Protein AF-A0A7V2M9N7-F1 (afdb_monomer_lite)

Foldseek 3Di:
DDPVVVVVVVVVVVVVVVVVVVVVVVLPLQKDKWKFKWFAFDDPCVLVVVVVVVVVVPPPPDDDDDDDDDDDDDDDPDDFAAAPVVVVVLLVLLLDLVLLVLLVVQPPDDVVLSVVLNVLSPDPNSSCVQKPFDWPDDPVNCVVVDPPDDPPDHTHGGIIMGMAIDSALVSNQSSNVSSLLSSLQRVLLVVVVVVLVVLLVVLVVLLVVLVVVLVVLVVLLVVLVVLLVVLVVVCVVCVVQQPPPPDDDDDPDPPCLVVDRSVSVNVVSVVVNVVSVVSSVVSVLSNVLSVLSNVLSVVLVCLSPPSNDGSLVSLVVSLVSLVVVCPDPVVVPPSNNVSSVVSNVSSVVSCCRSNVSRDTPGRTDRGPGRDDDDPVSVVVVVVVVVVVVVVVVVVVVVVVVVPDDPPDPDDD

pLDDT: mean 73.09, std 19.56, range [27.69, 97.25]

Structure (mmCIF, N/CA/C/O backbone):
data_AF-A0A7V2M9N7-F1
#
_entry.id   AF-A0A7V2M9N7-F1
#
loop_
_atom_site.group_PDB
_atom_site.id
_atom_site.type_symbol
_atom_site.label_atom_id
_atom_site.label_alt_id
_atom_site.label_comp_id
_atom_site.label_asym_id
_atom_site.label_entity_id
_atom_site.label_seq_id
_atom_site.pdbx_PDB_ins_code
_atom_site.Cartn_x
_atom_site.Cartn_y
_atom_site.Cartn_z
_atom_site.occupancy
_atom_site.B_iso_or_equiv
_atom_site.auth_seq_id
_atom_site.auth_comp_id
_atom_site.auth_asym_id
_atom_site.auth_atom_id
_atom_site.pdbx_PDB_model_num
ATOM 1 N N . MET A 1 1 ? 71.383 6.515 -47.454 1.00 49.34 1 MET A N 1
ATOM 2 C CA . MET A 1 1 ? 70.270 6.870 -46.543 1.00 49.34 1 MET A CA 1
ATOM 3 C C . MET A 1 1 ? 69.337 5.667 -46.455 1.00 49.34 1 MET A C 1
ATOM 5 O O . MET A 1 1 ? 68.992 5.105 -47.484 1.00 49.34 1 MET A O 1
ATOM 9 N N . ASN A 1 2 ? 69.094 5.188 -45.236 1.00 47.59 2 ASN A N 1
ATOM 10 C CA . ASN A 1 2 ? 68.958 3.766 -44.897 1.00 47.59 2 ASN A CA 1
ATOM 11 C C . ASN A 1 2 ? 67.665 3.088 -45.377 1.00 47.59 2 ASN A C 1
ATOM 13 O O . ASN A 1 2 ? 66.569 3.514 -45.016 1.00 47.59 2 ASN A O 1
ATOM 17 N N . LEU A 1 3 ? 67.812 1.952 -46.073 1.00 53.06 3 LEU A N 1
ATOM 18 C CA . LEU A 1 3 ? 66.731 1.023 -46.442 1.00 53.06 3 LEU A CA 1
ATOM 19 C C . LEU A 1 3 ? 65.868 0.628 -45.222 1.00 53.06 3 LEU A C 1
ATOM 21 O O . LEU A 1 3 ? 64.657 0.458 -45.335 1.00 53.06 3 LEU A O 1
ATOM 25 N N . GLN A 1 4 ? 66.480 0.572 -44.033 1.00 51.31 4 GLN A N 1
ATOM 26 C CA . GLN A 1 4 ? 65.802 0.301 -42.762 1.00 51.31 4 GLN A CA 1
ATOM 27 C C . GLN A 1 4 ? 64.826 1.407 -42.326 1.00 51.31 4 GLN A C 1
ATOM 29 O O . GLN A 1 4 ? 63.796 1.104 -41.732 1.00 51.31 4 GLN A O 1
ATOM 34 N N . LEU A 1 5 ? 65.087 2.677 -42.659 1.00 48.44 5 LEU A N 1
ATOM 35 C CA . LEU A 1 5 ? 64.191 3.788 -42.313 1.00 48.44 5 LEU A CA 1
ATOM 36 C C . LEU A 1 5 ? 62.934 3.787 -43.201 1.00 48.44 5 LEU A C 1
ATOM 38 O O . LEU A 1 5 ? 61.834 4.062 -42.728 1.00 48.44 5 LEU A O 1
ATOM 42 N N . ALA A 1 6 ? 63.088 3.428 -44.480 1.00 54.38 6 ALA A N 1
ATOM 43 C CA . ALA A 1 6 ? 61.971 3.267 -45.411 1.00 54.38 6 ALA A CA 1
ATOM 44 C C . ALA A 1 6 ? 61.090 2.059 -45.048 1.00 54.38 6 ALA A C 1
ATOM 46 O O . ALA A 1 6 ? 59.866 2.125 -45.171 1.00 54.38 6 ALA A O 1
ATOM 47 N N . LEU A 1 7 ? 61.703 0.977 -44.555 1.00 56.31 7 LEU A N 1
ATOM 48 C CA . LEU A 1 7 ? 60.986 -0.197 -44.064 1.00 56.31 7 LEU A CA 1
ATOM 49 C C . LEU A 1 7 ? 60.208 0.118 -42.776 1.00 56.31 7 LEU A C 1
ATOM 51 O O . LEU A 1 7 ? 59.029 -0.212 -42.688 1.00 56.31 7 LEU A O 1
ATOM 55 N N . LEU A 1 8 ? 60.821 0.833 -41.823 1.00 53.28 8 LEU A N 1
ATOM 56 C CA . LEU A 1 8 ? 60.154 1.282 -40.596 1.00 53.28 8 LEU A CA 1
ATOM 57 C C . LEU A 1 8 ? 58.985 2.228 -40.885 1.00 53.28 8 LEU A C 1
ATOM 59 O O . LEU A 1 8 ? 57.927 2.068 -40.291 1.00 53.28 8 LEU A O 1
ATOM 63 N N . LEU A 1 9 ? 59.125 3.153 -41.838 1.00 52.19 9 LEU A N 1
ATOM 64 C CA . LEU A 1 9 ? 58.022 4.023 -42.264 1.00 52.19 9 LEU A CA 1
ATOM 65 C C . LEU A 1 9 ? 56.887 3.248 -42.939 1.00 52.19 9 LEU A C 1
ATOM 67 O O . LEU A 1 9 ? 55.727 3.590 -42.736 1.00 52.19 9 LEU A O 1
ATOM 71 N N . ARG A 1 10 ? 57.188 2.193 -43.707 1.00 57.72 10 ARG A N 1
ATOM 72 C CA . ARG A 1 10 ? 56.160 1.321 -44.297 1.00 57.72 10 ARG A CA 1
ATOM 73 C C . ARG A 1 10 ? 55.441 0.476 -43.251 1.00 57.72 10 ARG A C 1
ATOM 75 O O . ARG A 1 10 ? 54.225 0.358 -43.330 1.00 57.72 10 ARG A O 1
ATOM 82 N N . ILE A 1 11 ? 56.164 -0.064 -42.271 1.00 59.47 11 ILE A N 1
ATOM 83 C CA . ILE A 1 11 ? 55.582 -0.834 -41.162 1.00 59.47 11 ILE A CA 1
ATOM 84 C C . ILE A 1 11 ? 54.731 0.080 -40.274 1.00 59.47 11 ILE A C 1
ATOM 86 O O . ILE A 1 11 ? 53.617 -0.289 -39.917 1.00 59.47 11 ILE A O 1
ATOM 90 N N . LEU A 1 12 ? 55.207 1.295 -39.986 1.00 51.44 12 LEU A N 1
ATOM 91 C CA . LEU A 1 12 ? 54.456 2.300 -39.237 1.00 51.44 12 LEU A CA 1
ATOM 92 C C . LEU A 1 12 ? 53.224 2.774 -40.018 1.00 51.44 12 LEU A C 1
ATOM 94 O O . LEU A 1 12 ? 52.166 2.935 -39.431 1.00 51.44 12 LEU A O 1
ATOM 98 N N . ALA A 1 13 ? 53.321 2.937 -41.342 1.00 55.84 13 ALA A N 1
ATOM 99 C CA . ALA A 1 13 ? 52.179 3.271 -42.193 1.00 55.84 13 ALA A CA 1
ATOM 100 C C . ALA A 1 13 ? 51.149 2.133 -42.271 1.00 55.84 13 ALA A C 1
ATOM 102 O O . ALA A 1 13 ? 49.956 2.410 -42.282 1.00 55.84 13 ALA A O 1
ATOM 103 N N . TRP A 1 14 ? 51.581 0.868 -42.286 1.00 55.59 14 TRP A N 1
ATOM 104 C CA . TRP A 1 14 ? 50.682 -0.291 -42.261 1.00 55.59 14 TRP A CA 1
ATOM 105 C C . TRP A 1 14 ? 50.033 -0.502 -40.890 1.00 55.59 14 TRP A C 1
ATOM 107 O O . TRP A 1 14 ? 48.835 -0.772 -40.829 1.00 55.59 14 TRP A O 1
ATOM 117 N N . SER A 1 15 ? 50.771 -0.325 -39.788 1.00 50.59 15 SER A N 1
ATOM 118 C CA . SER A 1 15 ? 50.184 -0.403 -38.445 1.00 50.59 15 SER A CA 1
ATOM 119 C C . SER A 1 15 ? 49.253 0.781 -38.166 1.00 50.59 15 SER A C 1
ATOM 121 O O . SER A 1 15 ? 48.187 0.582 -37.586 1.00 50.59 15 SER A O 1
ATOM 123 N N . LEU A 1 16 ? 49.574 1.986 -38.663 1.00 51.72 16 LEU A N 1
ATOM 124 C CA . LEU A 1 16 ? 48.657 3.128 -38.621 1.00 51.72 16 LEU A CA 1
ATOM 125 C C . LEU A 1 16 ? 47.449 2.937 -39.536 1.00 51.72 16 LEU A C 1
ATOM 127 O O . LEU A 1 16 ? 46.359 3.311 -39.133 1.00 51.72 16 LEU A O 1
ATOM 131 N N . ALA A 1 17 ? 47.594 2.359 -40.730 1.00 49.69 17 ALA A N 1
ATOM 132 C CA . ALA A 1 17 ? 46.452 2.067 -41.596 1.00 49.69 17 ALA A CA 1
ATOM 133 C C . ALA A 1 17 ? 45.513 1.039 -40.949 1.00 49.69 17 ALA A C 1
ATOM 135 O O . ALA A 1 17 ? 44.301 1.211 -41.004 1.00 49.69 17 ALA A O 1
ATOM 136 N N . GLY A 1 18 ? 46.062 0.030 -40.263 1.00 45.19 18 GLY A N 1
ATOM 137 C CA . GLY A 1 18 ? 45.290 -0.909 -39.447 1.00 45.19 18 GLY A CA 1
ATOM 138 C C . GLY A 1 18 ? 44.611 -0.244 -38.245 1.00 45.19 18 GLY A C 1
ATOM 139 O O . GLY A 1 18 ? 43.453 -0.537 -37.964 1.00 45.19 18 GLY A O 1
ATOM 140 N N . ALA A 1 19 ? 45.280 0.700 -37.575 1.00 47.56 19 ALA A N 1
ATOM 141 C CA . ALA A 1 19 ? 44.699 1.467 -36.472 1.00 47.56 19 ALA A CA 1
ATOM 142 C C . ALA A 1 19 ? 43.611 2.445 -36.947 1.00 47.56 19 ALA A C 1
ATOM 144 O O . ALA A 1 19 ? 42.574 2.557 -36.309 1.00 47.56 19 ALA A O 1
ATOM 145 N N . VAL A 1 20 ? 43.803 3.109 -38.089 1.00 46.22 20 VAL A N 1
ATOM 146 C CA . VAL A 1 20 ? 42.806 3.993 -38.711 1.00 46.22 20 VAL A CA 1
ATOM 147 C C . VAL A 1 20 ? 41.625 3.179 -39.229 1.00 46.22 20 VAL A C 1
ATOM 149 O O . VAL A 1 20 ? 40.492 3.575 -38.997 1.00 46.22 20 VAL A O 1
ATOM 152 N N . ALA A 1 21 ? 41.851 2.016 -39.843 1.00 44.06 21 ALA A N 1
ATOM 153 C CA . ALA A 1 21 ? 40.776 1.106 -40.227 1.00 44.06 21 ALA A CA 1
ATOM 154 C C . ALA A 1 21 ? 40.020 0.577 -38.997 1.00 44.06 21 ALA A C 1
ATOM 156 O O . ALA A 1 21 ? 38.796 0.577 -38.999 1.00 44.06 21 ALA A O 1
ATOM 157 N N . GLY A 1 22 ? 40.718 0.212 -37.918 1.00 37.22 22 GLY A N 1
ATOM 158 C CA . GLY A 1 22 ? 40.101 -0.211 -36.657 1.00 37.22 22 GLY A CA 1
ATOM 159 C C . GLY A 1 22 ? 39.310 0.902 -35.960 1.00 37.22 22 GLY A C 1
ATOM 160 O O . GLY A 1 22 ? 38.241 0.644 -35.420 1.00 37.22 22 GLY A O 1
ATOM 161 N N . VAL A 1 23 ? 39.786 2.149 -36.025 1.00 41.66 23 VAL A N 1
ATOM 162 C CA . VAL A 1 23 ? 39.088 3.337 -35.505 1.00 41.66 23 VAL A CA 1
ATOM 163 C C . VAL A 1 23 ? 37.895 3.704 -36.390 1.00 41.66 23 VAL A C 1
ATOM 165 O O . VAL A 1 23 ? 36.842 4.029 -35.867 1.00 41.66 23 VAL A O 1
ATOM 168 N N . VAL A 1 24 ? 37.997 3.597 -37.715 1.00 40.47 24 VAL A N 1
ATOM 169 C CA . VAL A 1 24 ? 36.876 3.843 -38.639 1.00 40.47 24 VAL A CA 1
ATOM 170 C C . VAL A 1 24 ? 35.801 2.755 -38.512 1.00 40.47 24 VAL A C 1
ATOM 172 O O . VAL A 1 24 ? 34.619 3.079 -38.483 1.00 40.47 24 VAL A O 1
ATOM 175 N N . VAL A 1 25 ? 36.189 1.486 -38.352 1.00 39.31 25 VAL A N 1
ATOM 176 C CA . VAL A 1 25 ? 35.260 0.360 -38.137 1.00 39.31 25 VAL A CA 1
ATOM 177 C C . VAL A 1 25 ? 34.636 0.401 -36.738 1.00 39.31 25 VAL A C 1
ATOM 179 O O . VAL A 1 25 ? 33.446 0.150 -36.602 1.00 39.31 25 VAL A O 1
ATOM 182 N N . GLY A 1 26 ? 35.390 0.795 -35.706 1.00 37.12 26 GLY A N 1
ATOM 183 C CA . GLY A 1 26 ? 34.866 0.983 -34.347 1.00 37.12 26 GLY A CA 1
ATOM 184 C C . GLY A 1 26 ? 33.971 2.218 -34.167 1.00 37.12 26 GLY A C 1
ATOM 185 O O . GLY A 1 26 ? 33.347 2.358 -33.122 1.00 37.12 26 GLY A O 1
ATOM 186 N N . ILE A 1 27 ? 33.915 3.116 -35.158 1.00 42.84 27 ILE A N 1
ATOM 187 C CA . ILE A 1 27 ? 33.117 4.358 -35.152 1.00 42.84 27 ILE A CA 1
ATOM 188 C C . ILE A 1 27 ? 31.936 4.286 -36.137 1.00 42.84 27 ILE A C 1
ATOM 190 O O . ILE A 1 27 ? 31.018 5.099 -36.066 1.00 42.84 27 ILE A O 1
ATOM 194 N N . ALA A 1 28 ? 31.919 3.276 -37.009 1.00 37.88 28 ALA A N 1
ATOM 195 C CA . ALA A 1 28 ? 30.784 2.908 -37.850 1.00 37.88 28 ALA A CA 1
ATOM 196 C C . ALA A 1 28 ? 29.874 1.861 -37.179 1.00 37.88 28 ALA A C 1
ATOM 198 O O . ALA A 1 28 ? 29.213 1.087 -37.869 1.00 37.88 28 ALA A O 1
ATOM 199 N N . THR A 1 29 ? 29.837 1.796 -35.842 1.00 47.16 29 THR A N 1
ATOM 200 C CA . THR A 1 29 ? 28.747 1.091 -35.163 1.00 47.16 29 THR A CA 1
ATOM 201 C C . THR A 1 29 ? 27.509 1.965 -35.287 1.00 47.16 29 THR A C 1
ATOM 203 O O . THR A 1 29 ? 27.298 2.924 -34.548 1.00 47.16 29 THR A O 1
ATOM 206 N N . GLU A 1 30 ? 26.758 1.687 -36.341 1.00 54.12 30 GLU A N 1
ATOM 207 C CA . GLU A 1 30 ? 25.421 2.194 -36.582 1.00 54.12 30 GLU A CA 1
ATOM 208 C C . GLU A 1 30 ? 24.519 1.797 -35.405 1.00 54.12 30 GLU A C 1
ATOM 210 O O . GLU A 1 30 ? 24.018 0.679 -35.337 1.00 54.12 30 GLU A O 1
ATOM 215 N N . ASP A 1 31 ? 24.352 2.705 -34.443 1.00 61.34 31 ASP A N 1
ATOM 216 C CA . ASP A 1 31 ? 23.501 2.456 -33.284 1.00 61.34 31 ASP A CA 1
ATOM 217 C C . ASP A 1 31 ? 22.027 2.642 -33.668 1.00 61.34 31 ASP A C 1
ATOM 219 O O . ASP A 1 31 ? 21.596 3.680 -34.185 1.00 61.34 31 ASP A O 1
ATOM 223 N N . TYR A 1 32 ? 21.224 1.631 -33.363 1.00 68.56 32 TYR A N 1
ATOM 224 C CA . TYR A 1 32 ? 19.775 1.657 -33.467 1.00 68.56 32 TYR A CA 1
ATOM 225 C C . TYR A 1 32 ? 19.186 2.090 -32.126 1.00 68.56 32 TYR A C 1
ATOM 227 O O . TYR A 1 32 ? 19.529 1.547 -31.076 1.00 68.56 32 TYR A O 1
ATOM 235 N N . GLU A 1 33 ? 18.268 3.055 -32.144 1.00 74.25 33 GLU A N 1
ATOM 236 C CA . GLU A 1 33 ? 17.510 3.459 -30.959 1.00 74.25 33 GLU A CA 1
ATOM 237 C C . GLU A 1 33 ? 16.045 3.068 -31.133 1.00 74.25 33 GLU A C 1
ATOM 239 O O . GLU A 1 33 ? 15.419 3.413 -32.134 1.00 74.25 33 GLU A O 1
ATOM 244 N N . SER A 1 34 ? 15.486 2.388 -30.136 1.00 69.19 34 SER A N 1
ATOM 245 C CA . SER A 1 34 ? 14.044 2.182 -30.022 1.00 69.19 34 SER A CA 1
ATOM 246 C C . SER A 1 34 ? 13.538 2.890 -28.773 1.00 69.19 34 SER A C 1
ATOM 248 O O . SER A 1 34 ? 14.230 2.929 -27.751 1.00 69.19 34 SER A O 1
ATOM 250 N N . SER A 1 35 ? 12.339 3.470 -28.851 1.00 66.62 35 SER A N 1
ATOM 251 C CA . SER A 1 35 ? 11.742 4.183 -27.725 1.00 66.62 35 SER A CA 1
ATOM 252 C C . SER A 1 35 ? 10.267 3.851 -27.534 1.00 66.62 35 SER A C 1
ATOM 254 O O . SER A 1 35 ? 9.534 3.675 -28.502 1.00 66.62 35 SER A O 1
ATOM 256 N N . ALA A 1 36 ? 9.845 3.779 -26.275 1.00 62.94 36 ALA A N 1
ATOM 257 C CA . ALA A 1 36 ? 8.464 3.647 -25.830 1.00 62.94 36 ALA A CA 1
ATOM 258 C C . ALA A 1 36 ? 8.047 4.912 -25.074 1.00 62.94 36 ALA A C 1
ATOM 260 O O . ALA A 1 36 ? 8.884 5.599 -24.482 1.00 62.94 36 ALA A O 1
ATOM 261 N N . THR A 1 37 ? 6.747 5.193 -25.016 1.00 66.81 37 THR A N 1
ATOM 262 C CA . THR A 1 37 ? 6.213 6.197 -24.083 1.00 66.81 37 THR A CA 1
ATOM 263 C C . THR A 1 37 ? 5.222 5.573 -23.123 1.00 66.81 37 THR A C 1
ATOM 265 O O . THR A 1 37 ? 4.281 4.898 -23.532 1.00 66.81 37 THR A O 1
ATOM 268 N N . LEU A 1 38 ? 5.440 5.820 -21.835 1.00 60.41 38 LEU A N 1
ATOM 269 C CA . LEU A 1 38 ? 4.598 5.363 -20.743 1.00 60.41 38 LEU A CA 1
ATOM 270 C C . LEU A 1 38 ? 3.832 6.546 -20.155 1.00 60.41 38 LEU A C 1
ATOM 272 O O . LEU A 1 38 ? 4.450 7.519 -19.724 1.00 60.41 38 LEU A O 1
ATOM 276 N N . GLY A 1 39 ? 2.504 6.466 -20.117 1.00 60.31 39 GLY A N 1
ATOM 277 C CA . GLY A 1 39 ? 1.690 7.459 -19.416 1.00 60.31 39 GLY A CA 1
ATOM 278 C C . GLY A 1 39 ? 1.856 7.316 -17.903 1.00 60.31 39 GLY A C 1
ATOM 279 O O . GLY A 1 39 ? 1.820 6.199 -17.389 1.00 60.31 39 GLY A O 1
ATOM 280 N N . LEU A 1 40 ? 2.039 8.429 -17.190 1.00 60.28 40 LEU A N 1
ATOM 281 C CA . LEU A 1 40 ? 2.046 8.428 -15.729 1.00 60.28 40 LEU A CA 1
ATOM 282 C C . LEU A 1 40 ? 0.687 8.889 -15.204 1.00 60.28 40 LEU A C 1
ATOM 284 O O . LEU A 1 40 ? 0.308 10.048 -15.380 1.00 60.28 40 LEU A O 1
ATOM 288 N N . ALA A 1 41 ? -0.022 7.995 -14.519 1.00 54.66 41 ALA A N 1
ATOM 289 C CA . ALA A 1 41 ? -1.152 8.373 -13.686 1.00 54.66 41 ALA A CA 1
ATOM 290 C C . ALA A 1 41 ? -0.625 8.863 -12.328 1.00 54.66 41 ALA A C 1
ATOM 292 O O . ALA A 1 41 ? 0.131 8.159 -11.659 1.00 54.66 41 ALA A O 1
ATOM 293 N N . SER A 1 42 ? -0.999 10.077 -11.920 1.00 47.03 42 SER A N 1
ATOM 294 C CA . SER A 1 42 ? -0.843 10.501 -10.527 1.00 47.03 42 SER A CA 1
ATOM 295 C C . SER A 1 42 ? -2.118 10.132 -9.770 1.00 47.03 42 SER A C 1
ATOM 297 O O . SER A 1 42 ? -3.205 10.409 -10.288 1.00 47.03 42 SER A O 1
ATOM 299 N N . PRO A 1 43 ? -2.040 9.556 -8.556 1.00 43.47 43 PRO A N 1
ATOM 300 C CA . PRO A 1 43 ? -3.210 9.474 -7.696 1.00 43.47 43 PRO A CA 1
ATOM 301 C C . PRO A 1 43 ? -3.725 10.900 -7.470 1.00 43.47 43 PRO A C 1
ATOM 303 O O . PRO A 1 43 ? -2.997 11.776 -6.993 1.00 43.47 43 PRO A O 1
ATOM 306 N N . SER A 1 44 ? -4.974 11.162 -7.855 1.00 41.47 44 SER A N 1
ATOM 307 C CA . SER A 1 44 ? -5.600 12.445 -7.560 1.00 41.47 44 SER A CA 1
ATOM 308 C C . SER A 1 44 ? -5.605 12.658 -6.042 1.00 41.47 44 SER A C 1
ATOM 310 O O . SER A 1 44 ? -5.663 11.714 -5.246 1.00 41.47 44 SER A O 1
ATOM 312 N N . ALA A 1 45 ? -5.577 13.923 -5.624 1.00 37.25 45 ALA A N 1
ATOM 313 C CA . ALA A 1 45 ? -5.746 14.308 -4.226 1.00 37.25 45 ALA A CA 1
ATOM 314 C C . ALA A 1 45 ? -7.049 13.754 -3.605 1.00 37.25 45 ALA A C 1
ATOM 316 O O . ALA A 1 45 ? -7.180 13.769 -2.387 1.00 37.25 45 ALA A O 1
ATOM 317 N N . GLU A 1 46 ? -7.975 13.212 -4.406 1.00 35.62 46 GLU A N 1
ATOM 318 C CA . GLU A 1 46 ? -9.186 12.523 -3.955 1.00 35.62 46 GLU A CA 1
ATOM 319 C C . GLU A 1 46 ? -8.902 11.157 -3.312 1.00 35.62 46 GLU A C 1
ATOM 321 O O . GLU A 1 46 ? -9.567 10.810 -2.344 1.00 35.62 46 GLU A O 1
ATOM 326 N N . ALA A 1 47 ? -7.863 10.417 -3.727 1.00 37.53 47 ALA A N 1
ATOM 327 C CA . ALA A 1 47 ? -7.476 9.167 -3.055 1.00 37.53 47 ALA A CA 1
ATOM 328 C C . ALA A 1 47 ? -6.856 9.430 -1.663 1.00 37.53 47 ALA A C 1
ATOM 330 O O . ALA A 1 47 ? -7.065 8.670 -0.713 1.00 37.53 47 ALA A O 1
ATOM 331 N N . ALA A 1 48 ? -6.149 10.558 -1.513 1.00 36.31 48 ALA A N 1
ATOM 332 C CA . ALA A 1 48 ? -5.682 11.069 -0.221 1.00 36.31 48 ALA A CA 1
ATOM 333 C C . ALA A 1 48 ? -6.810 11.758 0.581 1.00 36.31 48 ALA A C 1
ATOM 335 O O . ALA A 1 48 ? -6.805 11.725 1.812 1.00 36.31 48 ALA A O 1
ATOM 336 N N . SER A 1 49 ? -7.801 12.339 -0.105 1.00 31.94 49 SER A N 1
ATOM 337 C CA . SER A 1 49 ? -9.019 12.901 0.487 1.00 31.94 49 SER A CA 1
ATOM 338 C C . SER A 1 49 ? -9.919 11.807 1.045 1.00 31.94 49 SER A C 1
ATOM 340 O O . SER A 1 49 ? -10.394 11.970 2.154 1.00 31.94 49 SER A O 1
ATOM 342 N N . ALA A 1 50 ? -10.065 10.653 0.390 1.00 35.28 50 ALA A N 1
ATOM 343 C CA . ALA A 1 50 ? -10.803 9.511 0.928 1.00 35.28 50 ALA A CA 1
ATOM 344 C C . ALA A 1 50 ? -10.150 8.964 2.213 1.00 35.28 50 ALA A C 1
ATOM 346 O O . ALA A 1 50 ? -10.843 8.587 3.157 1.00 35.28 50 ALA A O 1
ATOM 347 N N . ALA A 1 51 ? -8.814 9.006 2.307 1.00 35.22 51 ALA A N 1
ATOM 348 C CA . ALA A 1 51 ? -8.098 8.702 3.547 1.00 35.22 51 ALA A CA 1
ATOM 349 C C . ALA A 1 51 ? -8.314 9.767 4.644 1.00 35.22 51 ALA A C 1
ATOM 351 O O . ALA A 1 51 ? -8.314 9.418 5.822 1.00 35.22 51 ALA A O 1
ATOM 352 N N . ARG A 1 52 ? -8.545 11.038 4.276 1.00 32.81 52 ARG A N 1
ATOM 353 C CA . ARG A 1 52 ? -8.934 12.118 5.204 1.00 32.81 52 ARG A CA 1
ATOM 354 C C . ARG A 1 52 ? -10.418 12.091 5.579 1.00 32.81 52 ARG A C 1
ATOM 356 O O . ARG A 1 52 ? -10.730 12.334 6.733 1.00 32.81 52 ARG A O 1
ATOM 363 N N . LEU A 1 53 ? -11.317 11.729 4.666 1.00 30.88 53 LEU A N 1
ATOM 364 C CA . LEU A 1 53 ? -12.767 11.684 4.871 1.00 30.88 53 LEU A CA 1
ATOM 365 C C . LEU A 1 53 ? -13.147 10.577 5.863 1.00 30.88 53 LEU A C 1
ATOM 367 O O . LEU A 1 53 ? -14.020 10.769 6.699 1.00 30.88 53 LEU A O 1
ATOM 371 N N . VAL A 1 54 ? -12.426 9.450 5.842 1.00 37.78 54 VAL A N 1
ATOM 372 C CA . VAL A 1 54 ? -12.589 8.365 6.829 1.00 37.78 54 VAL A CA 1
ATOM 373 C C . VAL A 1 54 ? -12.025 8.743 8.213 1.00 37.78 54 VAL A C 1
ATOM 375 O O . VAL A 1 54 ? -12.450 8.179 9.218 1.00 37.78 54 VAL A O 1
ATOM 378 N N . LEU A 1 55 ? -11.116 9.724 8.296 1.00 36.84 55 LEU A N 1
ATOM 379 C CA . LEU A 1 55 ? -10.627 10.299 9.559 1.00 36.84 55 LEU A CA 1
ATOM 380 C C . LEU A 1 55 ? -11.540 11.430 10.078 1.00 36.84 55 LEU A C 1
ATOM 382 O O . LEU A 1 55 ? -11.791 11.500 11.278 1.00 36.84 55 LEU A O 1
ATOM 386 N N . ASP A 1 56 ? -12.105 12.253 9.191 1.00 32.38 56 ASP A N 1
ATOM 387 C CA . ASP A 1 56 ? -13.011 13.356 9.547 1.00 32.38 56 ASP A CA 1
ATOM 388 C C . ASP A 1 56 ? -14.420 12.884 9.938 1.00 32.38 56 ASP A C 1
ATOM 390 O O . ASP A 1 56 ? -15.067 13.511 10.782 1.00 32.38 56 ASP A O 1
ATOM 394 N N . LEU A 1 57 ? -14.888 11.748 9.405 1.00 36.09 57 LEU A N 1
ATOM 395 C CA . LEU A 1 57 ? -16.183 11.159 9.777 1.00 36.09 57 LEU A CA 1
ATOM 396 C C . LEU A 1 57 ? -16.216 10.575 11.201 1.00 36.09 57 LEU A C 1
ATOM 398 O O . LEU A 1 57 ? -17.290 10.206 11.668 1.00 36.09 57 LEU A O 1
ATOM 402 N N . ASN A 1 58 ? -15.081 10.532 11.909 1.00 35.56 58 ASN A N 1
ATOM 403 C CA . ASN A 1 58 ? -15.012 10.048 13.291 1.00 35.56 58 ASN A CA 1
ATOM 404 C C . ASN A 1 58 ? -14.621 11.116 14.329 1.00 35.56 58 ASN A C 1
ATOM 406 O O . ASN A 1 58 ? -14.597 10.810 15.518 1.00 35.56 58 ASN A O 1
ATOM 410 N N . VAL A 1 59 ? -14.356 12.362 13.910 1.00 36.12 59 VAL A N 1
ATOM 411 C CA . VAL A 1 59 ? -13.966 13.461 14.822 1.00 36.12 59 VAL A CA 1
ATOM 412 C C . VAL A 1 59 ? -15.000 14.593 14.880 1.00 36.12 59 VAL A C 1
ATOM 414 O O . VAL A 1 59 ? -15.007 15.372 15.831 1.00 36.12 59 VAL A O 1
ATOM 417 N N . LYS A 1 60 ? -15.955 14.684 13.947 1.00 32.03 60 LYS A N 1
ATOM 418 C CA . LYS A 1 60 ? -16.981 15.742 13.991 1.00 32.03 60 LYS A CA 1
ATOM 419 C C . LYS A 1 60 ? -18.215 15.362 14.811 1.00 32.03 60 LYS A C 1
ATOM 421 O O . LYS A 1 60 ? -19.317 15.218 14.293 1.00 32.03 60 LYS A O 1
ATOM 426 N N . SER A 1 61 ? -18.025 15.306 16.126 1.00 35.06 61 SER A N 1
ATOM 427 C CA . SER A 1 61 ? -19.080 15.571 17.108 1.00 35.06 61 SER A CA 1
ATOM 428 C C . SER A 1 61 ? -18.604 16.615 18.123 1.00 35.06 61 SER A C 1
ATOM 430 O O . SER A 1 61 ? -18.397 16.305 19.290 1.00 35.06 61 SER A O 1
ATOM 432 N N . ALA A 1 62 ? -18.404 17.851 17.670 1.00 28.98 62 ALA A N 1
ATOM 433 C CA . ALA A 1 62 ? -18.514 19.055 18.494 1.00 28.98 62 ALA A CA 1
ATOM 434 C C . ALA A 1 62 ? -18.597 20.277 17.568 1.00 28.98 62 ALA A C 1
ATOM 436 O O . ALA A 1 62 ? -17.895 20.360 16.565 1.00 28.98 62 ALA A O 1
ATOM 437 N N . ALA A 1 63 ? -19.537 21.157 17.890 1.00 32.56 63 ALA A N 1
ATOM 438 C CA . ALA A 1 63 ? -19.987 22.332 17.157 1.00 32.56 63 ALA A CA 1
ATOM 439 C C . ALA A 1 63 ? -18.886 23.200 16.519 1.00 32.56 63 ALA A C 1
ATOM 441 O O . ALA A 1 63 ? -17.920 23.544 17.182 1.00 32.56 63 ALA A O 1
ATOM 442 N N . GLU A 1 64 ? -19.117 23.656 15.283 1.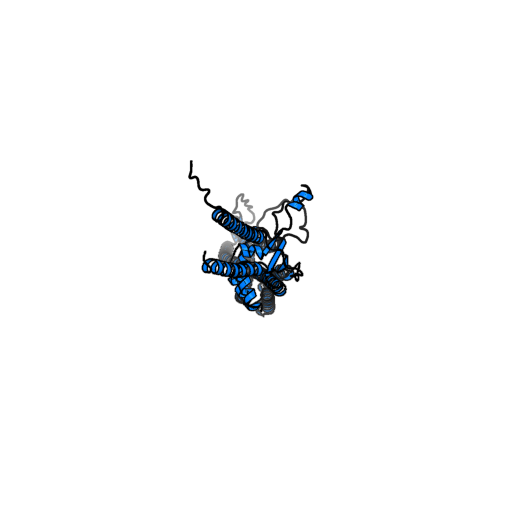00 30.36 64 GLU A N 1
ATOM 443 C CA . GLU A 1 64 ? -19.347 25.080 14.990 1.00 30.36 64 GLU A CA 1
ATOM 444 C C . GLU A 1 64 ? -19.719 25.302 13.515 1.00 30.36 64 GLU A C 1
ATOM 446 O O . GLU A 1 64 ? -19.315 24.569 12.613 1.00 30.36 64 GLU A O 1
ATOM 451 N N . ARG A 1 65 ? -20.606 26.277 13.314 1.00 30.92 65 ARG A N 1
ATOM 452 C CA . ARG A 1 65 ? -21.312 26.603 12.072 1.00 30.92 65 ARG A CA 1
ATOM 453 C C . ARG A 1 65 ? -20.379 27.261 11.051 1.00 30.92 65 ARG A C 1
ATOM 455 O O . ARG A 1 65 ? -19.618 28.158 11.398 1.00 30.92 65 ARG A O 1
ATOM 462 N N . GLU A 1 66 ? -20.532 26.877 9.785 1.00 28.56 66 GLU A N 1
ATOM 463 C CA . GLU A 1 66 ? -20.086 27.664 8.627 1.00 28.56 66 GLU A CA 1
ATOM 464 C C . GLU A 1 66 ? -20.804 29.035 8.578 1.00 28.56 66 GLU A C 1
ATOM 466 O O . GLU A 1 66 ? -21.861 29.218 9.193 1.00 28.56 66 GLU A O 1
ATOM 471 N N . PRO A 1 67 ? -20.293 29.977 7.767 1.00 33.97 67 PRO A N 1
ATOM 472 C CA . PRO A 1 67 ? -20.969 30.127 6.481 1.00 33.97 67 PRO A CA 1
ATOM 473 C C . PRO A 1 67 ? -20.028 29.995 5.278 1.00 33.97 67 PRO A C 1
ATOM 475 O O . PRO A 1 67 ? -18.932 30.549 5.221 1.00 33.97 67 PRO A O 1
ATOM 478 N N . GLN A 1 68 ? -20.537 29.241 4.307 1.00 31.47 68 GLN A N 1
ATOM 479 C CA . GLN A 1 68 ? -20.038 29.029 2.955 1.00 31.47 68 GLN A CA 1
ATOM 480 C C . GLN A 1 68 ? -19.946 30.346 2.176 1.00 31.47 68 GLN A C 1
ATOM 482 O O . GLN A 1 68 ? -20.841 31.181 2.290 1.00 31.47 68 GLN A O 1
ATOM 487 N N . ALA A 1 69 ? -18.938 30.479 1.308 1.00 27.69 69 ALA A N 1
ATOM 488 C CA . ALA A 1 69 ? -19.150 30.560 -0.145 1.00 27.69 69 ALA A CA 1
ATOM 489 C C . ALA A 1 69 ? -17.864 30.951 -0.899 1.00 27.69 69 ALA A C 1
ATOM 491 O O . ALA A 1 69 ? -17.464 32.111 -0.929 1.00 27.69 69 ALA A O 1
ATOM 492 N N . SER A 1 70 ? -17.310 29.989 -1.633 1.00 28.50 70 SER A N 1
ATOM 493 C CA . SER A 1 70 ? -16.911 30.190 -3.031 1.00 28.50 70 SER A CA 1
ATOM 494 C C . SER A 1 70 ? -16.976 28.842 -3.750 1.00 28.50 70 SER A C 1
ATOM 496 O O . SER A 1 70 ? -16.030 28.064 -3.814 1.00 28.50 70 SER A O 1
ATOM 498 N N . VAL A 1 71 ? -18.173 28.551 -4.257 1.00 43.38 71 VAL A N 1
ATOM 499 C CA . VAL A 1 71 ? -18.396 27.532 -5.280 1.00 43.38 71 VAL A CA 1
ATOM 500 C C . VAL A 1 71 ? -17.746 28.041 -6.564 1.00 43.38 71 VAL A C 1
ATOM 502 O O . VAL A 1 71 ? -18.249 28.997 -7.143 1.00 43.38 71 VAL A O 1
ATOM 505 N N . GLU A 1 72 ? -16.667 27.410 -7.034 1.00 28.98 72 GLU A N 1
ATOM 506 C CA . GLU A 1 72 ? -16.406 27.335 -8.474 1.00 28.98 72 GLU A CA 1
ATOM 507 C C . GLU A 1 72 ? -15.476 26.172 -8.873 1.00 28.98 72 GLU A C 1
ATOM 509 O O . GLU A 1 72 ? -14.296 26.138 -8.537 1.00 28.98 72 GLU A O 1
ATOM 514 N N . ARG A 1 73 ? -16.060 25.318 -9.726 1.00 29.38 73 ARG A N 1
ATOM 515 C CA . ARG A 1 73 ? -15.478 24.450 -10.767 1.00 29.38 73 ARG A CA 1
ATOM 516 C C . ARG A 1 73 ? -15.001 23.054 -10.363 1.00 29.38 73 ARG A C 1
ATOM 518 O O . ARG A 1 73 ? -13.912 22.844 -9.842 1.00 29.38 73 ARG A O 1
ATOM 525 N N . GLU A 1 74 ? -15.843 22.098 -10.760 1.00 32.78 74 GLU A N 1
ATOM 526 C CA . GLU A 1 74 ? -15.543 20.681 -10.966 1.00 32.78 74 GLU A CA 1
ATOM 527 C C . GLU A 1 74 ? -14.134 20.460 -11.547 1.00 32.78 74 GLU A C 1
ATOM 529 O O . GLU A 1 74 ? -13.778 21.080 -12.562 1.00 32.78 74 GLU A O 1
ATOM 534 N N . PRO A 1 75 ? -13.330 19.541 -10.988 1.00 31.55 75 PRO A N 1
ATOM 535 C CA . PRO A 1 75 ? -12.115 19.117 -11.649 1.00 31.55 75 PRO A CA 1
ATOM 536 C C . PRO A 1 75 ? -12.477 18.203 -12.824 1.00 31.55 75 PRO A C 1
ATOM 538 O O . PRO A 1 75 ? -12.881 17.052 -12.677 1.00 31.55 75 PRO A O 1
ATOM 541 N N . ARG A 1 76 ? -12.321 18.776 -14.016 1.00 31.00 76 ARG A N 1
ATOM 542 C CA . ARG A 1 76 ? -12.409 18.114 -15.316 1.00 31.00 76 ARG A CA 1
ATOM 543 C C . ARG A 1 76 ? -11.528 16.861 -15.374 1.00 31.00 76 ARG A C 1
ATOM 545 O O . ARG A 1 76 ? -10.389 16.844 -14.911 1.00 31.00 76 ARG A O 1
ATOM 552 N N . ILE A 1 77 ? -12.100 15.844 -16.000 1.00 31.61 77 ILE A N 1
ATOM 553 C CA . ILE A 1 77 ? -11.575 14.502 -16.239 1.00 31.61 77 ILE A CA 1
ATOM 554 C C . ILE A 1 77 ? -10.343 14.571 -17.170 1.00 31.61 77 ILE A C 1
ATOM 556 O O . ILE A 1 77 ? -10.364 15.313 -18.150 1.00 31.61 77 ILE A O 1
ATOM 560 N N . PHE A 1 78 ? -9.324 13.750 -16.862 1.00 37.59 78 PHE A N 1
ATOM 561 C CA . PHE A 1 78 ? -8.014 13.580 -17.529 1.00 37.59 78 PHE A CA 1
ATOM 562 C C . PHE A 1 78 ? -7.063 14.795 -17.426 1.00 37.59 78 PHE A C 1
ATOM 564 O O . PHE A 1 78 ? -7.351 15.787 -18.075 1.00 37.59 78 PHE A O 1
ATOM 571 N N . SER A 1 79 ? -5.922 14.714 -16.692 1.00 43.03 79 SER A N 1
ATOM 572 C CA . SER A 1 79 ? -4.631 15.394 -17.048 1.00 43.03 79 SER A CA 1
ATOM 573 C C . SER A 1 79 ? -3.589 15.680 -15.942 1.00 43.03 79 SER A C 1
ATOM 575 O O . SER A 1 79 ? -2.578 16.309 -16.259 1.00 43.03 79 SER A O 1
ATOM 577 N N . LYS A 1 80 ? -3.727 15.325 -14.661 1.00 54.00 80 LYS A N 1
ATOM 578 C CA . LYS A 1 80 ? -2.666 15.710 -13.703 1.00 54.00 80 LYS A CA 1
ATOM 579 C C . LYS A 1 80 ? -1.661 14.584 -13.560 1.00 54.00 80 LYS A C 1
ATOM 581 O O . LYS A 1 80 ? -1.811 13.737 -12.697 1.00 54.00 80 LYS A O 1
ATOM 586 N N . GLY A 1 81 ? -0.668 14.567 -14.448 1.00 58.84 81 GLY A N 1
ATOM 587 C CA . GLY A 1 81 ? 0.529 13.745 -14.289 1.00 58.84 81 GLY A CA 1
ATOM 588 C C . GLY A 1 81 ? 1.247 13.981 -12.948 1.00 58.84 81 GLY A C 1
ATOM 589 O O . GLY A 1 81 ? 0.729 14.574 -12.001 1.00 58.84 81 GLY A O 1
ATOM 590 N N . VAL A 1 82 ? 2.491 13.549 -12.860 1.00 68.25 82 VAL A N 1
ATOM 591 C CA . VAL A 1 82 ? 3.251 13.510 -11.613 1.00 68.25 82 VAL A CA 1
ATOM 592 C C . VAL A 1 82 ? 3.983 14.838 -11.356 1.00 68.25 82 VAL A C 1
ATOM 594 O O . VAL A 1 82 ? 4.576 15.419 -12.267 1.00 68.25 82 VAL A O 1
ATOM 597 N N . SER A 1 83 ? 3.954 15.340 -10.115 1.00 72.62 83 SER A N 1
ATOM 598 C CA . SER A 1 83 ? 4.687 16.558 -9.724 1.00 72.62 83 SER A CA 1
ATOM 599 C C . SER A 1 83 ? 6.207 16.355 -9.812 1.00 72.62 83 SER A C 1
ATOM 601 O O . SER A 1 83 ? 6.698 15.228 -9.809 1.00 72.62 83 SER A O 1
ATOM 603 N N . ILE A 1 84 ? 6.997 17.432 -9.860 1.00 72.94 84 ILE A N 1
ATOM 604 C CA . ILE A 1 84 ? 8.466 17.314 -9.947 1.00 72.94 84 ILE A CA 1
ATOM 605 C C . ILE A 1 84 ? 9.075 16.550 -8.754 1.00 72.94 84 ILE A C 1
ATOM 607 O O . ILE A 1 84 ? 9.937 15.700 -8.993 1.00 72.94 84 ILE A O 1
ATOM 611 N N . PRO A 1 85 ? 8.688 16.807 -7.487 1.00 73.50 85 PRO A N 1
ATOM 612 C CA . PRO A 1 85 ? 9.202 16.036 -6.354 1.00 73.50 85 PRO A CA 1
ATOM 613 C C . PRO A 1 85 ? 8.871 14.545 -6.460 1.00 73.50 85 PRO A C 1
ATOM 615 O O . PRO A 1 85 ? 9.737 13.703 -6.223 1.00 73.50 85 PRO A O 1
ATOM 618 N N . GLU A 1 86 ? 7.651 14.224 -6.884 1.00 71.88 86 GLU A N 1
ATOM 619 C CA . GLU A 1 86 ? 7.207 12.842 -7.045 1.00 71.88 86 GLU A CA 1
ATOM 620 C C . GLU A 1 86 ? 7.925 12.161 -8.221 1.00 71.88 86 GLU A C 1
ATOM 622 O O . GLU A 1 86 ? 8.378 11.026 -8.104 1.00 71.88 86 GLU A O 1
ATOM 627 N N . TYR A 1 87 ? 8.198 12.888 -9.309 1.00 77.44 87 TYR A N 1
ATOM 628 C CA . TYR A 1 87 ? 9.041 12.394 -10.396 1.00 77.44 87 TYR A CA 1
ATOM 629 C C . TYR A 1 87 ? 10.474 12.086 -9.930 1.00 77.44 87 TYR A C 1
ATOM 631 O O . TYR A 1 87 ? 11.057 11.089 -10.354 1.00 77.44 87 TYR A O 1
ATOM 639 N N . ARG A 1 88 ? 11.060 12.891 -9.031 1.00 81.56 88 ARG A N 1
ATOM 640 C CA . ARG A 1 88 ? 12.390 12.587 -8.466 1.00 81.56 88 ARG A CA 1
ATOM 641 C C . ARG A 1 88 ? 12.373 11.302 -7.639 1.00 81.56 88 ARG A C 1
ATOM 643 O O . ARG A 1 88 ? 13.313 10.518 -7.753 1.00 81.56 88 ARG A O 1
ATOM 650 N N . ARG A 1 89 ? 11.312 11.071 -6.856 1.00 81.31 89 ARG A N 1
ATOM 651 C CA . ARG A 1 89 ? 11.097 9.810 -6.124 1.00 81.31 89 ARG A CA 1
ATOM 652 C C . ARG A 1 89 ? 11.006 8.634 -7.099 1.00 81.31 89 ARG A C 1
ATOM 654 O O . ARG A 1 89 ? 11.757 7.675 -6.956 1.00 81.31 89 ARG A O 1
ATOM 661 N N . VAL A 1 90 ? 10.161 8.750 -8.124 1.00 81.25 90 VAL A N 1
ATOM 662 C CA . VAL A 1 90 ? 9.996 7.751 -9.193 1.00 81.25 90 VAL A CA 1
ATOM 663 C C . VAL A 1 90 ? 11.328 7.442 -9.881 1.00 81.25 90 VAL A C 1
ATOM 665 O O . VAL A 1 90 ? 11.694 6.279 -10.037 1.00 81.25 90 VAL A O 1
ATOM 668 N N . ARG A 1 91 ? 12.106 8.468 -10.237 1.00 83.50 91 ARG A N 1
ATOM 669 C CA . ARG A 1 91 ? 13.425 8.304 -10.862 1.00 83.50 91 ARG A CA 1
ATOM 670 C C . ARG A 1 91 ? 14.397 7.551 -9.950 1.00 83.50 91 ARG A C 1
ATOM 672 O O . ARG A 1 91 ? 15.094 6.663 -10.429 1.00 83.50 91 ARG A O 1
ATOM 679 N N . ALA A 1 92 ? 14.427 7.869 -8.654 1.00 85.81 92 ALA A N 1
ATOM 680 C CA . ALA A 1 92 ? 15.268 7.170 -7.681 1.00 85.81 92 ALA A CA 1
ATOM 681 C C . ALA A 1 92 ? 14.850 5.701 -7.498 1.00 85.81 92 ALA A C 1
ATOM 683 O O . ALA A 1 92 ? 15.704 4.821 -7.410 1.00 85.81 92 ALA A O 1
ATOM 684 N N . LEU A 1 93 ? 13.544 5.429 -7.500 1.00 84.81 93 LEU A N 1
ATOM 685 C CA . LEU A 1 93 ? 12.999 4.078 -7.407 1.00 84.81 93 LEU A CA 1
ATOM 686 C C . LEU A 1 93 ? 13.399 3.217 -8.613 1.00 84.81 93 LEU A C 1
ATOM 688 O O . LEU A 1 93 ? 13.828 2.074 -8.439 1.00 84.81 93 LEU A O 1
ATOM 692 N N . ILE A 1 94 ? 13.292 3.769 -9.825 1.00 85.94 94 ILE A N 1
ATOM 693 C CA . ILE A 1 94 ? 13.666 3.076 -11.064 1.00 85.94 94 ILE A CA 1
ATOM 694 C C . ILE A 1 94 ? 15.183 2.842 -11.122 1.00 85.94 94 ILE A C 1
ATOM 696 O O . ILE A 1 94 ? 15.622 1.779 -11.561 1.00 85.94 94 ILE A O 1
ATOM 700 N N . ALA A 1 95 ? 15.983 3.788 -10.623 1.00 87.75 95 ALA A N 1
ATOM 701 C CA . ALA A 1 95 ? 17.442 3.681 -10.568 1.00 87.75 95 ALA A CA 1
ATOM 702 C C . ALA A 1 95 ? 17.958 2.573 -9.630 1.00 87.75 95 ALA A C 1
ATOM 704 O O . ALA A 1 95 ? 19.130 2.213 -9.706 1.00 87.75 95 ALA A O 1
ATOM 705 N N . SER A 1 96 ? 17.116 2.035 -8.740 1.00 87.44 96 SER A N 1
ATOM 706 C CA . SER A 1 96 ? 17.514 1.014 -7.766 1.00 87.44 96 SER A CA 1
ATOM 707 C C . SER A 1 96 ? 17.982 -0.286 -8.448 1.00 87.44 96 SER A C 1
ATOM 709 O O . SER A 1 96 ? 17.173 -0.981 -9.077 1.00 87.44 96 SER A O 1
ATOM 711 N N . PRO A 1 97 ? 19.255 -0.701 -8.271 1.00 85.69 97 PRO A N 1
ATOM 712 C CA . PRO A 1 97 ? 19.767 -1.939 -8.864 1.00 85.69 97 PRO A CA 1
ATOM 713 C C . PRO A 1 97 ? 19.065 -3.196 -8.336 1.00 85.69 97 PRO A C 1
ATOM 715 O O . PRO A 1 97 ? 18.924 -4.188 -9.057 1.00 85.69 97 PRO A O 1
ATOM 718 N N . ALA A 1 98 ? 18.611 -3.165 -7.079 1.00 86.31 98 ALA A N 1
ATOM 719 C CA . ALA A 1 98 ? 17.912 -4.280 -6.448 1.00 86.31 98 ALA A CA 1
ATOM 720 C C . ALA A 1 98 ? 16.547 -4.530 -7.106 1.00 86.31 98 ALA A C 1
ATOM 722 O O . ALA A 1 98 ? 16.223 -5.676 -7.427 1.00 86.31 98 ALA A O 1
ATOM 723 N N . ASN A 1 99 ? 15.796 -3.457 -7.382 1.00 87.00 99 ASN A N 1
ATOM 724 C CA . ASN A 1 99 ? 14.490 -3.529 -8.039 1.00 87.00 99 ASN A CA 1
ATOM 725 C C . ASN A 1 99 ? 14.624 -4.101 -9.451 1.00 87.00 99 ASN A C 1
ATOM 727 O O . ASN A 1 99 ? 13.908 -5.039 -9.813 1.00 87.00 99 ASN A O 1
ATOM 731 N N . PHE A 1 100 ? 15.604 -3.609 -10.217 1.00 90.56 100 PHE A N 1
ATOM 732 C CA . PHE A 1 100 ? 15.861 -4.132 -11.553 1.00 90.56 100 PHE A CA 1
ATOM 733 C C . PHE A 1 100 ? 16.299 -5.596 -11.517 1.00 90.56 100 PHE A C 1
ATOM 735 O O . PHE A 1 100 ? 15.825 -6.391 -12.317 1.00 90.56 100 PHE A O 1
ATOM 742 N N . THR A 1 101 ? 17.159 -5.994 -10.577 1.00 88.38 101 THR A N 1
ATOM 743 C CA . THR A 1 101 ? 17.619 -7.390 -10.472 1.00 88.38 101 THR A CA 1
ATOM 744 C C . THR A 1 101 ? 16.472 -8.344 -10.141 1.00 88.38 101 THR A C 1
ATOM 746 O O . THR A 1 101 ? 16.374 -9.416 -10.738 1.00 88.38 101 THR A O 1
ATOM 749 N N . ALA A 1 102 ? 15.575 -7.960 -9.227 1.00 86.19 102 ALA A N 1
ATOM 750 C CA . ALA A 1 102 ? 14.371 -8.732 -8.931 1.00 86.19 102 ALA A CA 1
ATOM 751 C C . ALA A 1 102 ? 13.465 -8.872 -10.167 1.00 86.19 102 ALA A C 1
ATOM 753 O O . ALA A 1 102 ? 12.991 -9.971 -10.455 1.00 86.19 102 ALA A O 1
ATOM 754 N N . PHE A 1 103 ? 13.281 -7.789 -10.930 1.00 90.62 103 PHE A N 1
ATOM 755 C CA . PHE A 1 103 ? 12.523 -7.799 -12.182 1.00 90.62 103 PHE A CA 1
ATOM 756 C C . PHE A 1 103 ? 13.170 -8.643 -13.283 1.00 90.62 103 PHE A C 1
ATOM 758 O O . PHE A 1 103 ? 12.508 -9.450 -13.934 1.00 90.62 103 PHE A O 1
ATOM 765 N N . ALA A 1 104 ? 14.475 -8.515 -13.472 1.00 89.00 104 ALA A N 1
ATOM 766 C CA . ALA A 1 104 ? 15.171 -9.155 -14.575 1.00 89.00 104 ALA A CA 1
ATOM 767 C C . ALA A 1 104 ? 15.198 -10.693 -14.438 1.00 89.00 104 ALA A C 1
ATOM 769 O O . ALA A 1 104 ? 15.173 -11.406 -15.437 1.00 89.00 104 ALA A O 1
ATOM 770 N N . ARG A 1 105 ? 15.115 -11.223 -13.206 1.00 86.12 105 ARG A N 1
ATOM 771 C CA . ARG A 1 105 ? 14.969 -12.670 -12.947 1.00 86.12 105 ARG A CA 1
ATOM 772 C C . ARG A 1 105 ? 13.676 -13.278 -13.503 1.00 86.12 105 ARG A C 1
ATOM 774 O O . ARG A 1 105 ? 13.654 -14.477 -13.755 1.00 86.12 105 ARG A O 1
ATOM 781 N N . ARG A 1 106 ? 12.614 -12.482 -13.684 1.00 85.50 106 ARG A N 1
ATOM 782 C CA . ARG A 1 106 ? 11.315 -12.943 -14.214 1.00 85.50 106 ARG A CA 1
ATOM 783 C C . ARG A 1 106 ? 11.061 -12.558 -15.671 1.00 85.50 106 ARG A C 1
ATOM 785 O O . ARG A 1 106 ? 10.137 -13.090 -16.270 1.00 85.50 106 ARG A O 1
ATOM 792 N N . SER A 1 107 ? 11.843 -11.640 -16.242 1.00 84.62 107 SER A N 1
ATOM 793 C CA . SER A 1 107 ? 11.563 -11.091 -17.576 1.00 84.62 107 SER A CA 1
ATOM 794 C C . SER A 1 107 ? 11.844 -12.070 -18.721 1.00 84.62 107 SER A C 1
ATOM 796 O O . SER A 1 107 ? 11.312 -11.889 -19.812 1.00 84.62 107 SER A O 1
ATOM 798 N N . GLY A 1 108 ? 12.698 -13.079 -18.502 1.00 83.75 108 GLY A N 1
ATOM 799 C CA . GLY A 1 108 ? 13.087 -14.058 -19.526 1.00 83.75 108 GLY A CA 1
ATOM 800 C C . GLY A 1 108 ? 13.949 -13.492 -20.666 1.00 83.75 108 GLY A C 1
ATOM 801 O O . GLY A 1 108 ? 14.244 -14.206 -21.620 1.00 83.75 108 GLY A O 1
ATOM 802 N N . VAL A 1 109 ? 14.366 -12.222 -20.588 1.00 87.12 109 VAL A N 1
ATOM 803 C CA . VAL A 1 109 ? 15.204 -11.561 -21.604 1.00 87.12 109 VAL A CA 1
ATOM 804 C C . VAL A 1 109 ? 16.668 -11.991 -21.456 1.00 87.12 109 VAL A C 1
ATOM 806 O O . VAL A 1 109 ? 17.126 -12.241 -20.345 1.00 87.12 109 VAL A O 1
ATOM 809 N N . ALA A 1 110 ? 17.424 -12.047 -22.557 1.00 88.81 110 ALA A N 1
ATOM 810 C CA . ALA A 1 110 ? 18.835 -12.441 -22.554 1.00 88.81 110 ALA A CA 1
ATOM 811 C C . ALA A 1 110 ? 19.692 -11.631 -21.556 1.00 88.81 110 ALA A C 1
ATOM 813 O O . ALA A 1 110 ? 19.625 -10.399 -21.527 1.00 88.81 110 ALA A O 1
ATOM 814 N N . GLU A 1 111 ? 20.546 -12.317 -20.785 1.00 89.50 111 GLU A N 1
ATOM 815 C CA . GLU A 1 111 ? 21.369 -11.714 -19.717 1.00 89.50 111 GLU A CA 1
ATOM 816 C C . GLU A 1 111 ? 22.280 -10.587 -20.231 1.00 89.50 111 GLU A C 1
ATOM 818 O O . GLU A 1 111 ? 22.502 -9.607 -19.525 1.00 89.50 111 GLU A O 1
ATOM 823 N N . SER A 1 112 ? 22.745 -10.661 -21.482 1.00 87.62 112 SER A N 1
ATOM 824 C CA . SER A 1 112 ? 23.559 -9.608 -22.108 1.00 87.62 112 SER A CA 1
ATOM 825 C C . SER A 1 112 ? 22.830 -8.260 -22.187 1.00 87.62 112 SER A C 1
ATOM 827 O O . SER A 1 112 ? 23.413 -7.214 -21.891 1.00 87.62 112 SER A O 1
ATOM 829 N N . ILE A 1 113 ? 21.535 -8.272 -22.523 1.00 86.44 113 ILE A N 1
ATOM 830 C CA . ILE A 1 113 ? 20.685 -7.074 -22.554 1.00 86.44 113 ILE A CA 1
ATOM 831 C C . ILE A 1 113 ? 20.435 -6.587 -21.124 1.00 86.44 113 ILE A C 1
ATOM 833 O O . ILE A 1 113 ? 20.541 -5.391 -20.850 1.00 86.44 113 ILE A O 1
ATOM 837 N N . GLN A 1 114 ? 20.172 -7.509 -20.191 1.00 89.94 114 GLN A N 1
ATOM 838 C CA . GLN A 1 114 ? 19.974 -7.165 -18.782 1.00 89.94 114 GLN A CA 1
ATOM 839 C C . GLN A 1 114 ? 21.208 -6.476 -18.185 1.00 89.94 114 GLN A C 1
ATOM 841 O O . GLN A 1 114 ? 21.076 -5.469 -17.492 1.00 89.94 114 GLN A O 1
ATOM 846 N N . GLN A 1 115 ? 22.409 -6.985 -18.469 1.00 89.12 115 GLN A N 1
ATOM 847 C CA . GLN A 1 115 ? 23.665 -6.436 -17.967 1.00 89.12 115 GLN A CA 1
ATOM 848 C C . GLN A 1 115 ? 23.951 -5.044 -18.543 1.00 89.12 115 GLN A C 1
ATOM 850 O O . GLN A 1 115 ? 24.351 -4.155 -17.789 1.00 89.12 115 GLN A O 1
ATOM 855 N N . ARG A 1 116 ? 23.677 -4.821 -19.839 1.00 86.31 116 ARG A N 1
ATOM 856 C CA . ARG A 1 116 ? 23.745 -3.481 -20.450 1.00 86.31 116 ARG A CA 1
ATOM 857 C C . ARG A 1 116 ? 22.805 -2.511 -19.738 1.00 86.31 116 ARG A C 1
ATOM 859 O O . ARG A 1 116 ? 23.248 -1.456 -19.297 1.00 86.31 116 ARG A O 1
ATOM 866 N N . VAL A 1 117 ? 21.536 -2.880 -19.557 1.00 87.00 117 VAL A N 1
ATOM 867 C CA . VAL A 1 117 ? 20.560 -2.029 -18.856 1.00 87.00 117 VAL A CA 1
ATOM 868 C C . VAL A 1 117 ? 21.004 -1.722 -17.420 1.00 87.00 117 VAL A C 1
ATOM 870 O O . VAL A 1 117 ? 20.971 -0.561 -17.018 1.00 87.00 117 VAL A O 1
ATOM 873 N N . ARG A 1 118 ? 21.500 -2.716 -16.665 1.00 88.69 118 ARG A N 1
ATOM 874 C CA . ARG A 1 118 ? 22.053 -2.500 -15.311 1.00 88.69 118 ARG A CA 1
ATOM 875 C C . ARG A 1 118 ? 23.188 -1.474 -15.312 1.00 88.69 118 ARG A C 1
ATOM 877 O O . ARG A 1 118 ? 23.218 -0.613 -14.437 1.00 88.69 118 ARG A O 1
ATOM 884 N N . ALA A 1 119 ? 24.097 -1.548 -16.284 1.00 87.44 119 ALA A N 1
ATOM 885 C CA . ALA A 1 119 ? 25.218 -0.618 -16.392 1.00 87.44 119 ALA A CA 1
ATOM 886 C C . ALA A 1 119 ? 24.752 0.827 -16.642 1.00 87.44 119 ALA A C 1
ATOM 888 O O . ALA A 1 119 ? 25.255 1.753 -16.006 1.00 87.44 119 ALA A O 1
ATOM 889 N N . TYR A 1 120 ? 23.752 1.024 -17.506 1.00 85.56 120 TYR A N 1
ATOM 890 C CA . TYR A 1 120 ? 23.172 2.347 -17.749 1.00 85.56 120 TYR A CA 1
ATOM 891 C C . TYR A 1 120 ? 22.426 2.893 -16.524 1.00 85.56 120 TYR A C 1
ATOM 893 O O . TYR A 1 120 ? 22.633 4.053 -16.168 1.00 85.56 120 TYR A O 1
ATOM 901 N N . LEU A 1 121 ? 21.620 2.067 -15.842 1.00 86.56 121 LEU A N 1
ATOM 902 C CA . LEU A 1 121 ? 20.884 2.465 -14.633 1.00 86.56 121 LEU A CA 1
ATOM 903 C C . LEU A 1 121 ? 21.809 2.868 -13.471 1.00 86.56 121 LEU A C 1
ATOM 905 O O . LEU A 1 121 ? 21.429 3.705 -12.656 1.00 86.56 121 LEU A O 1
ATOM 909 N N . ALA A 1 122 ? 23.025 2.316 -13.409 1.00 85.06 122 ALA A N 1
ATOM 910 C CA . ALA A 1 122 ? 24.001 2.624 -12.363 1.00 85.06 122 ALA A CA 1
ATOM 911 C C . ALA A 1 122 ? 24.593 4.044 -12.451 1.00 85.06 122 ALA A C 1
ATOM 913 O O . ALA A 1 122 ? 25.211 4.510 -11.494 1.00 85.06 122 ALA A O 1
ATOM 914 N N . THR A 1 123 ? 24.431 4.741 -13.582 1.00 86.75 123 THR A N 1
ATOM 915 C CA . THR A 1 123 ? 24.977 6.090 -13.785 1.00 86.75 123 THR A CA 1
ATOM 916 C C . THR A 1 123 ? 23.862 7.108 -13.992 1.00 86.75 123 THR A C 1
ATOM 918 O O . THR A 1 123 ? 22.894 6.847 -14.700 1.00 86.75 123 THR A O 1
ATOM 921 N N . GLU A 1 124 ? 24.000 8.317 -13.437 1.00 82.75 124 GLU A N 1
ATOM 922 C CA . GLU A 1 124 ? 22.978 9.360 -13.629 1.00 82.75 124 GLU A CA 1
ATOM 923 C C . GLU A 1 124 ? 22.791 9.755 -15.099 1.00 82.75 124 GLU A C 1
ATOM 925 O O . GLU A 1 124 ? 21.666 10.030 -15.523 1.00 82.75 124 GLU A O 1
ATOM 930 N N . LYS A 1 125 ? 23.892 9.782 -15.865 1.00 84.19 125 LYS A N 1
ATOM 931 C CA . LYS A 1 125 ? 23.874 10.072 -17.303 1.00 84.19 125 LYS A CA 1
ATOM 932 C C . LYS A 1 125 ? 23.162 8.964 -18.074 1.00 84.19 125 LYS A C 1
ATOM 934 O O . LYS A 1 125 ? 22.255 9.269 -18.836 1.00 84.19 125 LYS A O 1
ATOM 939 N N . GLY A 1 126 ? 23.503 7.701 -17.809 1.00 81.75 126 GLY A N 1
ATOM 940 C CA . GLY A 1 126 ? 22.842 6.560 -18.439 1.00 81.75 126 GLY A CA 1
ATOM 941 C C . GLY A 1 126 ? 21.353 6.499 -18.107 1.00 81.75 126 GLY A C 1
ATOM 942 O O . GLY A 1 126 ? 20.535 6.318 -18.999 1.00 81.75 126 GLY A O 1
ATOM 943 N N . LEU A 1 127 ? 20.964 6.762 -16.857 1.00 83.00 127 LEU A N 1
ATOM 944 C CA . LEU A 1 127 ? 19.554 6.833 -16.472 1.00 83.00 127 LEU A CA 1
ATOM 945 C C . LEU A 1 127 ? 18.789 7.932 -17.225 1.00 83.00 127 LEU A C 1
ATOM 947 O O . LEU A 1 127 ? 17.648 7.711 -17.614 1.00 83.00 127 LEU A O 1
ATOM 951 N N . ALA A 1 128 ? 19.395 9.107 -17.425 1.00 83.19 128 ALA A N 1
ATOM 952 C CA . ALA A 1 128 ? 18.774 10.202 -18.174 1.00 83.19 128 ALA A CA 1
ATOM 953 C C . ALA A 1 128 ? 18.666 9.912 -19.684 1.00 83.19 128 ALA A C 1
ATOM 955 O O . ALA A 1 128 ? 17.756 10.421 -20.334 1.00 83.19 128 ALA A O 1
ATOM 956 N N . GLU A 1 129 ? 19.573 9.100 -20.232 1.00 81.88 129 GLU A N 1
ATOM 957 C CA . GLU A 1 129 ? 19.502 8.607 -21.615 1.00 81.88 129 GLU A CA 1
ATOM 958 C C . GLU A 1 129 ? 18.439 7.517 -21.788 1.00 81.88 129 GLU A C 1
ATOM 960 O O . GLU A 1 129 ? 17.778 7.457 -22.825 1.00 81.88 129 GLU A O 1
ATOM 965 N N . LEU A 1 130 ? 18.253 6.667 -20.775 1.00 82.38 130 LEU A N 1
ATOM 966 C CA . LEU A 1 130 ? 17.243 5.614 -20.803 1.00 82.38 130 LEU A CA 1
ATOM 967 C C . LEU A 1 130 ? 15.834 6.132 -20.526 1.00 82.38 130 LEU A C 1
ATOM 969 O O . LEU A 1 130 ? 14.878 5.589 -21.073 1.00 82.38 130 LEU A O 1
ATOM 973 N N . ILE A 1 131 ? 15.686 7.119 -19.636 1.00 82.50 131 ILE A N 1
ATOM 974 C CA . ILE A 1 131 ? 14.388 7.593 -19.151 1.00 82.50 131 ILE A CA 1
ATOM 975 C C . ILE A 1 131 ? 14.362 9.118 -19.132 1.00 82.50 131 ILE A C 1
ATOM 977 O O . ILE A 1 131 ? 15.013 9.763 -18.305 1.00 82.50 131 ILE A O 1
ATOM 981 N N . ALA A 1 132 ? 13.538 9.689 -20.007 1.00 83.50 132 ALA A N 1
ATOM 982 C CA . ALA A 1 132 ? 13.339 11.127 -20.117 1.00 83.50 132 ALA A CA 1
ATOM 983 C C . ALA A 1 132 ? 11.888 11.514 -19.769 1.00 83.50 132 ALA A C 1
ATOM 985 O O . ALA A 1 132 ? 10.947 10.895 -20.274 1.00 83.50 132 ALA A O 1
ATOM 986 N N . PRO A 1 133 ? 11.669 12.546 -18.933 1.00 81.38 133 PRO A N 1
ATOM 987 C CA . PRO A 1 133 ? 10.328 13.012 -18.608 1.00 81.38 133 PRO A CA 1
ATOM 988 C C . PRO A 1 133 ? 9.722 13.785 -19.784 1.00 81.38 133 PRO A C 1
ATOM 990 O O . PRO A 1 133 ? 10.382 14.616 -20.410 1.00 81.38 133 PRO A O 1
ATOM 993 N N . ILE A 1 134 ? 8.440 13.551 -20.043 1.00 73.75 134 ILE A N 1
ATOM 994 C CA . ILE A 1 134 ? 7.612 14.336 -20.958 1.00 73.75 134 ILE A CA 1
ATOM 995 C C . ILE A 1 134 ? 6.685 15.202 -20.106 1.00 73.75 134 ILE A C 1
ATOM 997 O O . ILE A 1 134 ? 5.842 14.694 -19.361 1.00 73.75 134 ILE A O 1
ATOM 1001 N N . TYR A 1 135 ? 6.856 16.515 -20.201 1.00 73.19 135 TYR A N 1
ATOM 1002 C CA . TYR A 1 135 ? 6.050 17.494 -19.473 1.00 73.19 135 TYR A CA 1
ATOM 1003 C C . TYR A 1 135 ? 4.728 17.766 -20.203 1.00 73.19 135 TYR A C 1
ATOM 1005 O O . TYR A 1 135 ? 4.698 17.755 -21.430 1.00 73.19 135 TYR A O 1
ATOM 1013 N N . SER A 1 136 ? 3.647 18.023 -19.454 1.00 63.62 136 SER A N 1
ATOM 1014 C CA . SER A 1 136 ? 2.327 18.392 -20.011 1.00 63.62 136 SER A CA 1
ATOM 1015 C C . SER A 1 136 ? 2.337 19.710 -20.779 1.00 63.62 136 SER A C 1
ATOM 1017 O O . SER A 1 136 ? 1.481 19.925 -21.628 1.00 63.62 136 SER A O 1
ATOM 1019 N N . GLN A 1 137 ? 3.251 20.611 -20.421 1.00 61.28 137 GLN A N 1
ATOM 1020 C CA . GLN A 1 137 ? 3.372 21.940 -21.002 1.00 61.28 137 GLN A CA 1
ATOM 1021 C C . GLN A 1 137 ? 4.834 22.192 -21.346 1.00 61.28 137 GLN A C 1
ATOM 1023 O O . GLN A 1 137 ? 5.718 22.087 -20.487 1.00 61.28 137 GLN A O 1
ATOM 1028 N N . THR A 1 138 ? 5.104 22.542 -22.599 1.00 56.47 138 THR A N 1
ATOM 1029 C CA . THR A 1 138 ? 6.429 23.005 -23.009 1.00 56.47 138 THR A CA 1
ATOM 1030 C C . THR A 1 138 ? 6.554 24.519 -22.815 1.00 56.47 138 THR A C 1
ATOM 1032 O O . THR A 1 138 ? 5.589 25.272 -22.929 1.00 56.47 138 THR A O 1
ATOM 1035 N N . ARG A 1 139 ? 7.774 25.012 -22.546 1.00 52.69 139 ARG A N 1
ATOM 1036 C CA . ARG A 1 139 ? 8.038 26.464 -22.424 1.00 52.69 139 ARG A CA 1
ATOM 1037 C C . ARG A 1 139 ? 7.680 27.256 -23.696 1.00 52.69 139 ARG A C 1
ATOM 1039 O O . ARG A 1 139 ? 7.498 28.464 -23.601 1.00 52.69 139 ARG A O 1
ATOM 1046 N N . GLY A 1 140 ? 7.613 26.594 -24.856 1.00 54.19 140 GLY A N 1
ATOM 1047 C CA . GLY A 1 140 ? 7.200 27.191 -26.132 1.00 54.19 140 GLY A CA 1
ATOM 1048 C C . GLY A 1 140 ? 5.685 27.377 -26.231 1.00 54.19 140 GLY A C 1
ATOM 1049 O O . GLY A 1 140 ? 5.233 28.473 -26.530 1.00 54.19 140 GLY A O 1
ATOM 1050 N N . GLU A 1 141 ? 4.900 26.366 -25.852 1.00 51.19 141 GLU A N 1
ATOM 1051 C CA . GLU A 1 141 ? 3.428 26.438 -25.865 1.00 51.19 141 GLU A CA 1
ATOM 1052 C C . GLU A 1 141 ? 2.881 27.503 -24.901 1.00 51.19 141 GLU A C 1
ATOM 1054 O O . GLU A 1 141 ? 1.919 28.195 -25.218 1.00 51.19 141 GLU A O 1
ATOM 1059 N N . ILE A 1 142 ? 3.539 27.707 -23.753 1.00 51.94 142 ILE A N 1
ATOM 1060 C CA . ILE A 1 142 ? 3.199 28.784 -22.802 1.00 51.94 142 ILE A CA 1
ATOM 1061 C C . ILE A 1 142 ? 3.394 30.176 -23.435 1.00 51.94 142 ILE A C 1
ATOM 1063 O O . ILE A 1 142 ? 2.702 31.125 -23.069 1.00 51.94 142 ILE A O 1
ATOM 1067 N N . ARG A 1 143 ? 4.327 30.310 -24.386 1.00 54.69 143 ARG A N 1
ATOM 1068 C CA . ARG A 1 143 ? 4.636 31.574 -25.069 1.00 54.69 143 ARG A CA 1
ATOM 1069 C C . ARG A 1 143 ? 3.675 31.863 -26.225 1.00 54.69 143 ARG A C 1
ATOM 1071 O O . ARG A 1 143 ? 3.346 33.026 -26.439 1.00 54.69 143 ARG A O 1
ATOM 1078 N N . ASP A 1 144 ? 3.219 30.829 -26.928 1.00 55.31 144 ASP A N 1
ATOM 1079 C CA . ASP A 1 144 ? 2.374 30.963 -28.123 1.00 55.31 144 ASP A CA 1
ATOM 1080 C C . ASP A 1 144 ? 0.878 31.144 -27.801 1.00 55.31 144 ASP A C 1
ATOM 1082 O O . ASP A 1 144 ? 0.140 31.713 -28.601 1.00 55.31 144 ASP A O 1
ATOM 1086 N N . VAL A 1 145 ? 0.418 30.710 -26.620 1.00 55.44 145 VAL A N 1
ATOM 1087 C CA . VAL A 1 145 ? -1.012 30.744 -26.236 1.00 55.44 145 VAL A CA 1
ATOM 1088 C C . VAL A 1 145 ? -1.441 32.075 -25.586 1.00 55.44 145 VAL A C 1
ATOM 1090 O O . VAL A 1 145 ? -2.632 32.334 -25.423 1.00 55.44 145 VAL A O 1
ATOM 1093 N N . GLY A 1 146 ? -0.502 32.982 -25.299 1.00 46.56 146 GLY A N 1
ATOM 1094 C CA . GLY A 1 146 ? -0.796 34.284 -24.694 1.00 46.56 146 GLY A CA 1
ATOM 1095 C C . GLY A 1 146 ? -1.194 34.186 -23.214 1.00 46.56 146 GLY A C 1
ATOM 1096 O O . GLY A 1 146 ? -1.770 33.209 -22.746 1.00 46.56 146 GLY A O 1
ATOM 1097 N N . GLU A 1 147 ? -0.875 35.224 -22.439 1.00 50.28 147 GLU A N 1
ATOM 1098 C CA . GLU A 1 147 ? -0.923 35.239 -20.963 1.00 50.28 147 GLU A CA 1
ATOM 1099 C C . GLU A 1 147 ? -2.326 3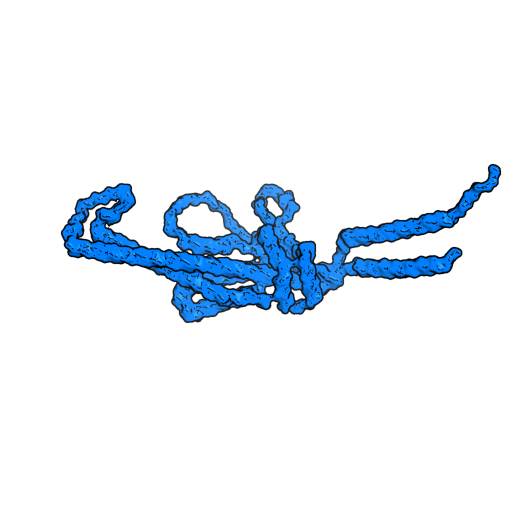5.129 -20.327 1.00 50.28 147 GLU A C 1
ATOM 1101 O O . GLU A 1 147 ? -2.478 35.297 -19.116 1.00 50.28 147 GLU A O 1
ATOM 1106 N N . THR A 1 148 ? -3.376 34.838 -21.095 1.00 48.16 148 THR A N 1
ATOM 1107 C CA . THR A 1 148 ? -4.747 34.801 -20.578 1.00 48.16 148 THR A CA 1
ATOM 1108 C C . THR A 1 148 ? -5.303 33.378 -20.560 1.00 48.16 148 THR A C 1
ATOM 1110 O O . THR A 1 148 ? -5.832 32.881 -21.546 1.00 48.16 148 THR A O 1
ATOM 1113 N N . LYS A 1 149 ? -5.279 32.785 -19.353 1.00 45.34 149 LYS A N 1
ATOM 1114 C CA . LYS A 1 149 ? -6.007 31.572 -18.907 1.00 45.34 149 LYS A CA 1
ATOM 1115 C C . LYS A 1 149 ? -5.315 30.208 -19.053 1.00 45.34 149 LYS A C 1
ATOM 1117 O O . LYS A 1 149 ? -5.992 29.196 -19.213 1.00 45.34 149 LYS A O 1
ATOM 1122 N N . LEU A 1 150 ? -4.000 30.137 -18.872 1.00 46.56 150 LEU A N 1
ATOM 1123 C CA . LEU A 1 150 ? -3.396 28.926 -18.309 1.00 46.56 150 LEU A CA 1
ATOM 1124 C C . LEU A 1 150 ? -3.274 29.145 -16.801 1.00 46.56 150 LEU A C 1
ATOM 1126 O O . LEU A 1 150 ? -2.533 30.028 -16.367 1.00 46.56 150 LEU A O 1
ATOM 1130 N N . ASP A 1 151 ? -4.024 28.374 -16.005 1.00 46.47 151 ASP A N 1
ATOM 1131 C CA . ASP A 1 151 ? -3.710 28.219 -14.584 1.00 46.47 151 ASP A CA 1
ATOM 1132 C C . ASP A 1 151 ? -2.220 27.892 -14.509 1.00 46.47 151 ASP A C 1
ATOM 1134 O O . ASP A 1 151 ? -1.775 26.895 -15.087 1.00 46.47 151 ASP A O 1
ATOM 1138 N N . ARG A 1 152 ? -1.444 28.763 -13.855 1.00 47.34 152 ARG A N 1
ATOM 1139 C CA . ARG A 1 152 ? -0.010 28.582 -13.593 1.00 47.34 152 ARG A CA 1
ATOM 1140 C C . ARG A 1 152 ? 0.180 27.425 -12.606 1.00 47.34 152 ARG A C 1
ATOM 1142 O O . ARG A 1 152 ? 0.627 27.622 -11.482 1.00 47.34 152 ARG A O 1
ATOM 1149 N N . GLY A 1 153 ? -0.229 26.224 -12.993 1.00 55.06 153 GLY A N 1
ATOM 1150 C CA . GLY A 1 153 ? 0.110 25.000 -12.295 1.00 55.06 153 GLY A CA 1
ATOM 1151 C C . GLY A 1 153 ? 1.596 24.727 -12.476 1.00 55.06 153 GLY A C 1
ATOM 1152 O O . GLY A 1 153 ? 2.165 25.007 -13.532 1.00 55.06 153 GLY A O 1
ATOM 1153 N N . GLU A 1 154 ? 2.237 24.197 -11.438 1.00 59.16 154 GLU A N 1
ATOM 1154 C CA . GLU A 1 154 ? 3.609 23.704 -11.537 1.00 59.16 154 GLU A CA 1
ATOM 1155 C C . GLU A 1 154 ? 3.747 22.742 -12.731 1.00 59.16 154 GLU A C 1
ATOM 1157 O O . GLU A 1 154 ? 2.819 21.975 -12.992 1.00 59.16 154 GLU A O 1
ATOM 1162 N N . PRO A 1 155 ? 4.875 22.748 -13.466 1.00 62.22 155 PRO A N 1
ATOM 1163 C CA . PRO A 1 155 ? 5.060 21.841 -14.588 1.00 62.22 155 PRO A CA 1
ATOM 1164 C C . PRO A 1 155 ? 4.961 20.391 -14.116 1.00 62.22 155 PRO A C 1
ATOM 1166 O O . PRO A 1 155 ? 5.695 19.951 -13.229 1.00 62.22 155 PRO A O 1
ATOM 1169 N N . VAL A 1 156 ? 4.047 19.651 -14.735 1.00 70.00 156 VAL A N 1
ATOM 1170 C CA . VAL A 1 156 ? 3.712 18.277 -14.369 1.00 70.00 156 VAL A CA 1
ATOM 1171 C C . VAL A 1 156 ? 4.294 17.312 -15.404 1.00 70.00 156 VAL A C 1
ATOM 1173 O O . VAL A 1 156 ? 4.214 17.553 -16.610 1.00 70.00 156 VAL 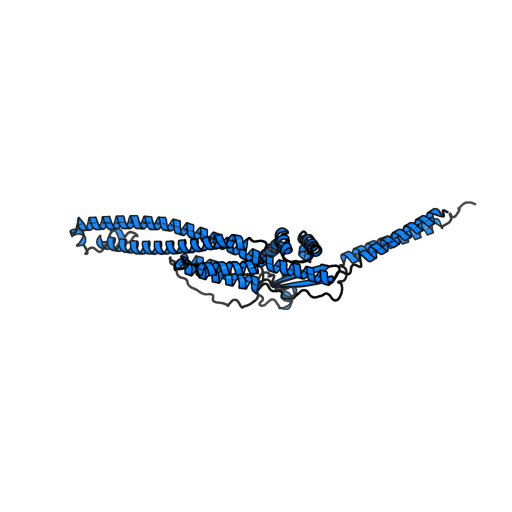A O 1
ATOM 1176 N N . VAL A 1 157 ? 4.878 16.204 -14.952 1.00 71.25 157 VAL A N 1
ATOM 1177 C CA . VAL A 1 157 ? 5.367 15.124 -15.820 1.00 71.25 157 VAL A CA 1
ATOM 1178 C C . VAL A 1 157 ? 4.189 14.234 -16.208 1.00 71.25 157 VAL A C 1
ATOM 1180 O O . VAL A 1 157 ? 3.640 13.530 -15.370 1.00 71.25 157 VAL A O 1
ATOM 1183 N N . SER A 1 158 ? 3.786 14.259 -17.476 1.00 70.12 158 SER A N 1
ATOM 1184 C CA . SER A 1 158 ? 2.629 13.489 -17.966 1.00 70.12 158 SER A CA 1
ATOM 1185 C C . SER A 1 158 ? 2.993 12.091 -18.445 1.00 70.12 158 SER A C 1
ATOM 1187 O O . SER A 1 158 ? 2.177 11.176 -18.366 1.00 70.12 158 SER A O 1
ATOM 1189 N N . ALA A 1 159 ? 4.213 11.916 -18.948 1.00 73.25 159 ALA A N 1
ATOM 1190 C CA . ALA A 1 159 ? 4.675 10.634 -19.456 1.00 73.25 159 ALA A CA 1
ATOM 1191 C C . ALA A 1 159 ? 6.186 10.469 -19.269 1.00 73.25 159 ALA A C 1
ATOM 1193 O O . ALA A 1 159 ? 6.917 11.437 -19.057 1.00 73.25 159 ALA A O 1
ATOM 1194 N N . LEU A 1 160 ? 6.650 9.229 -19.373 1.00 79.50 160 LEU A N 1
ATOM 1195 C CA . LEU A 1 160 ? 8.060 8.870 -19.437 1.00 79.50 160 LEU A CA 1
ATOM 1196 C C . LEU A 1 160 ? 8.365 8.334 -20.827 1.00 79.50 160 LEU A C 1
ATOM 1198 O O . LEU A 1 160 ? 7.722 7.394 -21.290 1.00 79.50 160 LEU A O 1
ATOM 1202 N N . ARG A 1 161 ? 9.365 8.912 -21.486 1.00 81.88 161 ARG A N 1
ATOM 1203 C CA . ARG A 1 161 ? 9.996 8.293 -22.645 1.00 81.88 161 ARG A CA 1
ATOM 1204 C C . ARG A 1 161 ? 11.046 7.323 -22.143 1.00 81.88 161 ARG A C 1
ATOM 1206 O O . ARG A 1 161 ? 11.916 7.714 -21.372 1.00 81.88 161 ARG A O 1
ATOM 1213 N N . VAL A 1 162 ? 10.957 6.090 -22.607 1.00 84.50 162 VAL A N 1
ATOM 1214 C CA . VAL A 1 162 ? 11.942 5.048 -22.361 1.00 84.50 162 VAL A CA 1
ATOM 1215 C C . VAL A 1 162 ? 12.660 4.780 -23.672 1.00 84.50 162 VAL A C 1
ATOM 1217 O O . VAL A 1 162 ? 11.998 4.449 -24.648 1.00 84.50 162 VAL A O 1
ATOM 1220 N N . SER A 1 163 ? 13.977 4.924 -23.716 1.00 84.19 163 SER A N 1
ATOM 1221 C CA . SER A 1 163 ? 14.800 4.736 -24.917 1.00 84.19 163 SER A CA 1
ATOM 1222 C C . SER A 1 163 ? 15.922 3.744 -24.652 1.00 84.19 163 SER A C 1
ATOM 1224 O O . SER A 1 163 ? 16.494 3.718 -23.566 1.00 84.19 163 SER A O 1
ATOM 1226 N N . PHE A 1 164 ? 16.251 2.917 -25.642 1.00 84.56 164 PHE A N 1
ATOM 1227 C CA . PHE A 1 164 ? 17.389 2.007 -25.562 1.00 84.56 164 PHE A CA 1
ATOM 1228 C C . PHE A 1 164 ? 18.151 1.975 -26.883 1.00 84.56 164 PHE A C 1
ATOM 1230 O O . PHE A 1 164 ? 17.546 1.844 -27.949 1.00 84.56 164 PHE A O 1
ATOM 1237 N N . ARG A 1 165 ? 19.482 2.091 -26.788 1.00 84.56 165 ARG A N 1
ATOM 1238 C CA . ARG A 1 165 ? 20.404 2.051 -27.925 1.00 84.56 165 ARG A CA 1
ATOM 1239 C C . ARG A 1 165 ? 21.165 0.743 -27.970 1.00 84.56 165 ARG A C 1
ATOM 1241 O O . ARG A 1 165 ? 21.731 0.312 -26.957 1.00 84.56 165 ARG A O 1
ATOM 1248 N N . ALA A 1 166 ? 21.193 0.140 -29.147 1.00 83.75 166 ALA A N 1
ATOM 1249 C CA . ALA A 1 166 ? 21.935 -1.076 -29.390 1.00 83.75 166 ALA A CA 1
ATOM 1250 C C . ALA A 1 166 ? 22.371 -1.210 -30.845 1.00 83.75 166 ALA A C 1
ATOM 1252 O O . ALA A 1 166 ? 21.874 -0.538 -31.739 1.00 83.75 166 ALA A O 1
ATOM 1253 N N . ASP A 1 167 ? 23.296 -2.131 -31.046 1.00 81.56 167 ASP A N 1
ATOM 1254 C CA . ASP A 1 167 ? 24.022 -2.361 -32.285 1.00 81.56 167 ASP A CA 1
ATOM 1255 C C . ASP A 1 167 ? 23.119 -3.035 -33.342 1.00 81.56 167 ASP A C 1
ATOM 1257 O O . ASP A 1 167 ? 23.441 -3.055 -34.526 1.00 81.56 167 ASP A O 1
ATOM 1261 N N . THR A 1 168 ? 21.973 -3.592 -32.921 1.00 81.25 168 THR A N 1
ATOM 1262 C CA . THR A 1 168 ? 20.957 -4.166 -33.814 1.00 81.25 168 THR A CA 1
ATOM 1263 C C . THR A 1 168 ? 19.555 -3.645 -33.479 1.00 81.25 168 THR A C 1
ATOM 1265 O O . THR A 1 168 ? 19.250 -3.383 -32.308 1.00 81.25 168 THR A O 1
ATOM 1268 N N . PRO A 1 169 ? 18.651 -3.533 -34.469 1.00 80.56 169 PRO A N 1
ATOM 1269 C CA . PRO A 1 169 ? 17.284 -3.072 -34.234 1.00 80.56 169 PRO A CA 1
ATOM 1270 C C . PRO A 1 169 ? 16.508 -3.999 -33.283 1.00 80.56 169 PRO A C 1
ATOM 1272 O O . PRO A 1 169 ? 15.734 -3.523 -32.453 1.00 80.56 169 PRO A O 1
ATOM 1275 N N . GLU A 1 170 ? 16.747 -5.313 -33.325 1.00 85.00 170 GLU A N 1
ATOM 1276 C CA . GLU A 1 170 ? 16.084 -6.285 -32.447 1.00 85.00 170 GLU A CA 1
ATOM 1277 C C . GLU A 1 170 ? 16.498 -6.102 -30.986 1.00 85.00 170 GLU A C 1
ATOM 1279 O O . GLU A 1 170 ? 15.659 -6.153 -30.084 1.00 85.00 170 GLU A O 1
ATOM 1284 N N . THR A 1 171 ? 17.789 -5.861 -30.738 1.00 85.56 171 THR A N 1
ATOM 1285 C CA . THR A 1 171 ? 18.303 -5.635 -29.382 1.00 85.56 171 THR A CA 1
ATOM 1286 C C . THR A 1 171 ? 17.868 -4.275 -28.840 1.00 85.56 171 THR A C 1
ATOM 1288 O O . THR A 1 171 ? 17.554 -4.174 -27.651 1.00 85.56 171 THR A O 1
ATOM 1291 N N . ALA A 1 172 ? 17.750 -3.260 -29.706 1.00 81.62 172 ALA A N 1
ATOM 1292 C CA . ALA A 1 172 ? 17.208 -1.949 -29.361 1.00 81.62 172 ALA A CA 1
ATOM 1293 C C . ALA A 1 172 ? 15.747 -2.058 -28.885 1.00 81.62 172 ALA A C 1
ATOM 1295 O O . ALA A 1 172 ? 15.404 -1.601 -27.792 1.00 81.62 172 ALA A O 1
ATOM 1296 N N . VAL A 1 173 ? 14.899 -2.746 -29.660 1.00 84.50 173 VAL A N 1
ATOM 1297 C CA . VAL A 1 173 ? 13.487 -2.990 -29.317 1.00 84.50 173 VAL A CA 1
ATOM 1298 C C . VAL A 1 173 ? 13.360 -3.839 -28.051 1.00 84.50 173 VAL A C 1
ATOM 1300 O O . VAL A 1 173 ? 12.576 -3.503 -27.162 1.00 84.50 173 VAL A O 1
ATOM 1303 N N . ALA A 1 174 ? 14.130 -4.924 -27.932 1.00 86.00 174 ALA A N 1
ATOM 1304 C CA . ALA A 1 174 ? 14.082 -5.805 -26.768 1.00 86.00 174 ALA A CA 1
ATOM 1305 C C . ALA A 1 174 ? 14.476 -5.078 -25.472 1.00 86.00 174 ALA A C 1
ATOM 1307 O O . ALA A 1 174 ? 13.812 -5.247 -24.448 1.00 86.00 174 ALA A O 1
ATOM 1308 N N . GLY A 1 175 ? 15.509 -4.231 -25.511 1.00 86.06 175 GLY A N 1
ATOM 1309 C CA . GLY A 1 175 ? 15.913 -3.422 -24.361 1.00 86.06 175 GLY A CA 1
ATOM 1310 C C . GLY A 1 175 ? 14.894 -2.336 -24.003 1.00 86.06 175 GLY A C 1
ATOM 1311 O O . GLY A 1 175 ? 14.571 -2.174 -22.826 1.00 86.06 175 GLY A O 1
ATOM 1312 N N . ALA A 1 176 ? 14.313 -1.653 -24.997 1.00 85.94 176 ALA A N 1
ATOM 1313 C CA . ALA A 1 176 ? 13.256 -0.667 -24.766 1.00 85.94 176 ALA A CA 1
ATOM 1314 C C . ALA A 1 176 ? 11.991 -1.310 -24.164 1.00 85.94 176 ALA A C 1
ATOM 1316 O O . ALA A 1 176 ? 11.425 -0.775 -23.211 1.00 85.94 176 ALA A O 1
ATOM 1317 N N . ARG A 1 177 ? 11.586 -2.496 -24.648 1.00 88.62 177 ARG A N 1
ATOM 1318 C CA . ARG A 1 177 ? 10.483 -3.287 -24.067 1.00 88.62 177 ARG A CA 1
ATOM 1319 C C . ARG A 1 177 ? 10.787 -3.731 -22.639 1.00 88.62 177 ARG A C 1
ATOM 1321 O O . ARG A 1 177 ? 9.927 -3.591 -21.775 1.00 88.62 177 ARG A O 1
ATOM 1328 N N . LEU A 1 178 ? 12.000 -4.226 -22.381 1.00 90.50 178 LEU A N 1
ATOM 1329 C CA . LEU A 1 178 ? 12.432 -4.641 -21.044 1.00 90.50 178 LEU A CA 1
ATOM 1330 C C . LEU A 1 178 ? 12.348 -3.477 -20.049 1.00 90.50 178 LEU A C 1
ATOM 1332 O O . LEU A 1 178 ? 11.826 -3.648 -18.950 1.00 90.50 178 LEU A O 1
ATOM 1336 N N . LEU A 1 179 ? 12.835 -2.296 -20.436 1.00 88.81 179 LEU A N 1
ATOM 1337 C CA . LEU A 1 179 ? 12.781 -1.098 -19.602 1.00 88.81 179 LEU A CA 1
ATOM 1338 C C . LEU A 1 179 ? 11.351 -0.604 -19.381 1.00 88.81 179 LEU A C 1
ATOM 1340 O O . LEU A 1 179 ? 10.992 -0.256 -18.259 1.00 88.81 179 LEU A O 1
ATOM 1344 N N . ALA A 1 180 ? 10.521 -0.596 -20.422 1.00 87.25 180 ALA A N 1
ATOM 1345 C CA . ALA A 1 180 ? 9.136 -0.164 -20.301 1.00 87.25 180 ALA A CA 1
ATOM 1346 C C . ALA A 1 180 ? 8.343 -1.090 -19.359 1.00 87.25 180 ALA A C 1
ATOM 1348 O O . ALA A 1 180 ? 7.682 -0.610 -18.438 1.00 87.25 180 ALA A O 1
ATOM 1349 N N . ALA A 1 181 ? 8.507 -2.409 -19.509 1.00 88.81 181 ALA A N 1
ATOM 1350 C CA . ALA A 1 181 ? 7.918 -3.405 -18.618 1.00 88.81 181 ALA A CA 1
ATOM 1351 C C . ALA A 1 181 ? 8.460 -3.301 -17.179 1.00 88.81 181 ALA A C 1
ATOM 1353 O O . ALA A 1 181 ? 7.706 -3.461 -16.221 1.00 88.81 181 ALA A O 1
ATOM 1354 N N . TYR A 1 182 ? 9.748 -2.978 -17.007 1.00 90.56 182 TYR A N 1
ATOM 1355 C CA . TYR A 1 182 ? 10.338 -2.742 -15.687 1.00 90.56 182 TYR A CA 1
ATOM 1356 C C . TYR A 1 182 ? 9.681 -1.558 -14.971 1.00 90.56 182 TYR A C 1
ATOM 1358 O O . TYR A 1 182 ? 9.323 -1.672 -13.798 1.00 90.56 182 TYR A O 1
ATOM 1366 N N . VAL A 1 183 ? 9.488 -0.434 -15.666 1.00 87.50 183 VAL A N 1
ATOM 1367 C CA . VAL A 1 183 ? 8.833 0.752 -15.092 1.00 87.50 183 VAL A CA 1
ATOM 1368 C C . VAL A 1 183 ? 7.360 0.463 -14.777 1.00 87.50 183 VAL A C 1
ATOM 1370 O O . VAL A 1 183 ? 6.898 0.805 -13.688 1.00 87.50 183 VAL A O 1
ATOM 1373 N N . GLN A 1 184 ? 6.645 -0.222 -15.675 1.00 85.06 184 GLN A N 1
ATOM 1374 C CA . GLN A 1 184 ? 5.252 -0.640 -15.466 1.00 85.06 184 GLN A CA 1
ATOM 1375 C C . GLN A 1 184 ? 5.063 -1.584 -14.280 1.00 85.06 184 GLN A C 1
ATOM 1377 O O . GLN A 1 184 ? 4.012 -1.570 -13.650 1.00 85.06 184 GLN A O 1
ATOM 1382 N N . ASP A 1 185 ? 6.060 -2.401 -13.957 1.00 88.50 185 ASP A N 1
ATOM 1383 C CA . ASP A 1 185 ? 5.985 -3.279 -12.796 1.00 88.50 185 ASP A CA 1
ATOM 1384 C C . ASP A 1 185 ? 6.404 -2.561 -11.502 1.00 88.50 185 ASP A C 1
ATOM 1386 O O . ASP A 1 185 ? 5.755 -2.686 -10.463 1.00 88.50 185 ASP A O 1
ATOM 1390 N N . THR A 1 186 ? 7.463 -1.756 -11.569 1.00 87.38 186 THR A N 1
ATOM 1391 C CA . THR A 1 186 ? 8.090 -1.168 -10.379 1.00 87.38 186 THR A CA 1
ATOM 1392 C C . THR A 1 186 ? 7.247 -0.058 -9.760 1.00 87.38 186 THR A C 1
ATOM 1394 O O . THR A 1 186 ? 7.133 -0.007 -8.536 1.00 87.38 186 THR A O 1
ATOM 1397 N N . LEU A 1 187 ? 6.632 0.813 -10.573 1.00 83.81 187 LEU A N 1
ATOM 1398 C CA . LEU A 1 187 ? 5.856 1.942 -10.041 1.00 83.81 187 LEU A CA 1
ATOM 1399 C C . LEU A 1 187 ? 4.604 1.494 -9.281 1.00 83.81 187 LEU A C 1
ATOM 1401 O O . LEU A 1 187 ? 4.442 1.907 -8.131 1.00 83.81 187 LEU A O 1
ATOM 1405 N N . PRO A 1 188 ? 3.743 0.620 -9.838 1.00 83.06 188 PRO A N 1
ATOM 1406 C CA . PRO A 1 188 ? 2.567 0.153 -9.114 1.00 83.06 188 PRO A CA 1
ATOM 1407 C C . PRO A 1 188 ? 2.936 -0.641 -7.866 1.00 83.06 188 PRO A C 1
ATOM 1409 O O . PRO A 1 188 ? 2.283 -0.501 -6.837 1.00 83.06 188 PRO A O 1
ATOM 1412 N N . ARG A 1 189 ? 4.009 -1.442 -7.922 1.00 86.75 189 ARG A N 1
ATOM 1413 C CA . ARG A 1 189 ? 4.496 -2.200 -6.765 1.00 86.75 189 ARG A CA 1
ATOM 1414 C C . ARG A 1 189 ? 4.855 -1.282 -5.596 1.00 86.75 189 ARG A C 1
ATOM 1416 O O . ARG A 1 189 ? 4.407 -1.529 -4.479 1.00 86.75 189 ARG A O 1
ATOM 1423 N N . ASP A 1 190 ? 5.657 -0.248 -5.838 1.00 84.88 190 ASP A N 1
ATOM 1424 C CA . ASP A 1 190 ? 6.058 0.701 -4.793 1.00 84.88 190 ASP A CA 1
ATOM 1425 C C . ASP A 1 190 ? 4.863 1.487 -4.242 1.00 84.88 190 ASP A C 1
ATOM 1427 O O . ASP A 1 190 ? 4.724 1.642 -3.026 1.00 84.88 190 ASP A O 1
ATOM 1431 N N . ALA A 1 191 ? 3.946 1.900 -5.121 1.00 82.06 191 ALA A N 1
ATOM 1432 C CA . ALA A 1 191 ? 2.716 2.568 -4.719 1.00 82.06 191 ALA A CA 1
ATOM 1433 C C . ALA A 1 191 ? 1.858 1.681 -3.803 1.00 82.06 191 ALA A C 1
ATOM 1435 O O . ALA A 1 191 ? 1.439 2.121 -2.731 1.00 82.06 191 ALA A O 1
ATOM 1436 N N . VAL A 1 192 ? 1.645 0.416 -4.177 1.00 84.00 192 VAL A N 1
ATOM 1437 C CA . VAL A 1 192 ? 0.890 -0.555 -3.375 1.00 84.00 192 VAL A CA 1
ATOM 1438 C C . VAL A 1 192 ? 1.559 -0.775 -2.017 1.00 84.00 192 VAL A C 1
ATOM 1440 O O . VAL A 1 192 ? 0.890 -0.672 -0.991 1.00 84.00 192 VAL A O 1
ATOM 1443 N N . LEU A 1 193 ? 2.876 -0.996 -1.976 1.00 84.12 193 LEU A N 1
ATOM 1444 C CA . LEU A 1 193 ? 3.627 -1.195 -0.728 1.00 84.12 193 LEU A CA 1
ATOM 1445 C C . LEU A 1 193 ? 3.562 0.022 0.206 1.00 84.12 193 LEU A C 1
ATOM 1447 O O . LEU A 1 193 ? 3.321 -0.110 1.412 1.00 84.12 193 LEU A O 1
ATOM 1451 N N . THR A 1 194 ? 3.726 1.219 -0.350 1.00 84.25 194 THR A N 1
ATOM 1452 C CA . THR A 1 194 ? 3.637 2.474 0.404 1.00 84.25 194 THR A CA 1
ATOM 1453 C C . THR A 1 194 ? 2.235 2.663 0.984 1.00 84.25 194 THR A C 1
ATOM 1455 O O . THR A 1 194 ? 2.080 3.005 2.155 1.00 84.25 194 THR A O 1
ATOM 1458 N N . GLN A 1 195 ? 1.193 2.388 0.202 1.00 83.94 195 GLN A N 1
ATOM 1459 C CA . GLN A 1 195 ? -0.189 2.549 0.652 1.00 83.94 195 GLN A CA 1
ATOM 1460 C C . GLN A 1 195 ? -0.600 1.485 1.684 1.00 83.94 195 GLN A C 1
ATOM 1462 O O . GLN A 1 195 ? -1.265 1.811 2.670 1.00 83.94 195 GLN A O 1
ATOM 1467 N N . LEU A 1 196 ? -0.166 0.231 1.508 1.00 86.12 196 LEU A N 1
ATOM 1468 C CA . LEU A 1 196 ? -0.361 -0.853 2.478 1.00 86.12 196 LEU A CA 1
ATOM 1469 C C . LEU A 1 196 ? 0.254 -0.492 3.836 1.00 86.12 196 LEU A C 1
ATOM 1471 O O . LEU A 1 196 ? -0.421 -0.549 4.865 1.00 86.12 196 LEU A O 1
ATOM 1475 N N . SER A 1 197 ? 1.524 -0.077 3.840 1.00 82.75 197 SER A N 1
ATOM 1476 C CA . SER A 1 197 ? 2.237 0.285 5.070 1.00 82.75 197 SER A CA 1
ATOM 1477 C C . SER A 1 197 ? 1.617 1.503 5.765 1.00 82.75 197 SER A C 1
ATOM 1479 O O . SER A 1 197 ? 1.417 1.473 6.983 1.00 82.75 197 SER A O 1
ATOM 1481 N N . ALA A 1 198 ? 1.226 2.531 5.004 1.00 84.75 198 ALA A N 1
ATOM 1482 C CA . ALA A 1 198 ? 0.541 3.707 5.533 1.00 84.75 198 ALA A CA 1
ATOM 1483 C C . ALA A 1 198 ? -0.799 3.343 6.193 1.00 84.75 198 ALA A C 1
ATOM 1485 O O . ALA A 1 198 ? -1.056 3.730 7.336 1.00 84.75 198 ALA A O 1
ATOM 1486 N N . LYS A 1 199 ? -1.643 2.544 5.526 1.00 85.19 199 LYS A N 1
ATOM 1487 C CA . LYS A 1 199 ? -2.923 2.103 6.101 1.00 85.19 199 LYS A CA 1
ATOM 1488 C C . LYS A 1 199 ? -2.742 1.205 7.320 1.00 85.19 199 LYS A C 1
ATOM 1490 O O . LYS A 1 199 ? -3.509 1.332 8.274 1.00 85.19 199 LYS A O 1
ATOM 1495 N N . ALA A 1 200 ? -1.728 0.340 7.328 1.00 87.69 200 ALA A N 1
ATOM 1496 C CA . ALA A 1 200 ? -1.406 -0.475 8.493 1.00 87.69 200 ALA A CA 1
ATOM 1497 C C . ALA A 1 200 ? -1.014 0.398 9.696 1.00 87.69 200 ALA A C 1
ATOM 1499 O O . ALA A 1 200 ? -1.498 0.166 10.801 1.00 87.69 200 ALA A O 1
ATOM 1500 N N . ALA A 1 201 ? -0.191 1.431 9.494 1.00 84.19 201 ALA A N 1
ATOM 1501 C CA . ALA A 1 201 ? 0.183 2.367 10.555 1.00 84.19 201 ALA A CA 1
ATOM 1502 C C . ALA A 1 201 ? -1.032 3.127 11.116 1.00 84.19 201 ALA A C 1
ATOM 1504 O O . ALA A 1 201 ? -1.202 3.194 12.335 1.00 84.19 201 ALA A O 1
ATOM 1505 N N . VAL A 1 202 ? -1.915 3.622 10.241 1.00 86.56 202 VAL A N 1
ATOM 1506 C CA . VAL A 1 202 ? -3.166 4.285 10.647 1.00 86.56 202 VAL A CA 1
ATOM 1507 C C . VAL A 1 202 ? -4.053 3.335 11.456 1.00 86.56 202 VAL A C 1
ATOM 1509 O O . VAL A 1 202 ? -4.533 3.712 12.521 1.00 86.56 202 VAL A O 1
ATOM 1512 N N . ALA A 1 203 ? -4.224 2.086 11.014 1.00 87.50 203 ALA A N 1
ATOM 1513 C CA . ALA A 1 203 ? -5.019 1.099 11.742 1.00 87.50 203 ALA A CA 1
ATOM 1514 C C . ALA A 1 203 ? -4.444 0.784 13.135 1.00 87.50 203 ALA A C 1
ATOM 1516 O O . ALA A 1 203 ? -5.209 0.673 14.091 1.00 87.50 203 ALA A O 1
ATOM 1517 N N . ARG A 1 204 ? -3.111 0.702 13.287 1.00 91.06 204 ARG A N 1
ATOM 1518 C CA . ARG A 1 204 ? -2.479 0.531 14.612 1.00 91.06 204 ARG A CA 1
ATOM 1519 C C . ARG A 1 204 ? -2.791 1.705 15.537 1.00 91.06 204 ARG A C 1
ATOM 1521 O O . ARG A 1 204 ? -3.144 1.480 16.690 1.00 91.06 204 ARG A O 1
ATOM 1528 N N . SER A 1 205 ? -2.690 2.930 15.021 1.00 90.88 205 SER A N 1
ATOM 1529 C CA . SER A 1 205 ? -2.992 4.147 15.782 1.00 90.88 205 SER A CA 1
ATOM 1530 C C . SER A 1 205 ? -4.456 4.188 16.231 1.00 90.88 205 SER A C 1
ATOM 1532 O O . SER A 1 205 ? -4.731 4.385 17.412 1.00 90.88 205 SER A O 1
ATOM 1534 N N . ILE A 1 206 ? -5.396 3.902 15.319 1.00 89.56 206 ILE A N 1
ATOM 1535 C CA . ILE A 1 206 ? -6.832 3.852 15.632 1.00 89.56 206 ILE A CA 1
ATOM 1536 C C . ILE A 1 206 ? -7.119 2.808 16.711 1.00 89.56 206 ILE A C 1
ATOM 1538 O O . ILE A 1 206 ? -7.840 3.115 17.654 1.00 89.56 206 ILE A O 1
ATOM 1542 N N . LYS A 1 207 ? -6.544 1.600 16.603 1.00 92.12 207 LYS A N 1
ATOM 1543 C CA . LYS A 1 207 ? -6.738 0.549 17.611 1.00 92.12 207 LYS A CA 1
ATOM 1544 C C . LYS A 1 207 ? -6.270 1.017 18.989 1.00 92.12 207 LYS A C 1
ATOM 1546 O O . LYS A 1 207 ? -7.042 0.964 19.935 1.00 92.12 207 LYS A O 1
ATOM 1551 N N . LEU A 1 208 ? -5.049 1.548 19.081 1.00 91.31 208 LEU A N 1
ATOM 1552 C CA . LEU A 1 208 ? -4.494 2.020 20.351 1.00 91.31 208 LEU A CA 1
ATOM 1553 C C . LEU A 1 208 ? -5.321 3.164 20.958 1.00 91.31 208 LEU A C 1
ATOM 1555 O O . LEU A 1 208 ? -5.571 3.165 22.160 1.00 91.31 208 LEU A O 1
ATOM 1559 N N . SER A 1 209 ? -5.767 4.115 20.132 1.00 92.12 209 SER A N 1
ATOM 1560 C CA . SER A 1 209 ? -6.615 5.225 20.579 1.00 92.12 209 SER A CA 1
ATOM 1561 C C . SER A 1 209 ? -7.978 4.739 21.072 1.00 92.12 209 SER A C 1
ATOM 1563 O O . SER A 1 209 ? -8.434 5.177 22.124 1.00 92.12 209 SER A O 1
ATOM 1565 N N . ALA A 1 210 ? -8.618 3.822 20.340 1.00 90.81 210 ALA A N 1
ATOM 1566 C CA . ALA A 1 210 ? -9.916 3.271 20.718 1.00 90.81 210 ALA A CA 1
ATOM 1567 C C . ALA A 1 210 ? -9.826 2.436 22.004 1.00 90.81 210 ALA A C 1
ATOM 1569 O O . ALA A 1 210 ? -10.711 2.525 22.856 1.00 90.81 210 ALA A O 1
ATOM 1570 N N . ASP A 1 211 ? -8.747 1.668 22.173 1.00 91.81 211 ASP A N 1
ATOM 1571 C CA . ASP A 1 211 ? -8.487 0.891 23.385 1.00 91.81 211 ASP A CA 1
ATOM 1572 C C . ASP A 1 211 ? -8.257 1.815 24.595 1.00 91.81 211 ASP A C 1
ATOM 1574 O O . ASP A 1 211 ? -8.839 1.593 25.658 1.00 91.81 211 ASP A O 1
ATOM 1578 N N . ALA A 1 212 ? -7.471 2.886 24.431 1.00 93.31 212 ALA A N 1
ATOM 1579 C CA . ALA A 1 212 ? -7.225 3.871 25.484 1.00 93.31 212 ALA A CA 1
ATOM 1580 C C . ALA A 1 212 ? -8.510 4.604 25.905 1.00 93.31 212 ALA A C 1
ATOM 1582 O O . ALA A 1 212 ? -8.826 4.660 27.094 1.00 93.31 212 ALA A O 1
ATOM 1583 N N . GLU A 1 213 ? -9.294 5.099 24.943 1.00 94.06 213 GLU A N 1
ATOM 1584 C CA . GLU A 1 213 ? -10.562 5.771 25.238 1.00 94.06 213 GLU A CA 1
ATOM 1585 C C . GLU A 1 213 ? -11.577 4.795 25.857 1.00 94.06 213 GLU A C 1
ATOM 1587 O O . GLU A 1 213 ? -12.304 5.149 26.782 1.00 94.06 213 GLU A O 1
ATOM 1592 N N . SER A 1 214 ? -11.582 3.524 25.440 1.00 95.00 214 SER A N 1
ATOM 1593 C CA . SER A 1 214 ? -12.450 2.500 26.040 1.00 95.00 214 SER A CA 1
ATOM 1594 C C . SER A 1 214 ? -12.166 2.294 27.529 1.00 95.00 214 SER A C 1
ATOM 1596 O O . SER A 1 214 ? -13.100 2.068 28.303 1.00 95.00 214 SER A O 1
ATOM 1598 N N . VAL A 1 215 ? -10.901 2.380 27.956 1.00 96.12 215 VAL A N 1
ATOM 1599 C CA . VAL A 1 215 ? -10.533 2.319 29.381 1.00 96.12 215 VAL A CA 1
ATOM 1600 C C . VAL A 1 215 ? -11.123 3.510 30.140 1.00 96.12 215 VAL A C 1
ATOM 1602 O O . VAL A 1 215 ? -11.725 3.316 31.199 1.00 96.12 215 VAL A O 1
ATOM 1605 N N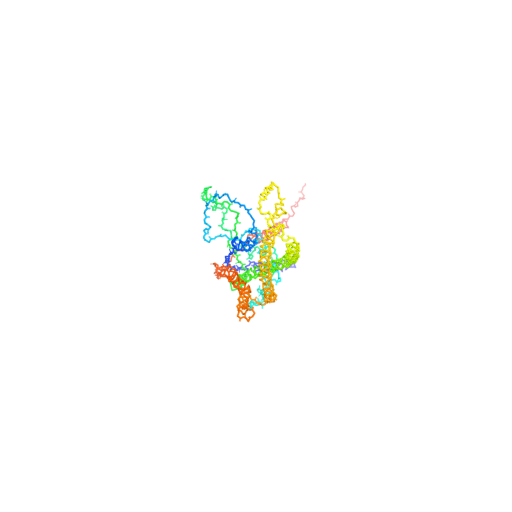 . GLU A 1 216 ? -11.030 4.716 29.579 1.00 94.44 216 GLU A N 1
ATOM 1606 C CA . GLU A 1 216 ? -11.604 5.930 30.170 1.00 94.44 216 GLU A CA 1
ATOM 1607 C C . GLU A 1 216 ? -13.135 5.845 30.280 1.00 94.44 216 GLU A C 1
ATOM 1609 O O . GLU A 1 216 ? -13.697 6.077 31.354 1.00 94.44 216 GLU A O 1
ATOM 1614 N N . ARG A 1 217 ? -13.825 5.417 29.214 1.00 95.44 217 ARG A N 1
ATOM 1615 C CA . ARG A 1 217 ? -15.290 5.251 29.220 1.00 95.44 217 ARG A CA 1
ATOM 1616 C C . ARG A 1 217 ? -15.751 4.200 30.228 1.00 95.44 217 ARG A C 1
ATOM 1618 O O . ARG A 1 217 ? -16.739 4.418 30.924 1.00 95.44 217 ARG A O 1
ATOM 1625 N N . ARG A 1 218 ? -15.032 3.080 30.371 1.00 96.69 218 ARG A N 1
ATOM 1626 C CA . ARG A 1 218 ? -15.338 2.047 31.385 1.00 96.69 218 ARG A CA 1
ATOM 1627 C C . ARG A 1 218 ? -15.190 2.575 32.808 1.00 96.69 218 ARG A C 1
ATOM 1629 O O . ARG A 1 218 ? -16.013 2.268 33.674 1.00 96.69 218 ARG A O 1
ATOM 1636 N N . PHE A 1 219 ? -14.164 3.385 33.050 1.00 96.94 219 PHE A N 1
ATOM 1637 C CA . PHE A 1 219 ? -13.990 4.047 34.335 1.00 96.94 219 PHE A CA 1
ATOM 1638 C C . PHE A 1 219 ? -15.124 5.045 34.611 1.00 96.94 219 PHE A C 1
ATOM 1640 O O . PHE A 1 219 ? -15.724 4.996 35.685 1.00 96.94 219 PHE A O 1
ATOM 1647 N N . ALA A 1 220 ? -15.496 5.869 33.627 1.00 94.94 220 ALA A N 1
ATOM 1648 C CA . ALA A 1 220 ? -16.624 6.796 33.732 1.00 94.94 220 ALA A CA 1
ATOM 1649 C C . ALA A 1 220 ? -17.958 6.076 34.006 1.00 94.94 220 ALA A C 1
ATOM 1651 O O . ALA A 1 220 ? -18.711 6.500 34.881 1.00 94.94 220 ALA A O 1
ATOM 1652 N N . ILE A 1 221 ? -18.223 4.946 33.338 1.00 97.00 221 ILE A N 1
ATOM 1653 C CA . ILE A 1 221 ? -19.387 4.089 33.622 1.00 97.00 221 ILE A CA 1
ATOM 1654 C C . ILE A 1 221 ? -19.370 3.642 35.086 1.00 97.00 221 ILE A C 1
ATOM 1656 O O . ILE A 1 221 ? -20.364 3.813 35.784 1.00 97.00 221 ILE A O 1
ATOM 1660 N N . THR A 1 222 ? -18.232 3.146 35.579 1.00 97.25 222 THR A N 1
ATOM 1661 C CA . THR A 1 222 ? -18.099 2.685 36.972 1.00 97.25 222 THR A CA 1
ATOM 1662 C C . THR A 1 222 ? -18.401 3.809 37.976 1.00 97.25 222 THR A C 1
ATOM 1664 O O . THR A 1 222 ? -19.084 3.586 38.979 1.00 97.25 222 THR A O 1
ATOM 1667 N N . GLN A 1 223 ? -17.935 5.033 37.704 1.00 95.88 223 GLN A N 1
ATOM 1668 C CA . GLN A 1 223 ? -18.212 6.207 38.542 1.00 95.88 223 GLN A CA 1
ATOM 1669 C C . GLN A 1 223 ? -19.685 6.634 38.507 1.00 95.88 223 GLN A C 1
ATOM 1671 O O . GLN A 1 223 ? -20.273 6.920 39.555 1.00 95.88 223 GLN A O 1
ATOM 1676 N N . LEU A 1 224 ? -20.292 6.668 37.317 1.00 94.44 224 LEU A N 1
ATOM 1677 C CA . LEU A 1 224 ? -21.706 7.004 37.142 1.00 94.44 224 LEU A CA 1
ATOM 1678 C C . LEU A 1 224 ? -22.604 5.971 37.834 1.00 94.44 224 LEU A C 1
ATOM 1680 O O . LEU A 1 224 ? -23.527 6.353 38.548 1.00 94.44 224 LEU A O 1
ATOM 1684 N N . GLU A 1 225 ? -22.297 4.677 37.717 1.00 96.00 225 GLU A N 1
ATOM 1685 C CA . GLU A 1 225 ? -23.022 3.603 38.409 1.00 96.00 225 GLU A CA 1
ATOM 1686 C C . GLU A 1 225 ? -22.892 3.696 39.933 1.00 96.00 225 GLU A C 1
ATOM 1688 O O . GLU A 1 225 ? -23.848 3.414 40.658 1.00 96.00 225 GLU A O 1
ATOM 1693 N N . ALA A 1 226 ? -21.724 4.083 40.452 1.00 95.50 226 ALA A N 1
ATOM 1694 C CA . ALA A 1 226 ? -21.561 4.349 41.880 1.00 95.50 226 ALA A CA 1
ATOM 1695 C C . ALA A 1 226 ? -22.419 5.547 42.322 1.00 95.50 226 ALA A C 1
ATOM 1697 O O . ALA A 1 226 ? -23.186 5.430 43.275 1.00 95.50 226 ALA A O 1
ATOM 1698 N N . THR A 1 227 ? -22.381 6.646 41.565 1.00 92.25 227 THR A N 1
ATOM 1699 C CA . THR A 1 227 ? -23.127 7.875 41.874 1.00 92.25 227 THR A CA 1
ATOM 1700 C C . THR A 1 227 ? -24.639 7.647 41.838 1.00 92.25 227 THR A C 1
ATOM 1702 O O . THR A 1 227 ? -25.343 8.030 42.768 1.00 92.25 227 THR A O 1
ATOM 1705 N N . VAL A 1 228 ? -25.152 6.965 40.809 1.00 93.12 228 VAL A N 1
ATOM 1706 C CA . VAL A 1 228 ? -26.578 6.619 40.703 1.00 93.12 228 VAL A CA 1
ATOM 1707 C C . VAL A 1 228 ? -27.009 5.704 41.855 1.00 93.12 228 VAL A C 1
ATOM 1709 O O . VAL A 1 228 ? -28.082 5.901 42.426 1.00 93.12 228 VAL A O 1
ATOM 1712 N N . ARG A 1 229 ? -26.186 4.723 42.255 1.00 94.81 229 ARG A N 1
ATOM 1713 C CA . ARG A 1 229 ? -26.489 3.861 43.413 1.00 94.81 229 ARG A CA 1
ATOM 1714 C C . ARG A 1 229 ? -26.532 4.639 44.726 1.00 94.81 229 ARG A C 1
ATOM 1716 O O . ARG A 1 229 ? -27.436 4.409 45.531 1.00 94.81 229 ARG A O 1
ATOM 1723 N N . ASP A 1 230 ? -25.597 5.557 44.939 1.00 92.38 230 ASP A N 1
ATOM 1724 C CA . ASP A 1 230 ? -25.562 6.369 46.154 1.00 92.38 230 ASP A CA 1
ATOM 1725 C C . ASP A 1 230 ? -26.737 7.357 46.212 1.00 92.38 230 ASP A C 1
ATOM 1727 O O . ASP A 1 230 ? -27.387 7.460 47.253 1.00 92.38 230 ASP A O 1
ATOM 1731 N N . LEU A 1 231 ? -27.101 7.994 45.092 1.00 89.06 231 LEU A N 1
ATOM 1732 C CA . LEU A 1 231 ? -28.294 8.847 45.005 1.00 89.06 231 LEU A CA 1
ATOM 1733 C C . LEU A 1 231 ? -29.585 8.066 45.280 1.00 89.06 231 LEU A C 1
ATOM 1735 O O . LEU A 1 231 ? -30.442 8.540 46.026 1.00 89.06 231 LEU A O 1
ATOM 1739 N N . ASN A 1 232 ? -29.707 6.844 44.753 1.00 90.50 232 ASN A N 1
ATOM 1740 C CA . ASN A 1 232 ? -30.835 5.962 45.059 1.00 90.50 232 ASN A CA 1
ATOM 1741 C C . ASN A 1 232 ? -30.930 5.649 46.562 1.00 90.50 232 ASN A C 1
ATOM 1743 O O . ASN A 1 232 ? -32.023 5.675 47.130 1.00 90.50 232 ASN A O 1
ATOM 1747 N N . ARG A 1 233 ? -29.795 5.412 47.237 1.00 91.00 233 ARG A N 1
ATOM 1748 C CA . ARG A 1 233 ? -29.762 5.207 48.694 1.00 91.00 233 ARG A CA 1
ATOM 1749 C C . ARG A 1 233 ? -30.217 6.459 49.451 1.00 91.00 233 ARG A C 1
ATOM 1751 O O . ARG A 1 233 ? -30.991 6.341 50.397 1.00 91.00 233 ARG A O 1
ATOM 1758 N N . VAL A 1 234 ? -29.785 7.648 49.025 1.00 86.00 234 VAL A N 1
ATOM 1759 C CA . VAL A 1 234 ? -30.203 8.930 49.625 1.00 86.00 234 VAL A CA 1
ATOM 1760 C C . VAL A 1 234 ? -31.712 9.138 49.486 1.00 86.00 234 VAL A C 1
ATOM 1762 O O . VAL A 1 234 ? -32.372 9.479 50.465 1.00 86.00 234 VAL A O 1
ATOM 1765 N N . VAL A 1 235 ? -32.275 8.876 48.303 1.00 85.81 235 VAL A N 1
ATOM 1766 C CA . VAL A 1 235 ? -33.723 8.970 48.055 1.00 85.81 235 VAL A CA 1
ATOM 1767 C C . VAL A 1 235 ? -34.514 8.022 48.963 1.00 85.81 235 VAL A C 1
ATOM 1769 O O . VAL A 1 235 ? -35.538 8.420 49.517 1.00 85.81 235 VAL A O 1
ATOM 1772 N N . GLN A 1 236 ? -34.029 6.793 49.172 1.00 87.38 236 GLN A N 1
ATOM 1773 C CA . GLN A 1 236 ? -34.672 5.815 50.060 1.00 87.38 236 GLN A CA 1
ATOM 1774 C C . GLN A 1 236 ? -34.599 6.209 51.543 1.00 87.38 236 GLN A C 1
ATOM 1776 O O . GLN A 1 236 ? -35.553 5.982 52.283 1.00 87.38 236 GLN A O 1
ATOM 1781 N N . GLN A 1 237 ? -33.483 6.796 51.983 1.00 87.38 237 GLN A N 1
ATOM 1782 C CA . GLN A 1 237 ? -33.295 7.234 53.370 1.00 87.38 237 GLN A CA 1
ATOM 1783 C C . GLN A 1 237 ? -34.069 8.518 53.697 1.00 87.38 237 GLN A C 1
ATOM 1785 O O . GLN A 1 237 ? -34.499 8.698 54.835 1.00 87.38 237 GLN A O 1
ATOM 1790 N N . TYR A 1 238 ? -34.279 9.392 52.708 1.00 82.38 238 TYR A N 1
ATOM 1791 C CA . TYR A 1 238 ? -34.930 10.690 52.884 1.00 82.38 238 TYR A CA 1
ATOM 1792 C C . TYR A 1 238 ? -36.095 10.892 51.898 1.00 82.38 238 TYR A C 1
ATOM 1794 O O . TYR A 1 238 ? -36.072 11.810 51.085 1.00 82.38 238 TYR A O 1
ATOM 1802 N N . PRO A 1 239 ? -37.184 10.110 51.982 1.00 73.69 239 PRO A N 1
ATOM 1803 C CA . PRO A 1 239 ? -38.295 10.207 51.028 1.00 73.69 239 PRO A CA 1
ATOM 1804 C C . PRO A 1 239 ? -39.029 11.561 51.072 1.00 73.69 239 PRO A C 1
ATOM 1806 O O . PRO A 1 239 ? -39.692 11.947 50.111 1.00 73.69 239 PRO A O 1
ATOM 1809 N N . ALA A 1 240 ? -38.907 12.316 52.170 1.00 68.81 240 ALA A N 1
ATOM 1810 C CA . ALA A 1 240 ? -39.494 13.648 52.303 1.00 68.81 240 ALA A CA 1
ATOM 1811 C C . ALA A 1 240 ? -38.770 14.726 51.470 1.00 68.81 240 ALA A C 1
ATOM 1813 O O . ALA A 1 240 ? -39.411 15.691 51.057 1.00 68.81 240 ALA A O 1
ATOM 1814 N N . SER A 1 241 ? -37.469 14.567 51.180 1.00 62.47 241 SER A N 1
ATOM 1815 C CA . SER A 1 241 ? -36.698 15.535 50.379 1.00 62.47 241 SER A CA 1
ATOM 1816 C C . SER A 1 241 ? -37.022 15.465 48.883 1.00 62.47 241 SER A C 1
ATOM 1818 O O . SER A 1 241 ? -36.792 16.428 48.157 1.00 62.47 241 SER A O 1
ATOM 1820 N N . VAL A 1 242 ? -37.645 14.370 48.439 1.00 59.34 242 VAL A N 1
ATOM 1821 C CA . VAL A 1 242 ? -38.163 14.181 47.076 1.00 59.34 242 VAL A CA 1
ATOM 1822 C C . VAL A 1 242 ? -39.359 15.091 46.776 1.00 59.34 242 VAL A C 1
ATOM 1824 O O . VAL A 1 242 ? -39.542 15.504 45.640 1.00 59.34 242 VAL A O 1
ATOM 1827 N N . ARG A 1 243 ? -40.169 15.436 47.786 1.00 61.06 243 ARG A N 1
ATOM 1828 C CA . ARG A 1 243 ? -41.422 16.199 47.609 1.00 61.06 243 ARG A CA 1
ATOM 1829 C C . ARG A 1 243 ? -41.230 17.719 47.541 1.00 61.06 243 ARG A C 1
ATOM 1831 O O . ARG A 1 243 ? -42.204 18.449 47.378 1.00 61.06 243 ARG A O 1
ATOM 1838 N N . LEU A 1 244 ? -40.001 18.218 47.674 1.00 59.06 244 LEU A N 1
ATOM 1839 C CA . LEU A 1 244 ? -39.677 19.648 47.608 1.00 59.06 244 LEU A CA 1
ATOM 1840 C C . LEU A 1 244 ? -39.486 20.113 46.147 1.00 59.06 244 LEU A C 1
ATOM 1842 O O . LEU A 1 244 ? -38.459 20.686 45.803 1.00 59.06 244 LEU A O 1
ATOM 1846 N N . GLU A 1 245 ? -40.471 19.884 45.274 1.00 54.84 245 GLU A N 1
ATOM 1847 C CA . GLU A 1 245 ? -40.414 20.247 43.839 1.00 54.84 245 GLU A CA 1
ATOM 1848 C C . GLU A 1 245 ? -40.672 21.746 43.547 1.00 54.84 245 GLU A C 1
ATOM 1850 O O . GLU A 1 245 ? -40.638 22.177 42.400 1.00 54.84 245 GLU A O 1
ATOM 1855 N N . GLY A 1 246 ? -40.902 22.581 44.567 1.00 53.78 246 GLY A N 1
ATOM 1856 C CA . GLY A 1 246 ? -41.378 23.962 44.384 1.00 53.78 246 GLY A CA 1
ATOM 1857 C C . GLY A 1 246 ? -40.328 25.084 44.359 1.00 53.78 246 GLY A C 1
ATOM 1858 O O . GLY A 1 246 ? -40.710 26.245 44.228 1.00 53.78 246 GLY A O 1
ATOM 1859 N N . ARG A 1 247 ? -39.027 24.811 44.532 1.00 55.75 247 ARG A N 1
ATOM 1860 C CA . ARG A 1 247 ? -37.988 25.864 44.545 1.00 55.75 247 ARG A CA 1
ATOM 1861 C C . ARG A 1 247 ? -37.160 25.825 43.265 1.00 55.75 247 ARG A C 1
ATOM 1863 O O . ARG A 1 247 ? -36.215 25.056 43.151 1.00 55.75 247 ARG A O 1
ATOM 1870 N N . GLN A 1 248 ? -37.515 26.684 42.314 1.00 53.41 248 GLN A N 1
ATOM 1871 C CA . GLN A 1 248 ? -36.741 26.920 41.099 1.00 53.41 248 GLN A CA 1
ATOM 1872 C C . GLN A 1 248 ? -35.409 27.592 41.465 1.00 53.41 248 GLN A C 1
ATOM 1874 O O . GLN A 1 248 ? -35.372 28.771 41.811 1.00 53.41 248 GLN A O 1
ATOM 1879 N N . VAL A 1 249 ? -34.314 26.834 41.423 1.00 55.81 249 VAL A N 1
ATOM 1880 C CA . VAL A 1 249 ? -32.958 27.362 41.614 1.00 55.81 249 VAL A CA 1
ATOM 1881 C C . VAL A 1 249 ? -32.370 27.643 40.233 1.00 55.81 249 VAL A C 1
ATOM 1883 O O . VAL A 1 249 ? -32.075 26.722 39.475 1.00 55.81 249 VAL A O 1
ATOM 1886 N N . VAL A 1 250 ? -32.242 28.922 39.878 1.00 52.00 250 VAL A N 1
ATOM 1887 C CA . VAL A 1 250 ? -31.614 29.368 38.626 1.00 52.00 250 VAL A CA 1
ATOM 1888 C C . VAL A 1 250 ? -30.117 29.543 38.889 1.00 52.00 250 VAL A C 1
ATOM 1890 O O . VAL A 1 250 ? -29.715 30.494 39.555 1.00 52.00 250 VAL A O 1
ATOM 1893 N N . SER A 1 251 ? -29.291 28.608 38.412 1.00 49.19 251 SER A N 1
ATOM 1894 C CA . SER A 1 251 ? -27.826 28.739 38.452 1.00 49.19 251 SER A CA 1
ATOM 1895 C C . SER A 1 251 ? -27.347 29.537 37.241 1.00 49.19 251 SER A C 1
ATOM 1897 O O . SER A 1 251 ? -27.685 29.194 36.112 1.00 49.19 251 SER A O 1
ATOM 1899 N N . VAL A 1 252 ? -26.556 30.586 37.475 1.00 54.56 252 VAL A N 1
ATOM 1900 C CA . VAL A 1 252 ? -26.010 31.477 36.429 1.00 54.56 252 VAL A CA 1
ATOM 1901 C C . VAL A 1 252 ? -24.637 30.987 35.925 1.00 54.56 252 VAL A C 1
ATOM 1903 O O . VAL A 1 252 ? -24.138 31.467 34.913 1.00 54.56 252 VAL A O 1
ATOM 1906 N N . GLU A 1 253 ? -24.047 29.983 36.581 1.00 50.12 253 GLU A N 1
ATOM 1907 C CA . GLU A 1 253 ? -22.723 29.431 36.268 1.00 50.12 253 GLU A CA 1
ATOM 1908 C C . GLU A 1 253 ? -22.756 27.895 36.145 1.00 50.12 253 GLU A C 1
ATOM 1910 O O . GLU A 1 253 ? -23.627 27.226 36.719 1.00 50.12 253 GLU A O 1
ATOM 1915 N N . GLY A 1 254 ? -21.820 27.331 35.368 1.00 48.62 254 GLY A N 1
ATOM 1916 C CA . GLY A 1 254 ? -21.715 25.892 35.106 1.00 48.62 254 GLY A CA 1
ATOM 1917 C C . GLY A 1 254 ? -21.620 25.072 36.399 1.00 48.62 254 GLY A C 1
ATOM 1918 O O . GLY A 1 254 ? -20.777 25.338 37.250 1.00 48.62 254 GLY A O 1
ATOM 1919 N N . GLY A 1 255 ? -22.501 24.076 36.552 1.00 58.78 255 GLY A N 1
ATOM 1920 C CA . GLY A 1 255 ? -22.661 23.308 37.798 1.00 58.78 255 GLY A CA 1
ATOM 1921 C C . GLY A 1 255 ? -24.101 23.194 38.321 1.00 58.78 255 GLY A C 1
ATOM 1922 O O . GLY A 1 255 ? -24.300 22.696 39.430 1.00 58.78 255 GLY A O 1
ATOM 1923 N N . GLY A 1 256 ? -25.098 23.622 37.533 1.00 59.69 256 GLY A N 1
ATOM 1924 C CA . GLY A 1 256 ? -26.528 23.575 37.874 1.00 59.69 256 GLY A CA 1
ATOM 1925 C C . GLY A 1 256 ? -27.056 22.193 38.284 1.00 59.69 256 GLY A C 1
ATOM 1926 O O . GLY A 1 256 ? -27.993 22.106 39.073 1.00 59.69 256 GLY A O 1
ATOM 1927 N N . ASP A 1 257 ? -26.408 21.119 37.830 1.00 58.12 257 ASP A N 1
ATOM 1928 C CA . ASP A 1 257 ? -26.784 19.727 38.090 1.00 58.12 257 ASP A CA 1
ATOM 1929 C C . ASP A 1 257 ? -26.869 19.393 39.589 1.00 58.12 257 ASP A C 1
ATOM 1931 O O . ASP A 1 257 ? -27.712 18.603 40.003 1.00 58.12 257 ASP A O 1
ATOM 1935 N N . LYS A 1 258 ? -26.022 20.019 40.420 1.00 62.50 258 LYS A N 1
ATOM 1936 C CA . LYS A 1 258 ? -25.972 19.780 41.876 1.00 62.50 258 LYS A CA 1
ATOM 1937 C C . LYS A 1 258 ? -27.183 20.341 42.622 1.00 62.50 258 LYS A C 1
ATOM 1939 O O . LYS A 1 258 ? -27.437 19.938 43.754 1.00 62.50 258 LYS A O 1
ATOM 1944 N N . TYR A 1 259 ? -27.907 21.269 41.999 1.00 67.19 259 TYR A N 1
ATOM 1945 C CA . TYR A 1 259 ? -29.089 21.923 42.561 1.00 67.19 259 TYR A CA 1
ATOM 1946 C C . TYR A 1 259 ? -30.401 21.309 42.054 1.00 67.19 259 TYR A C 1
ATOM 1948 O O . TYR A 1 259 ? -31.479 21.761 42.436 1.00 67.19 259 TYR A O 1
ATOM 1956 N N . LEU A 1 260 ? -30.321 20.277 41.207 1.00 70.12 260 LEU A N 1
ATOM 1957 C CA . LEU A 1 260 ? -31.475 19.499 40.768 1.00 70.12 260 LEU A CA 1
ATOM 1958 C C . LEU A 1 260 ? -32.011 18.621 41.906 1.00 70.12 260 LEU A C 1
ATOM 1960 O O . LEU A 1 260 ? -31.268 18.243 42.816 1.00 70.12 260 LEU A O 1
ATOM 1964 N N . SER A 1 261 ? -33.290 18.242 41.827 1.00 78.75 261 SER A N 1
ATOM 1965 C CA . SER A 1 261 ? -33.846 17.243 42.744 1.00 78.75 261 SER A CA 1
ATOM 1966 C C . SER A 1 261 ? -33.059 15.926 42.630 1.00 78.75 261 SER A C 1
ATOM 1968 O O . SER A 1 261 ? -32.582 15.593 41.541 1.00 78.75 261 SER A O 1
ATOM 1970 N N . PRO A 1 262 ? -32.926 15.136 43.712 1.00 80.44 262 PRO A N 1
ATOM 1971 C CA . PRO A 1 262 ? -32.214 13.858 43.657 1.00 80.44 262 PRO A CA 1
ATOM 1972 C C . PRO A 1 262 ? -32.724 12.918 42.553 1.00 80.44 262 PRO A C 1
ATOM 1974 O O . PRO A 1 262 ? -31.928 12.232 41.920 1.00 80.44 262 PRO A O 1
ATOM 1977 N N . ILE A 1 263 ? -34.031 12.942 42.258 1.00 83.38 263 ILE A N 1
ATOM 1978 C CA . ILE A 1 263 ? -34.621 12.190 41.139 1.00 83.38 263 ILE A CA 1
ATOM 1979 C C . ILE A 1 263 ? -34.112 12.713 39.792 1.00 83.38 263 ILE A C 1
ATOM 1981 O O . ILE A 1 263 ? -33.696 11.921 38.950 1.00 83.38 263 ILE A O 1
ATOM 1985 N N . ALA A 1 264 ? -34.094 14.031 39.584 1.00 84.31 264 ALA A N 1
ATOM 1986 C CA . ALA A 1 264 ? -33.571 14.614 38.351 1.00 84.31 264 ALA A CA 1
ATOM 1987 C C . ALA A 1 264 ? -32.069 14.323 38.166 1.00 84.31 264 ALA A C 1
ATOM 1989 O O . ALA A 1 264 ? -31.634 14.058 37.047 1.00 84.31 264 ALA A O 1
ATOM 1990 N N . GLN A 1 265 ? -31.287 14.288 39.251 1.00 86.00 265 GLN A N 1
ATOM 1991 C CA . GLN A 1 265 ? -29.875 13.883 39.208 1.00 86.00 265 GLN A CA 1
ATOM 1992 C C . GLN A 1 265 ? -29.701 12.401 38.842 1.00 86.00 265 GLN A C 1
ATOM 1994 O O . GLN A 1 265 ? -28.795 12.073 38.077 1.00 86.00 265 GLN A O 1
ATOM 1999 N N . ILE A 1 266 ? -30.578 11.511 39.327 1.00 88.62 266 ILE A N 1
ATOM 2000 C CA . ILE A 1 266 ? -30.589 10.091 38.934 1.00 88.62 266 ILE A CA 1
ATOM 2001 C C . ILE A 1 266 ? -30.879 9.957 37.437 1.00 88.62 266 ILE A C 1
ATOM 2003 O O . ILE A 1 266 ? -30.097 9.328 36.731 1.00 88.62 266 ILE A O 1
ATOM 2007 N N . VAL A 1 267 ? -31.938 10.601 36.936 1.00 89.50 267 VAL A N 1
ATOM 2008 C CA . VAL A 1 267 ? -32.307 10.553 35.508 1.00 89.50 267 VAL A CA 1
ATOM 2009 C C . VAL A 1 267 ? -31.189 11.114 34.622 1.00 89.50 267 VAL A C 1
ATOM 2011 O O . VAL A 1 267 ? -30.870 10.538 33.580 1.00 89.50 267 VAL A O 1
ATOM 2014 N N . ALA A 1 268 ? -30.547 12.209 35.040 1.00 88.44 268 ALA A N 1
ATOM 2015 C CA . ALA A 1 268 ? -29.386 12.758 34.343 1.00 88.44 268 ALA A CA 1
ATOM 2016 C C . ALA A 1 268 ? -28.196 11.778 34.347 1.00 88.44 268 ALA A C 1
ATOM 2018 O O . ALA A 1 268 ? -27.542 11.597 33.319 1.00 88.44 268 ALA A O 1
ATOM 2019 N N . GLY A 1 269 ? -27.932 11.115 35.478 1.00 90.19 269 GLY A N 1
ATOM 2020 C CA . GLY A 1 269 ? -26.894 10.091 35.604 1.00 90.19 269 GLY A CA 1
ATOM 2021 C C . GLY A 1 269 ? -27.149 8.872 34.715 1.00 90.19 269 GLY A C 1
ATOM 2022 O O . GLY A 1 269 ? -26.241 8.431 34.014 1.00 90.19 269 GLY A O 1
ATOM 2023 N N . GLU A 1 270 ? -28.383 8.370 34.676 1.00 91.12 270 GLU A N 1
ATOM 2024 C CA . GLU A 1 270 ? -28.796 7.271 33.794 1.00 91.12 270 GLU A CA 1
ATOM 2025 C C . GLU A 1 270 ? -28.712 7.657 32.313 1.00 91.12 270 GLU A C 1
ATOM 2027 O O . GLU A 1 270 ? -28.258 6.862 31.491 1.00 91.12 270 GLU A O 1
ATOM 2032 N N . SER A 1 271 ? -29.067 8.897 31.966 1.00 93.81 271 SER A N 1
ATOM 2033 C CA . SER A 1 271 ? -28.929 9.405 30.596 1.00 93.81 271 SER A CA 1
ATOM 2034 C C . SER A 1 271 ? -27.460 9.436 30.162 1.00 93.81 271 SER A C 1
ATOM 2036 O O . SER A 1 271 ? -27.111 8.867 29.127 1.00 93.81 271 SER A O 1
ATOM 2038 N N . ARG A 1 272 ? -26.572 9.993 31.002 1.00 93.12 272 ARG A N 1
ATOM 2039 C CA . ARG A 1 272 ? -25.116 9.986 30.764 1.00 93.12 272 ARG A CA 1
ATOM 2040 C C . ARG A 1 272 ? -24.550 8.570 30.686 1.00 93.12 272 ARG A C 1
ATOM 2042 O O . ARG A 1 272 ? -23.648 8.315 29.892 1.00 93.12 272 ARG A O 1
ATOM 2049 N N . LEU A 1 273 ? -25.067 7.637 31.484 1.00 94.38 273 LEU A N 1
ATOM 2050 C CA . LEU A 1 273 ? -24.674 6.229 31.442 1.00 94.38 273 LEU A CA 1
ATOM 2051 C C . LEU A 1 273 ? -25.016 5.598 30.085 1.00 94.38 273 LEU A C 1
ATOM 2053 O O . LEU A 1 273 ? -24.181 4.905 29.506 1.00 94.38 273 LEU A O 1
ATOM 2057 N N . ILE A 1 274 ? -26.223 5.846 29.566 1.00 95.38 274 ILE A N 1
ATOM 2058 C CA . ILE A 1 274 ? -26.658 5.356 28.251 1.00 95.38 274 ILE A CA 1
ATOM 2059 C C . ILE A 1 274 ? -25.770 5.932 27.143 1.00 95.38 274 ILE A C 1
ATOM 2061 O O . ILE A 1 274 ? -25.316 5.182 26.281 1.00 95.38 274 ILE A O 1
ATOM 2065 N N . GLU A 1 275 ? -25.489 7.236 27.175 1.00 94.88 275 GLU A N 1
ATOM 2066 C CA . GLU A 1 275 ? -24.584 7.891 26.221 1.00 94.88 275 GLU A CA 1
ATOM 2067 C C . GLU A 1 275 ? -23.173 7.298 26.283 1.00 94.88 275 GLU A C 1
ATOM 2069 O O . GLU A 1 275 ? -22.642 6.858 25.266 1.00 94.88 275 GLU A O 1
ATOM 2074 N N . THR A 1 276 ? -22.607 7.170 27.486 1.00 93.31 276 THR A N 1
ATOM 2075 C CA . THR A 1 276 ? -21.253 6.626 27.682 1.00 93.31 276 THR A CA 1
ATOM 2076 C C . THR A 1 276 ? -21.157 5.163 27.236 1.00 93.31 276 THR A C 1
ATOM 2078 O O . THR A 1 276 ? -20.134 4.742 26.697 1.00 93.31 276 THR A O 1
ATOM 2081 N N . ARG A 1 277 ? -22.220 4.368 27.419 1.00 96.31 277 ARG A N 1
ATOM 2082 C CA . ARG A 1 277 ? -22.290 2.986 26.913 1.00 96.31 277 ARG A CA 1
ATOM 2083 C C . ARG A 1 277 ? -22.349 2.939 25.385 1.00 96.31 277 ARG A C 1
ATOM 2085 O O . ARG A 1 277 ? -21.626 2.149 24.792 1.00 96.31 277 ARG A O 1
ATOM 2092 N N . ARG A 1 278 ? -23.125 3.821 24.744 1.00 95.38 278 ARG A N 1
ATOM 2093 C CA . ARG A 1 278 ? -23.139 3.943 23.273 1.00 95.38 278 ARG A CA 1
ATOM 2094 C C . ARG A 1 278 ? -21.770 4.340 22.722 1.00 95.38 278 ARG A C 1
ATOM 2096 O O . ARG A 1 278 ? -21.352 3.810 21.695 1.00 95.38 278 ARG A O 1
ATOM 2103 N N . ASP A 1 279 ? -21.064 5.238 23.406 1.00 94.12 279 ASP A N 1
ATOM 2104 C CA . ASP A 1 279 ? -19.689 5.590 23.048 1.00 94.12 279 ASP A CA 1
ATOM 2105 C C . ASP A 1 279 ? -18.750 4.390 23.162 1.00 94.12 279 ASP A C 1
ATOM 2107 O O . ASP A 1 279 ? -17.950 4.153 22.259 1.00 94.12 279 ASP A O 1
ATOM 2111 N N . LEU A 1 280 ? -18.881 3.590 24.223 1.00 94.50 280 LEU A N 1
ATOM 2112 C CA . LEU A 1 280 ? -18.093 2.371 24.389 1.00 94.50 280 LEU A CA 1
ATOM 2113 C C . LEU A 1 280 ? -18.360 1.353 23.266 1.00 94.50 280 LEU A C 1
ATOM 2115 O O . LEU A 1 280 ? -17.411 0.769 22.744 1.00 94.50 280 LEU A O 1
ATOM 2119 N N . ASP A 1 281 ? -19.616 1.181 22.848 1.00 93.94 281 ASP A N 1
ATOM 2120 C CA . ASP A 1 281 ? -19.976 0.305 21.726 1.00 93.94 281 ASP A CA 1
ATOM 2121 C C . ASP A 1 281 ? -19.388 0.814 20.397 1.00 93.94 281 ASP A C 1
ATOM 2123 O O . ASP A 1 281 ? -18.864 0.035 19.593 1.00 93.94 281 ASP A O 1
ATOM 2127 N N . ARG A 1 282 ? -19.408 2.136 20.175 1.00 94.88 282 ARG A N 1
ATOM 2128 C CA . ARG A 1 282 ? -18.761 2.776 19.018 1.00 94.88 282 ARG A CA 1
ATOM 2129 C C . ARG A 1 282 ? -17.252 2.520 19.012 1.00 94.88 282 ARG A C 1
ATOM 2131 O O . ARG A 1 282 ? -16.712 2.129 17.976 1.00 94.88 282 ARG A O 1
ATOM 2138 N N . LEU A 1 283 ? -16.582 2.692 20.150 1.00 93.00 283 LEU A N 1
ATOM 2139 C CA . LEU A 1 283 ? -15.145 2.438 20.287 1.00 93.00 283 LEU A CA 1
ATOM 2140 C C . LEU A 1 283 ? -14.805 0.962 20.073 1.00 93.00 283 LEU A C 1
ATOM 2142 O O . LEU A 1 283 ? -13.852 0.657 19.357 1.00 93.00 283 LEU A O 1
ATOM 2146 N N . ALA A 1 284 ? -15.618 0.045 20.602 1.00 94.06 284 ALA A N 1
ATOM 2147 C CA . ALA A 1 284 ? -15.459 -1.388 20.375 1.00 94.06 284 ALA A CA 1
ATOM 2148 C C . ALA A 1 284 ? -15.567 -1.736 18.882 1.00 94.06 284 ALA A C 1
ATOM 2150 O O . ALA A 1 284 ? -14.728 -2.468 18.351 1.00 94.06 284 ALA A O 1
ATOM 2151 N N . ARG A 1 285 ? -16.542 -1.151 18.172 1.00 94.62 285 ARG A N 1
ATOM 2152 C CA . ARG A 1 285 ? -16.672 -1.301 16.716 1.00 94.62 285 ARG A CA 1
ATOM 2153 C C . ARG A 1 285 ? -15.445 -0.761 15.976 1.00 94.62 285 ARG A C 1
ATOM 2155 O O . ARG A 1 285 ? -14.933 -1.438 15.086 1.00 94.62 285 ARG A O 1
ATOM 2162 N N . MET A 1 286 ? -14.944 0.420 16.344 1.00 92.81 286 MET A N 1
ATOM 2163 C CA . MET A 1 286 ? -13.738 1.007 15.741 1.00 92.81 286 MET A CA 1
ATOM 2164 C C . MET A 1 286 ? -12.495 0.139 15.967 1.00 92.81 286 MET A C 1
ATOM 2166 O O . MET A 1 286 ? -11.756 -0.137 15.018 1.00 92.81 286 MET A O 1
ATOM 2170 N N . ALA A 1 287 ? -12.280 -0.332 17.198 1.00 93.06 287 ALA A N 1
ATOM 2171 C CA . ALA A 1 287 ? -11.179 -1.226 17.546 1.00 93.06 287 ALA A CA 1
ATOM 2172 C C . ALA A 1 287 ? -11.261 -2.535 16.751 1.00 93.06 287 ALA A C 1
ATOM 2174 O O . ALA A 1 287 ? -10.256 -2.999 16.206 1.00 93.06 287 ALA A O 1
ATOM 2175 N N . ARG A 1 288 ? -12.472 -3.086 16.597 1.00 93.69 288 ARG A N 1
ATOM 2176 C CA . ARG A 1 288 ? -12.714 -4.293 15.805 1.00 93.69 288 ARG A CA 1
ATOM 2177 C C . ARG A 1 288 ? -12.389 -4.094 14.324 1.00 93.69 288 ARG A C 1
ATOM 2179 O O . ARG A 1 288 ? -11.680 -4.909 13.738 1.00 93.69 288 ARG A O 1
ATOM 2186 N N . GLN A 1 289 ? -12.831 -2.992 13.720 1.00 93.00 289 GLN A N 1
ATOM 2187 C CA . GLN A 1 289 ? -12.492 -2.655 12.331 1.00 93.00 289 GLN A CA 1
ATOM 2188 C C . GLN A 1 289 ? -10.980 -2.468 12.139 1.00 93.00 289 GLN A C 1
ATOM 2190 O O . GLN A 1 289 ? -10.398 -2.947 11.158 1.00 93.00 289 GLN A O 1
ATOM 2195 N N . ALA A 1 290 ? -10.316 -1.792 13.077 1.00 92.38 290 ALA A N 1
ATOM 2196 C CA . ALA A 1 290 ? -8.869 -1.620 13.054 1.00 92.38 290 ALA A CA 1
ATOM 2197 C C . ALA A 1 290 ? -8.135 -2.966 13.175 1.00 92.38 290 ALA A C 1
ATOM 2199 O O . ALA A 1 290 ? -7.197 -3.226 12.426 1.00 92.38 290 ALA A O 1
ATOM 2200 N N . GLU A 1 291 ? -8.597 -3.860 14.044 1.00 94.88 291 GLU A N 1
ATOM 2201 C CA . GLU A 1 291 ? -8.051 -5.208 14.183 1.00 94.88 291 GLU A CA 1
ATOM 2202 C C . GLU A 1 291 ? -8.184 -6.032 12.901 1.00 94.88 291 GLU A C 1
ATOM 2204 O O . GLU A 1 291 ? -7.190 -6.589 12.437 1.00 94.88 291 GLU A O 1
ATOM 2209 N N . VAL A 1 292 ? -9.367 -6.058 12.283 1.00 93.38 292 VAL A N 1
ATOM 2210 C CA . VAL A 1 292 ? -9.594 -6.740 10.996 1.00 93.38 292 VAL A CA 1
ATOM 2211 C C . VAL A 1 292 ? -8.635 -6.212 9.928 1.00 93.38 292 VAL A C 1
ATOM 2213 O O . VAL A 1 292 ? -8.023 -6.988 9.191 1.00 93.38 292 VAL A O 1
ATOM 2216 N N . THR A 1 293 ? -8.435 -4.893 9.901 1.00 92.50 293 THR A N 1
ATOM 2217 C CA . THR A 1 293 ? -7.482 -4.236 9.000 1.00 92.50 293 THR A CA 1
ATOM 2218 C C . THR A 1 293 ? -6.046 -4.725 9.236 1.00 92.50 293 THR A C 1
ATOM 2220 O O . THR A 1 293 ? -5.339 -5.065 8.289 1.00 92.50 293 THR A O 1
ATOM 2223 N N . LEU A 1 294 ? -5.607 -4.815 10.493 1.00 94.50 294 LEU A N 1
ATOM 2224 C CA . LEU A 1 294 ? -4.262 -5.290 10.837 1.00 94.50 294 LEU A CA 1
ATOM 2225 C C . LEU A 1 294 ? -4.061 -6.769 10.518 1.00 94.50 294 LEU A C 1
ATOM 2227 O O . LEU A 1 294 ? -3.011 -7.143 10.000 1.00 94.50 294 LEU A O 1
ATOM 2231 N N . GLN A 1 295 ? -5.062 -7.605 10.785 1.00 93.88 295 GLN A N 1
ATOM 2232 C CA . GLN A 1 295 ? -5.003 -9.022 10.445 1.00 93.88 295 GLN A CA 1
ATOM 2233 C C . GLN A 1 295 ? -4.932 -9.230 8.929 1.00 93.88 295 GLN A C 1
ATOM 2235 O O . GLN A 1 295 ? -4.240 -10.146 8.480 1.00 93.88 295 GLN A O 1
ATOM 2240 N N . PHE A 1 296 ? -5.653 -8.418 8.145 1.00 94.62 296 PHE A N 1
ATOM 2241 C CA . PHE A 1 296 ? -5.547 -8.432 6.687 1.00 94.62 296 PHE A CA 1
ATOM 2242 C C . PHE A 1 296 ? -4.121 -8.077 6.265 1.00 94.62 296 PHE A C 1
ATOM 2244 O O . PHE A 1 296 ? -3.505 -8.835 5.520 1.00 94.62 296 PHE A O 1
ATOM 2251 N N . PHE A 1 297 ? -3.556 -6.991 6.804 1.00 93.62 297 PHE A N 1
ATOM 2252 C CA . PHE A 1 297 ? -2.202 -6.573 6.444 1.00 93.62 297 PHE A CA 1
ATOM 2253 C C . PHE A 1 297 ? -1.118 -7.572 6.851 1.00 93.62 297 PHE A C 1
ATOM 2255 O O . PHE A 1 297 ? -0.186 -7.769 6.080 1.00 93.62 297 PHE A O 1
ATOM 2262 N N . GLY A 1 298 ? -1.267 -8.267 7.982 1.00 93.56 298 GLY A N 1
ATOM 2263 C CA . GLY A 1 298 ? -0.351 -9.348 8.360 1.00 93.56 298 GLY A CA 1
ATOM 2264 C C . GLY A 1 298 ? -0.329 -10.505 7.352 1.00 93.56 298 GLY A C 1
ATOM 2265 O O . GLY A 1 298 ? 0.716 -11.104 7.126 1.00 93.56 298 GLY A O 1
ATOM 2266 N N . ALA A 1 299 ? -1.457 -10.795 6.694 1.00 94.12 299 ALA A N 1
ATOM 2267 C CA . ALA A 1 299 ? -1.516 -11.788 5.617 1.00 94.12 299 ALA A CA 1
ATOM 2268 C C . ALA A 1 299 ? -1.120 -11.217 4.241 1.00 94.12 299 ALA A C 1
ATOM 2270 O O . ALA A 1 299 ? -0.626 -11.952 3.390 1.00 94.12 299 ALA A O 1
ATOM 2271 N N . ALA A 1 300 ? -1.316 -9.916 4.023 1.00 94.31 300 ALA A N 1
ATOM 2272 C CA . ALA A 1 300 ? -0.946 -9.217 2.794 1.00 94.31 300 ALA A CA 1
ATOM 2273 C C . ALA A 1 300 ? 0.568 -8.983 2.666 1.00 94.31 300 ALA A C 1
ATOM 2275 O O . ALA A 1 300 ? 1.096 -8.966 1.557 1.00 94.31 300 ALA A O 1
ATOM 2276 N N . GLU A 1 301 ? 1.271 -8.800 3.784 1.00 92.12 301 GLU A N 1
ATOM 2277 C CA . GLU A 1 301 ? 2.705 -8.505 3.829 1.00 92.12 301 GLU A CA 1
ATOM 2278 C C . GLU A 1 301 ? 3.580 -9.492 3.028 1.00 92.12 301 GLU A C 1
ATOM 2280 O O . GLU A 1 301 ? 4.353 -9.027 2.185 1.00 92.12 301 GLU A O 1
ATOM 2285 N N . PRO A 1 302 ? 3.464 -10.828 3.187 1.00 92.94 302 PRO A N 1
ATOM 2286 C CA . PRO A 1 302 ? 4.257 -11.767 2.390 1.00 92.94 302 PRO A CA 1
ATOM 2287 C C . PRO A 1 302 ? 3.922 -11.726 0.892 1.00 92.94 302 PRO A C 1
ATOM 2289 O O . PRO A 1 302 ? 4.806 -11.961 0.071 1.00 92.94 302 PRO A O 1
ATOM 2292 N N . ILE A 1 303 ? 2.676 -11.405 0.522 1.00 93.56 303 ILE A N 1
ATOM 2293 C CA . ILE A 1 303 ? 2.255 -11.267 -0.882 1.00 93.56 303 ILE A CA 1
ATOM 2294 C C . ILE A 1 303 ? 2.916 -10.028 -1.488 1.00 93.56 303 ILE A C 1
ATOM 2296 O O . ILE A 1 303 ? 3.567 -10.105 -2.530 1.00 93.56 303 ILE A O 1
ATOM 2300 N N . ALA A 1 304 ? 2.794 -8.888 -0.808 1.00 88.88 304 ALA A N 1
ATOM 2301 C CA . ALA A 1 304 ? 3.284 -7.609 -1.302 1.00 88.88 304 ALA A CA 1
ATOM 2302 C C . ALA A 1 304 ? 4.820 -7.554 -1.369 1.00 88.88 304 ALA A C 1
ATOM 2304 O O . ALA A 1 304 ? 5.389 -7.024 -2.328 1.00 88.88 304 ALA A O 1
ATOM 2305 N N . ASN A 1 305 ? 5.502 -8.157 -0.391 1.00 88.56 305 ASN A N 1
ATOM 2306 C CA . ASN A 1 305 ? 6.963 -8.202 -0.337 1.00 88.56 305 ASN A CA 1
ATOM 2307 C C . ASN A 1 305 ? 7.582 -9.300 -1.211 1.00 88.56 305 ASN A C 1
ATOM 2309 O O . ASN A 1 305 ? 8.806 -9.398 -1.274 1.00 88.56 305 ASN A O 1
ATOM 2313 N N . ASN A 1 306 ? 6.785 -10.116 -1.907 1.00 88.88 306 ASN A N 1
ATOM 2314 C CA . ASN A 1 306 ? 7.325 -11.151 -2.779 1.00 88.88 306 ASN A CA 1
ATOM 2315 C C . ASN A 1 306 ? 7.996 -10.512 -4.014 1.00 88.88 306 ASN A C 1
ATOM 2317 O O . ASN A 1 306 ? 7.304 -9.917 -4.850 1.00 88.88 306 ASN A O 1
ATOM 2321 N N . PRO A 1 307 ? 9.328 -10.630 -4.185 1.00 82.31 307 PRO A N 1
ATOM 2322 C CA . PRO A 1 307 ? 10.036 -10.000 -5.298 1.00 82.31 307 PRO A CA 1
ATOM 2323 C C . PRO A 1 307 ? 9.806 -10.715 -6.637 1.00 82.31 307 PRO A C 1
ATOM 2325 O O . PRO A 1 307 ? 10.138 -10.157 -7.682 1.00 82.31 307 PRO A O 1
ATOM 2328 N N . LEU A 1 308 ? 9.266 -11.939 -6.615 1.00 84.50 308 LEU A N 1
ATOM 2329 C CA . LEU A 1 308 ? 9.067 -12.780 -7.797 1.00 84.50 308 LEU A CA 1
ATOM 2330 C C . LEU A 1 308 ? 7.718 -12.537 -8.480 1.00 84.50 308 LEU A C 1
ATOM 2332 O O . LEU A 1 308 ? 7.606 -12.759 -9.683 1.00 84.50 308 LEU A O 1
ATOM 2336 N N . LEU A 1 309 ? 6.708 -12.070 -7.743 1.00 87.44 309 LEU A N 1
ATOM 2337 C CA . LEU A 1 309 ? 5.390 -11.787 -8.312 1.00 87.44 309 LEU A CA 1
ATOM 2338 C C . LEU A 1 309 ? 5.414 -10.499 -9.151 1.00 87.44 309 LEU A C 1
ATOM 2340 O O . LEU A 1 309 ? 6.038 -9.527 -8.744 1.00 87.44 309 LEU A O 1
ATOM 2344 N N . PRO A 1 310 ? 4.749 -10.422 -10.308 1.00 88.38 310 PRO A N 1
ATOM 2345 C CA . PRO A 1 310 ? 4.540 -9.139 -10.970 1.00 88.38 310 PRO A CA 1
ATOM 2346 C C . PRO A 1 310 ? 3.564 -8.262 -10.167 1.00 88.38 310 PRO A C 1
ATOM 2348 O O . PRO A 1 310 ? 2.737 -8.772 -9.409 1.00 88.38 310 PRO A O 1
ATOM 2351 N N . SER A 1 311 ? 3.632 -6.943 -10.342 1.00 87.75 311 SER A N 1
ATOM 2352 C CA . SER A 1 311 ? 2.796 -5.973 -9.611 1.00 87.75 311 SER A CA 1
ATOM 2353 C C . SER A 1 311 ? 1.291 -6.206 -9.790 1.00 87.75 311 SER A C 1
ATOM 2355 O O . SER A 1 311 ? 0.526 -6.088 -8.831 1.00 87.75 311 SER A O 1
ATOM 2357 N N . VAL A 1 312 ? 0.878 -6.618 -10.991 1.00 88.94 312 VAL A N 1
ATOM 2358 C CA . VAL A 1 312 ? -0.504 -7.013 -11.305 1.00 88.94 312 VAL A CA 1
ATOM 2359 C C . VAL A 1 312 ? -0.940 -8.193 -10.438 1.00 88.94 312 VAL A C 1
ATOM 2361 O O . VAL A 1 312 ? -1.957 -8.113 -9.755 1.00 88.94 312 VAL A O 1
ATOM 2364 N N . ALA A 1 313 ? -0.125 -9.253 -10.387 1.00 91.81 313 ALA A N 1
ATOM 2365 C CA . ALA A 1 313 ? -0.436 -10.444 -9.601 1.00 91.81 313 ALA A CA 1
ATOM 2366 C C . ALA A 1 313 ? -0.459 -10.156 -8.096 1.00 91.81 313 ALA A C 1
ATOM 2368 O O . ALA A 1 313 ? -1.230 -10.782 -7.378 1.00 91.81 313 ALA A O 1
ATOM 2369 N N . ILE A 1 314 ? 0.352 -9.208 -7.612 1.00 92.12 314 ILE A N 1
ATOM 2370 C CA . ILE A 1 314 ? 0.266 -8.743 -6.223 1.00 92.12 314 ILE A CA 1
ATOM 2371 C C . ILE A 1 314 ? -1.116 -8.140 -5.962 1.00 92.12 314 ILE A C 1
ATOM 2373 O O . ILE A 1 314 ? -1.769 -8.535 -5.002 1.00 92.12 314 ILE A O 1
ATOM 2377 N N . CYS A 1 315 ? -1.586 -7.223 -6.813 1.00 90.94 315 CYS A N 1
ATOM 2378 C CA . CYS A 1 315 ? -2.904 -6.607 -6.643 1.00 90.94 315 CYS A CA 1
ATOM 2379 C C . CYS A 1 315 ? -4.027 -7.650 -6.685 1.00 90.94 315 CYS A C 1
ATOM 2381 O O . CYS A 1 315 ? -4.887 -7.654 -5.806 1.00 90.94 315 CYS A O 1
ATOM 2383 N N . ASP A 1 316 ? -3.987 -8.557 -7.661 1.00 92.88 316 ASP A N 1
ATOM 2384 C CA . ASP A 1 316 ? -5.001 -9.600 -7.821 1.00 92.88 316 ASP A CA 1
ATOM 2385 C C . ASP A 1 316 ? -5.018 -10.552 -6.609 1.00 92.88 316 ASP A C 1
ATOM 2387 O O . ASP A 1 316 ? -6.076 -10.794 -6.031 1.00 92.88 316 ASP A O 1
ATOM 2391 N N . GLN A 1 317 ? -3.852 -10.997 -6.123 1.00 95.25 317 GLN A N 1
ATOM 2392 C CA . GLN A 1 317 ? -3.768 -11.843 -4.924 1.00 95.25 317 GLN A CA 1
ATOM 2393 C C . GLN A 1 317 ? -4.237 -11.128 -3.650 1.00 95.25 317 GLN A C 1
ATOM 2395 O O . GLN A 1 317 ? -4.816 -11.763 -2.769 1.00 95.25 317 GLN A O 1
ATOM 2400 N N . LEU A 1 318 ? -4.019 -9.815 -3.527 1.00 94.69 318 LEU A N 1
ATOM 2401 C CA . LEU A 1 318 ? -4.539 -9.030 -2.401 1.00 94.69 318 LEU A CA 1
ATOM 2402 C C . LEU A 1 318 ? -6.067 -8.903 -2.448 1.00 94.69 318 LEU A C 1
ATOM 2404 O O . LEU A 1 318 ? -6.723 -8.987 -1.407 1.00 94.69 318 LEU A O 1
ATOM 2408 N N . ILE A 1 319 ? -6.637 -8.728 -3.642 1.00 94.44 319 ILE A N 1
ATOM 2409 C CA . ILE A 1 319 ? -8.089 -8.712 -3.863 1.00 94.44 319 ILE A CA 1
ATOM 2410 C C . ILE A 1 319 ? -8.689 -10.078 -3.515 1.00 94.44 319 ILE A C 1
ATOM 2412 O O . ILE A 1 319 ? -9.685 -10.150 -2.790 1.00 94.44 319 ILE A O 1
ATOM 2416 N N . ASP A 1 320 ? -8.065 -11.163 -3.966 1.00 95.50 320 ASP A N 1
ATOM 2417 C CA . ASP A 1 320 ? -8.515 -12.520 -3.667 1.00 95.50 320 ASP A CA 1
ATOM 2418 C C . ASP A 1 320 ? -8.392 -12.847 -2.175 1.00 95.50 320 ASP A C 1
ATOM 2420 O O . ASP A 1 320 ? -9.305 -13.441 -1.601 1.00 95.50 320 ASP A O 1
ATOM 2424 N N . LEU A 1 321 ? -7.337 -12.372 -1.502 1.00 94.88 321 LEU A N 1
ATOM 2425 C CA . LEU A 1 321 ? -7.206 -12.460 -0.046 1.00 94.88 321 LEU A CA 1
ATOM 2426 C C . LEU A 1 321 ? -8.368 -11.752 0.670 1.00 94.88 321 LEU A C 1
ATOM 2428 O O . LEU A 1 321 ? -8.931 -12.301 1.621 1.00 94.88 321 LEU A O 1
ATOM 2432 N N . ALA A 1 322 ? -8.750 -10.551 0.223 1.00 92.88 322 ALA A N 1
ATOM 2433 C CA . ALA A 1 322 ? -9.876 -9.816 0.798 1.00 92.88 322 ALA A CA 1
ATOM 2434 C C . ALA A 1 322 ? -11.210 -10.556 0.581 1.00 92.88 322 ALA A C 1
ATOM 2436 O O . ALA A 1 322 ? -11.992 -10.703 1.522 1.00 92.88 322 ALA A O 1
ATOM 2437 N N . ARG A 1 323 ? -11.445 -11.097 -0.624 1.00 93.94 323 ARG A N 1
ATOM 2438 C CA . ARG A 1 323 ? -12.639 -11.902 -0.950 1.00 93.94 323 ARG A CA 1
ATOM 2439 C C . ARG A 1 323 ? -12.719 -13.197 -0.146 1.00 93.94 323 ARG A C 1
ATOM 2441 O O . ARG A 1 323 ? -13.789 -13.541 0.361 1.00 93.94 323 ARG A O 1
ATOM 2448 N N . ALA A 1 324 ? -11.597 -13.898 -0.004 1.00 93.12 324 ALA A N 1
ATOM 2449 C CA . ALA A 1 324 ? -11.515 -15.124 0.780 1.00 93.12 324 ALA A CA 1
ATOM 2450 C C . ALA A 1 324 ? -11.877 -14.859 2.247 1.00 93.12 324 ALA A C 1
ATOM 2452 O O . ALA A 1 324 ? -12.644 -15.613 2.842 1.00 93.12 324 ALA A O 1
ATOM 2453 N N . ARG A 1 325 ? -11.398 -13.744 2.814 1.00 91.56 325 ARG A N 1
ATOM 2454 C CA . ARG A 1 325 ? -11.753 -13.342 4.180 1.00 91.56 325 ARG A CA 1
ATOM 2455 C C . ARG A 1 325 ? -13.197 -12.897 4.330 1.00 91.56 325 ARG A C 1
ATOM 2457 O O . ARG A 1 325 ? -13.799 -13.218 5.344 1.00 91.56 325 ARG A O 1
ATOM 2464 N N . LEU A 1 326 ? -13.760 -12.213 3.338 1.00 89.94 326 LEU A N 1
ATOM 2465 C CA . LEU A 1 326 ? -15.177 -11.844 3.341 1.00 89.94 326 LEU A CA 1
ATOM 2466 C C . LEU A 1 326 ? -16.093 -13.079 3.330 1.00 89.94 326 LEU A C 1
ATOM 2468 O O . LEU A 1 326 ? -17.182 -13.047 3.889 1.00 89.94 326 LEU A O 1
ATOM 2472 N N . SER A 1 327 ? -15.637 -14.171 2.717 1.00 86.44 327 SER A N 1
ATOM 2473 C CA . SER A 1 327 ? -16.373 -15.439 2.649 1.00 86.44 327 SER A CA 1
ATOM 2474 C C . SER A 1 327 ? -16.166 -16.329 3.884 1.00 86.44 327 SER A C 1
ATOM 2476 O O . SER A 1 327 ? -16.800 -17.378 3.999 1.00 86.44 327 SER A O 1
ATOM 2478 N N . ALA A 1 328 ? -15.268 -15.951 4.798 1.00 86.50 328 ALA A N 1
ATOM 2479 C CA . ALA A 1 328 ? -14.958 -16.740 5.981 1.00 86.50 328 ALA A CA 1
ATOM 2480 C C . ALA A 1 328 ? -16.071 -16.630 7.046 1.00 86.50 328 ALA A C 1
ATOM 2482 O O . ALA A 1 328 ? -16.730 -15.594 7.144 1.00 86.50 328 ALA A O 1
ATOM 2483 N N . PRO A 1 329 ? -16.261 -17.651 7.906 1.00 73.62 329 PRO A N 1
ATOM 2484 C CA . PRO A 1 329 ? -17.270 -17.620 8.970 1.00 73.62 329 PRO A CA 1
ATOM 2485 C C . PRO A 1 329 ? -17.133 -16.424 9.925 1.00 73.62 329 PRO A C 1
ATOM 2487 O O . PRO A 1 329 ? -18.141 -15.912 10.410 1.00 73.62 329 PRO A O 1
ATOM 2490 N N . ASP A 1 330 ? -15.902 -15.955 10.144 1.00 65.31 330 ASP A N 1
ATOM 2491 C CA . ASP A 1 330 ? -15.576 -14.809 11.003 1.00 65.31 330 ASP A CA 1
ATOM 2492 C C . ASP A 1 330 ? -16.053 -13.462 10.430 1.00 65.31 330 ASP A C 1
ATOM 2494 O O . ASP A 1 330 ? -16.120 -12.472 11.158 1.00 65.31 330 ASP A O 1
ATOM 2498 N N . ALA A 1 331 ? -16.425 -13.410 9.146 1.00 64.62 331 ALA A N 1
ATOM 2499 C CA . ALA A 1 331 ? -16.977 -12.220 8.501 1.00 64.62 331 ALA A CA 1
ATOM 2500 C C . ALA A 1 331 ? -18.473 -12.001 8.788 1.00 64.62 331 ALA A C 1
ATOM 2502 O O . ALA A 1 331 ? -19.051 -11.058 8.261 1.00 64.62 331 ALA A O 1
ATOM 2503 N N . LYS A 1 332 ? -19.105 -12.837 9.626 1.00 73.94 332 LYS A N 1
ATOM 2504 C CA . LYS A 1 332 ? -20.489 -12.630 10.101 1.00 73.94 332 LYS A CA 1
ATOM 2505 C C . LYS A 1 332 ? -20.641 -11.461 11.081 1.00 73.94 332 LYS A C 1
ATOM 2507 O O . LYS A 1 332 ? -21.758 -11.098 11.423 1.00 73.94 332 LYS A O 1
ATOM 2512 N N . ASP A 1 333 ? -19.531 -10.918 11.566 1.00 85.81 333 ASP A N 1
ATOM 2513 C CA . ASP A 1 333 ? -19.499 -9.679 12.337 1.00 85.81 333 ASP A CA 1
ATOM 2514 C C . ASP A 1 333 ? -19.682 -8.474 11.394 1.00 85.81 333 ASP A C 1
ATOM 2516 O O . ASP A 1 333 ? -18.832 -8.229 10.534 1.00 85.81 333 ASP A O 1
ATOM 2520 N N . ASP A 1 334 ? -20.762 -7.702 11.574 1.00 87.94 334 ASP A N 1
ATOM 2521 C CA . ASP A 1 334 ? -21.098 -6.517 10.766 1.00 87.94 334 ASP A CA 1
ATOM 2522 C C . ASP A 1 334 ? -19.931 -5.521 10.661 1.00 87.94 334 ASP A C 1
ATOM 2524 O O . ASP A 1 334 ? -19.704 -4.902 9.614 1.00 87.94 334 ASP A O 1
ATOM 2528 N N . ALA A 1 335 ? -19.165 -5.351 11.746 1.00 88.44 335 ALA A N 1
ATOM 2529 C CA . ALA A 1 335 ? -18.018 -4.452 11.772 1.00 88.44 335 ALA A CA 1
ATOM 2530 C C . ALA A 1 335 ? -16.895 -4.963 10.859 1.00 88.44 335 ALA A C 1
ATOM 2532 O O . ALA A 1 335 ? -16.310 -4.186 10.096 1.00 88.44 335 ALA A O 1
ATOM 2533 N N . ALA A 1 336 ? -16.623 -6.268 10.917 1.00 89.75 336 ALA A N 1
ATOM 2534 C CA . ALA A 1 336 ? -15.629 -6.928 10.085 1.00 89.75 336 ALA A CA 1
ATOM 2535 C C . ALA A 1 336 ? -16.040 -6.934 8.609 1.00 89.75 336 ALA A C 1
ATOM 2537 O O . ALA A 1 336 ? -15.227 -6.587 7.751 1.00 89.75 336 ALA A O 1
ATOM 2538 N N . GLN A 1 337 ? -17.302 -7.253 8.315 1.00 90.69 337 GLN A N 1
ATOM 2539 C CA . GLN A 1 337 ? -17.833 -7.286 6.956 1.00 90.69 337 GLN A CA 1
ATOM 2540 C C . GLN A 1 337 ? -17.732 -5.917 6.277 1.00 90.69 337 GLN A C 1
ATOM 2542 O O . GLN A 1 337 ? -17.176 -5.815 5.181 1.00 90.69 337 GLN A O 1
ATOM 2547 N N . ALA A 1 338 ? -18.207 -4.856 6.941 1.00 89.56 338 ALA A N 1
ATOM 2548 C CA . ALA A 1 338 ? -18.131 -3.496 6.413 1.00 89.56 338 ALA A CA 1
ATOM 2549 C C . ALA A 1 338 ? -16.681 -3.100 6.096 1.0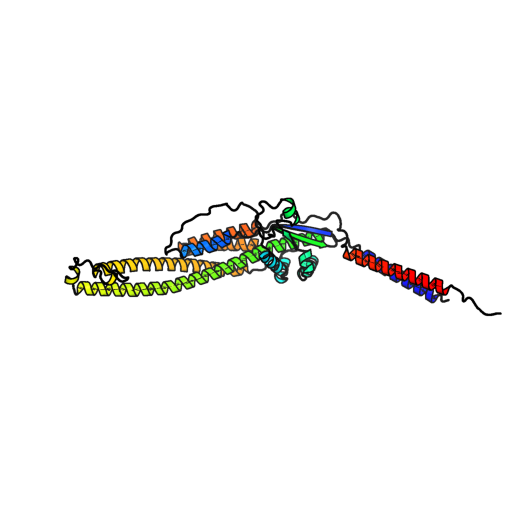0 89.56 338 ALA A C 1
ATOM 2551 O O . ALA A 1 338 ? -16.391 -2.574 5.022 1.00 89.56 338 ALA A O 1
ATOM 2552 N N . ARG A 1 339 ? -15.744 -3.431 6.994 1.00 92.31 339 ARG A N 1
ATOM 2553 C CA . ARG A 1 339 ? -14.333 -3.091 6.803 1.00 92.31 339 ARG A CA 1
ATOM 2554 C C . ARG A 1 339 ? -13.672 -3.871 5.670 1.00 92.31 339 ARG A C 1
ATOM 2556 O O . ARG A 1 339 ? -12.851 -3.311 4.949 1.00 92.31 339 ARG A O 1
ATOM 2563 N N . LEU A 1 340 ? -14.010 -5.146 5.500 1.00 92.00 340 LEU A N 1
ATOM 2564 C CA . LEU A 1 340 ? -13.498 -5.961 4.396 1.00 92.00 340 LEU A CA 1
ATOM 2565 C C . LEU A 1 340 ? -14.018 -5.472 3.039 1.00 92.00 340 LEU A C 1
ATOM 2567 O O . LEU A 1 340 ? -13.251 -5.449 2.079 1.00 92.00 340 LEU A O 1
ATOM 2571 N N . LEU A 1 341 ? -15.276 -5.025 2.963 1.00 92.06 341 LEU A N 1
ATOM 2572 C CA . LEU A 1 341 ? -15.831 -4.405 1.755 1.00 92.06 341 LEU A CA 1
ATOM 2573 C C . LEU A 1 341 ? -15.119 -3.090 1.410 1.00 92.06 341 LEU A C 1
ATOM 2575 O O . LEU A 1 341 ? -14.732 -2.897 0.262 1.00 92.06 341 LEU A O 1
ATOM 2579 N N . GLU A 1 342 ? -14.867 -2.224 2.396 1.00 90.56 342 GLU A N 1
ATOM 2580 C CA . GLU A 1 342 ? -14.074 -1.001 2.192 1.00 90.56 342 GLU A CA 1
ATOM 2581 C C . GLU A 1 342 ? -12.662 -1.304 1.671 1.00 90.56 342 GLU A C 1
ATOM 2583 O O . GLU A 1 342 ? -12.180 -0.642 0.750 1.00 90.56 342 GLU A O 1
ATOM 2588 N N . LEU A 1 343 ? -11.993 -2.314 2.243 1.00 91.00 343 LEU A N 1
ATOM 2589 C CA . LEU A 1 343 ? -10.670 -2.746 1.788 1.00 91.00 343 LEU A CA 1
ATOM 2590 C C . LEU A 1 343 ? -10.713 -3.276 0.352 1.00 91.00 343 LEU A C 1
ATOM 2592 O O . LEU A 1 343 ? -9.818 -2.966 -0.429 1.00 91.00 343 LEU A O 1
ATOM 2596 N N . LEU A 1 344 ? -11.748 -4.035 -0.007 1.00 92.31 344 LEU A N 1
ATOM 2597 C CA . LEU A 1 344 ? -11.926 -4.561 -1.357 1.00 92.31 344 LEU A CA 1
ATOM 2598 C C . LEU A 1 344 ? -12.128 -3.440 -2.386 1.00 92.31 344 LEU A C 1
ATOM 2600 O O . LEU A 1 344 ? -11.496 -3.468 -3.444 1.00 92.31 344 LEU A O 1
ATOM 2604 N N . THR A 1 345 ? -12.963 -2.447 -2.069 1.00 90.75 345 THR A N 1
ATOM 2605 C CA . THR A 1 345 ? -13.156 -1.258 -2.912 1.00 90.75 345 THR A CA 1
ATOM 2606 C C . THR A 1 345 ? -11.837 -0.521 -3.095 1.00 90.75 345 THR A C 1
ATOM 2608 O O . THR A 1 345 ? -11.397 -0.313 -4.220 1.00 90.75 345 THR A O 1
ATOM 2611 N N . TRP A 1 346 ? -11.134 -0.238 -1.997 1.00 89.00 346 TRP A N 1
ATOM 2612 C CA . TRP A 1 346 ? -9.847 0.450 -2.049 1.00 89.00 346 TRP A CA 1
ATOM 2613 C C . TRP A 1 346 ? -8.784 -0.308 -2.864 1.00 89.00 346 TRP A C 1
ATOM 2615 O O . TRP A 1 346 ? -8.048 0.310 -3.632 1.00 89.00 346 TRP A O 1
ATOM 2625 N N . LEU A 1 347 ? -8.691 -1.636 -2.735 1.00 89.75 347 LEU A N 1
ATOM 2626 C CA . LEU A 1 347 ? -7.771 -2.448 -3.544 1.00 89.75 347 LEU A CA 1
ATOM 2627 C C . LEU A 1 347 ? -8.141 -2.425 -5.030 1.00 89.75 347 LEU A C 1
ATOM 2629 O O . LEU A 1 347 ? -7.256 -2.391 -5.884 1.00 89.75 347 LEU A O 1
ATOM 2633 N N . SER A 1 348 ? -9.438 -2.421 -5.338 1.00 88.44 348 SER A N 1
ATOM 2634 C CA . SER A 1 348 ? -9.935 -2.324 -6.713 1.00 88.44 348 SER A CA 1
ATOM 2635 C C . SER A 1 348 ? -9.598 -0.961 -7.325 1.00 88.44 348 SER A C 1
ATOM 2637 O O . SER A 1 348 ? -9.131 -0.901 -8.462 1.00 88.44 348 SER A O 1
ATOM 2639 N N . ASP A 1 349 ? -9.733 0.118 -6.549 1.00 85.56 349 ASP A N 1
ATOM 2640 C CA . ASP A 1 349 ? -9.334 1.468 -6.956 1.00 85.56 349 ASP A CA 1
ATOM 2641 C C . ASP A 1 349 ? -7.823 1.561 -7.181 1.00 85.56 349 ASP A C 1
ATOM 2643 O O . ASP A 1 349 ? -7.379 2.093 -8.198 1.00 85.56 349 ASP A O 1
ATOM 2647 N N . LEU A 1 350 ? -7.014 0.995 -6.274 1.00 83.06 350 LEU A N 1
ATOM 2648 C CA . LEU A 1 350 ? -5.562 0.931 -6.449 1.00 83.06 350 LEU A CA 1
ATOM 2649 C C . LEU A 1 350 ? -5.180 0.197 -7.732 1.00 83.06 350 LEU A C 1
ATOM 2651 O O . LEU A 1 350 ? -4.327 0.676 -8.478 1.00 83.06 350 LEU A O 1
ATOM 2655 N N . ARG A 1 351 ? -5.809 -0.950 -8.002 1.00 85.88 351 ARG A N 1
ATOM 2656 C CA . ARG A 1 351 ? -5.573 -1.706 -9.233 1.00 85.88 351 ARG A CA 1
ATOM 2657 C C . ARG A 1 351 ? -5.939 -0.865 -10.457 1.00 85.88 351 ARG A C 1
ATOM 2659 O O . ARG A 1 351 ? -5.121 -0.738 -11.361 1.00 85.88 351 ARG A O 1
ATOM 2666 N N . SER A 1 352 ? -7.109 -0.233 -10.460 1.00 83.00 352 SER A N 1
ATOM 2667 C CA . SER A 1 352 ? -7.550 0.632 -11.560 1.00 83.00 352 SER A CA 1
ATOM 2668 C C . SER A 1 352 ? -6.569 1.784 -11.819 1.00 83.00 352 SER A C 1
ATOM 2670 O O . SER A 1 352 ? -6.104 1.975 -12.942 1.00 83.00 352 SER A O 1
ATOM 2672 N N . ILE A 1 353 ? -6.176 2.516 -10.772 1.00 74.75 353 ILE A N 1
ATOM 2673 C CA . ILE A 1 353 ? -5.296 3.687 -10.888 1.00 74.75 353 ILE A CA 1
ATOM 2674 C C . ILE A 1 353 ? -3.883 3.287 -11.313 1.00 74.75 353 ILE A C 1
ATOM 2676 O O . ILE A 1 353 ? -3.311 3.902 -12.207 1.00 74.75 353 ILE A O 1
ATOM 2680 N N . TYR A 1 354 ? -3.289 2.279 -10.676 1.00 74.00 354 TYR A N 1
ATOM 2681 C CA . TYR A 1 354 ? -1.869 1.998 -10.874 1.00 74.00 354 TYR A CA 1
ATOM 2682 C C . TYR A 1 354 ? -1.597 0.953 -11.950 1.00 74.00 354 TYR A C 1
ATOM 2684 O O . TYR A 1 354 ? -0.567 1.041 -12.613 1.00 74.00 354 TYR A O 1
ATOM 2692 N N . ILE A 1 355 ? -2.492 -0.010 -12.155 1.00 76.75 355 ILE A N 1
ATOM 2693 C CA . ILE A 1 355 ? -2.311 -1.054 -13.167 1.00 76.75 355 ILE A CA 1
ATOM 2694 C C . ILE A 1 355 ? -2.979 -0.646 -14.477 1.00 76.75 355 ILE A C 1
ATOM 2696 O O . ILE A 1 355 ? -2.308 -0.588 -15.506 1.00 76.75 355 ILE A O 1
ATOM 2700 N N . ASP A 1 356 ? -4.268 -0.307 -14.448 1.00 74.31 356 ASP A N 1
ATOM 2701 C CA . ASP A 1 356 ? -5.030 -0.127 -15.690 1.00 74.31 356 ASP A CA 1
ATOM 2702 C C . ASP A 1 356 ? -4.723 1.220 -16.385 1.00 74.31 356 ASP A C 1
ATOM 2704 O O . ASP A 1 356 ? -4.786 1.319 -17.615 1.00 74.31 356 ASP A O 1
ATOM 2708 N N . GLN A 1 357 ? -4.335 2.262 -15.633 1.00 68.88 357 GLN A N 1
ATOM 2709 C CA . GLN A 1 357 ? -3.982 3.571 -16.210 1.00 68.88 357 GLN A CA 1
ATOM 2710 C C . GLN A 1 357 ? -2.493 3.716 -16.579 1.00 68.88 357 GLN A C 1
ATOM 2712 O O . GLN A 1 357 ? -2.168 4.540 -17.439 1.00 68.88 357 GLN A O 1
ATOM 2717 N N . THR A 1 358 ? -1.587 2.906 -16.013 1.00 67.56 358 THR A N 1
ATOM 2718 C CA . THR A 1 358 ? -0.143 2.928 -16.338 1.00 67.56 358 THR A CA 1
ATOM 2719 C C . THR A 1 358 ? 0.139 2.122 -17.610 1.00 67.56 358 THR A C 1
ATOM 2721 O O . THR A 1 358 ? 0.787 1.073 -17.608 1.00 67.56 358 THR A O 1
ATOM 2724 N N . ARG A 1 359 ? -0.377 2.607 -18.740 1.00 69.38 359 ARG A N 1
ATOM 2725 C CA . ARG A 1 359 ? -0.267 1.936 -20.043 1.00 69.38 359 ARG A CA 1
ATOM 2726 C C . ARG A 1 359 ? 0.783 2.567 -20.952 1.00 69.38 359 ARG A C 1
ATOM 2728 O O . ARG A 1 359 ? 1.078 3.763 -20.864 1.00 69.38 359 ARG A O 1
ATOM 2735 N N . LEU A 1 360 ? 1.310 1.754 -21.867 1.00 69.94 360 LEU A N 1
ATOM 2736 C CA . LEU A 1 360 ? 2.109 2.251 -22.982 1.00 69.94 360 LEU A CA 1
ATOM 2737 C C . LEU A 1 360 ? 1.204 3.083 -23.890 1.00 69.94 360 LEU A C 1
ATOM 2739 O O . LEU A 1 360 ? 0.171 2.613 -24.356 1.00 69.94 360 LEU A O 1
ATOM 2743 N N . VAL A 1 361 ? 1.586 4.338 -24.094 1.00 72.38 361 VAL A N 1
ATOM 2744 C CA . VAL A 1 361 ? 0.929 5.258 -25.028 1.00 72.38 361 VAL A CA 1
ATOM 2745 C C . VAL A 1 361 ? 1.501 5.062 -26.431 1.00 72.38 361 VAL A C 1
ATOM 2747 O O . VAL A 1 361 ? 0.760 5.132 -27.406 1.00 72.38 361 VAL A O 1
ATOM 2750 N N . ALA A 1 362 ? 2.797 4.751 -26.527 1.00 71.19 362 ALA A N 1
ATOM 2751 C CA . ALA A 1 362 ? 3.422 4.265 -27.750 1.00 71.19 362 ALA A CA 1
ATOM 2752 C C . ALA A 1 362 ? 4.342 3.082 -27.439 1.00 71.19 362 ALA A C 1
ATOM 2754 O O . ALA A 1 362 ? 5.181 3.157 -26.533 1.00 71.19 362 ALA A O 1
ATOM 2755 N N . GLU A 1 363 ? 4.178 2.005 -28.203 1.00 78.50 363 GLU A N 1
ATOM 2756 C CA . GLU A 1 363 ? 5.038 0.829 -28.124 1.00 78.50 363 GLU A CA 1
ATOM 2757 C C . GLU A 1 363 ? 6.407 1.081 -28.777 1.00 78.50 363 GLU A C 1
ATOM 2759 O O . GLU A 1 363 ? 6.511 1.919 -29.677 1.00 78.50 363 GLU A O 1
ATOM 2764 N N . PRO A 1 364 ? 7.454 0.338 -28.369 1.00 76.69 364 PRO A N 1
ATOM 2765 C CA . PRO A 1 364 ? 8.754 0.370 -29.030 1.00 76.69 364 PRO A CA 1
ATOM 2766 C C . PRO A 1 364 ? 8.636 0.054 -30.521 1.00 76.69 364 PRO A C 1
ATOM 2768 O O . PRO A 1 364 ? 8.301 -1.072 -30.899 1.00 76.69 364 PRO A O 1
ATOM 2771 N N . SER A 1 365 ? 8.921 1.047 -31.361 1.00 75.19 365 SER A N 1
ATOM 2772 C CA . SER A 1 365 ? 8.963 0.884 -32.812 1.00 75.19 365 SER A CA 1
ATOM 2773 C C . SER A 1 365 ? 10.280 0.252 -33.255 1.00 75.19 365 SER A C 1
ATOM 2775 O O . SER A 1 365 ? 11.323 0.428 -32.616 1.00 75.19 365 SER A O 1
ATOM 2777 N N . MET A 1 366 ? 10.230 -0.497 -34.357 1.00 74.25 366 MET A N 1
ATOM 2778 C CA . MET A 1 366 ? 11.425 -1.053 -34.979 1.00 74.25 366 MET A CA 1
ATOM 2779 C C . MET A 1 366 ? 12.122 0.050 -35.788 1.00 74.25 366 MET A C 1
ATOM 2781 O O . MET A 1 366 ? 11.501 0.610 -36.692 1.00 74.25 366 MET A O 1
ATOM 2785 N N . PRO A 1 367 ? 13.372 0.414 -35.459 1.00 72.12 367 PRO A N 1
ATOM 2786 C CA . PRO A 1 367 ? 14.068 1.469 -36.178 1.00 72.12 367 PRO A CA 1
ATOM 2787 C C . PRO A 1 367 ? 14.480 0.980 -37.571 1.00 72.12 367 PRO A C 1
ATOM 2789 O O . PRO A 1 367 ? 15.242 0.029 -37.705 1.00 72.12 367 PRO A O 1
ATOM 2792 N N . GLU A 1 368 ? 13.982 1.651 -38.611 1.00 66.31 368 GLU A N 1
ATOM 2793 C CA . GLU A 1 368 ? 14.297 1.333 -40.015 1.00 66.31 368 GLU A CA 1
ATOM 2794 C C . GLU A 1 368 ? 15.673 1.848 -40.454 1.00 66.31 368 GLU A C 1
ATOM 2796 O O . GLU A 1 368 ? 16.212 1.412 -41.470 1.00 66.31 368 GLU A O 1
ATOM 2801 N N . ARG A 1 369 ? 16.231 2.819 -39.722 1.00 66.56 369 ARG A N 1
ATOM 2802 C CA . ARG A 1 369 ? 17.533 3.422 -40.010 1.00 66.56 369 ARG A CA 1
ATOM 2803 C C . ARG A 1 369 ? 18.309 3.653 -38.716 1.00 66.56 369 ARG A C 1
ATOM 2805 O O . ARG A 1 369 ? 17.695 4.047 -37.719 1.00 66.56 369 ARG A O 1
ATOM 2812 N N . PRO A 1 370 ? 19.634 3.458 -38.735 1.00 67.75 370 PRO A N 1
ATOM 2813 C CA . PRO A 1 370 ? 20.478 3.784 -37.598 1.00 67.75 370 PRO A CA 1
ATOM 2814 C C . PRO A 1 370 ? 20.504 5.292 -37.355 1.00 67.75 370 PRO A C 1
ATOM 2816 O O . PRO A 1 370 ? 20.345 6.102 -38.278 1.00 67.75 370 PRO A O 1
ATOM 2819 N N . GLN A 1 371 ? 20.676 5.681 -36.095 1.00 67.94 371 GLN A N 1
ATOM 2820 C CA . GLN A 1 371 ? 20.754 7.089 -35.740 1.00 67.94 371 GLN A CA 1
ATOM 2821 C C . GLN A 1 371 ? 22.119 7.679 -36.117 1.00 67.94 371 GLN A C 1
ATOM 2823 O O . GLN A 1 371 ? 23.144 7.005 -36.003 1.00 67.94 371 GLN A O 1
ATOM 2828 N N . PRO A 1 372 ? 22.167 8.958 -36.535 1.00 58.81 372 PRO A N 1
ATOM 2829 C CA . PRO A 1 372 ? 23.433 9.616 -36.810 1.00 58.81 372 PRO A CA 1
ATOM 2830 C C . PRO A 1 372 ? 24.268 9.746 -35.522 1.00 58.81 372 PRO A C 1
ATOM 2832 O O . PRO A 1 372 ? 23.710 10.034 -34.457 1.00 58.81 372 PRO A O 1
ATOM 2835 N N . PRO A 1 373 ? 25.603 9.593 -35.607 1.00 60.56 373 PRO A N 1
ATOM 2836 C CA . PRO A 1 373 ? 26.483 9.683 -34.449 1.00 60.56 373 PRO A CA 1
ATOM 2837 C C . PRO A 1 373 ? 26.376 11.049 -33.765 1.00 60.56 373 PRO A C 1
ATOM 2839 O O . PRO A 1 373 ? 26.150 12.091 -34.389 1.00 60.56 373 PRO A O 1
ATOM 2842 N N . THR A 1 374 ? 26.546 11.049 -32.445 1.00 61.72 374 THR A N 1
ATOM 2843 C CA . THR A 1 374 ? 26.397 12.257 -31.623 1.00 61.72 374 THR A CA 1
ATOM 2844 C C . THR A 1 374 ? 27.476 13.301 -31.941 1.00 61.72 374 THR A C 1
ATOM 2846 O O . THR A 1 374 ? 28.609 12.968 -32.293 1.00 61.72 374 THR A O 1
ATOM 2849 N N . ARG A 1 375 ? 27.160 14.599 -31.769 1.00 55.06 375 ARG A N 1
ATOM 2850 C CA . ARG A 1 375 ? 28.079 15.721 -32.082 1.00 55.06 375 ARG A CA 1
ATOM 2851 C C . ARG A 1 375 ? 29.461 15.600 -31.421 1.00 55.06 375 ARG A C 1
ATOM 2853 O O . ARG A 1 375 ? 30.452 16.096 -31.954 1.00 55.06 375 ARG A O 1
ATOM 2860 N N . THR A 1 376 ? 29.534 14.952 -30.263 1.00 58.50 376 THR A N 1
ATOM 2861 C CA . THR A 1 376 ? 30.774 14.696 -29.521 1.00 58.50 376 THR A CA 1
ATOM 2862 C C . THR A 1 376 ? 31.641 13.631 -30.193 1.00 58.50 376 THR A C 1
ATOM 2864 O O . THR A 1 376 ? 32.851 13.819 -30.291 1.00 58.50 376 THR A O 1
ATOM 2867 N N . GLN A 1 377 ? 31.042 12.565 -30.731 1.00 57.44 377 GLN A N 1
ATOM 2868 C CA . GLN A 1 377 ? 31.744 11.536 -31.507 1.00 57.44 377 GLN A CA 1
ATOM 2869 C C . GLN A 1 377 ? 32.261 12.099 -32.839 1.00 57.44 377 GLN A C 1
ATOM 2871 O O . GLN A 1 377 ? 33.415 11.862 -33.203 1.00 57.44 377 GLN A O 1
ATOM 2876 N N . THR A 1 378 ? 31.468 12.931 -33.524 1.00 62.09 378 THR A N 1
ATOM 2877 C CA . THR A 1 378 ? 31.920 13.638 -34.740 1.00 62.09 378 THR A CA 1
ATOM 2878 C C . THR A 1 378 ? 33.005 14.683 -34.449 1.00 62.09 378 THR A C 1
ATOM 2880 O O . THR A 1 378 ? 33.893 14.915 -35.265 1.00 62.09 378 THR A O 1
ATOM 2883 N N . GLY A 1 379 ? 32.974 15.312 -33.269 1.00 64.62 379 GLY A N 1
ATOM 2884 C CA . GLY A 1 379 ? 33.999 16.269 -32.845 1.00 64.62 379 GLY A CA 1
ATOM 2885 C C . GLY A 1 379 ? 35.332 15.599 -32.508 1.00 64.62 379 GLY A C 1
ATOM 2886 O O . GLY A 1 379 ? 36.383 16.064 -32.943 1.00 64.62 379 GLY A O 1
ATOM 2887 N N . ALA A 1 380 ? 35.300 14.480 -31.779 1.00 68.56 380 ALA A N 1
ATOM 2888 C CA . ALA A 1 380 ? 36.496 13.717 -31.425 1.00 68.56 380 ALA A CA 1
ATOM 2889 C C . ALA A 1 380 ? 37.185 13.116 -32.661 1.00 68.56 380 ALA A C 1
ATOM 2891 O O . ALA A 1 380 ? 38.408 13.179 -32.785 1.00 68.56 380 ALA A O 1
ATOM 2892 N N . THR A 1 381 ? 36.404 12.600 -33.611 1.00 64.12 381 THR A N 1
ATOM 2893 C CA . THR A 1 381 ? 36.928 12.137 -34.905 1.00 64.12 381 THR A CA 1
ATOM 2894 C C . THR A 1 381 ? 37.520 13.275 -35.713 1.00 64.12 381 THR A C 1
ATOM 2896 O O . THR A 1 381 ? 38.650 13.149 -36.175 1.00 64.12 381 THR A O 1
ATOM 2899 N N . GLY A 1 382 ? 36.822 14.409 -35.822 1.00 72.56 382 GLY A N 1
ATOM 2900 C CA . GLY A 1 382 ? 37.354 15.604 -36.475 1.00 72.56 382 GLY A CA 1
ATOM 2901 C C . GLY A 1 382 ? 38.680 16.071 -35.863 1.00 72.56 382 GLY A C 1
ATOM 2902 O O . GLY A 1 382 ? 39.611 16.406 -36.593 1.00 72.56 382 GLY A O 1
ATOM 2903 N N . ALA A 1 383 ? 38.809 16.018 -34.535 1.00 73.25 383 ALA A N 1
ATOM 2904 C CA . ALA A 1 383 ? 40.041 16.365 -33.831 1.00 73.25 383 ALA A CA 1
ATOM 2905 C C . ALA A 1 383 ? 41.183 15.370 -34.102 1.00 73.25 383 ALA A C 1
ATOM 2907 O O . ALA A 1 383 ? 42.310 15.795 -34.352 1.00 73.25 383 ALA A O 1
ATOM 2908 N N . LEU A 1 384 ? 40.907 14.061 -34.107 1.00 76.94 384 LEU A N 1
ATOM 2909 C CA . LEU A 1 384 ? 41.902 13.031 -34.434 1.00 76.94 384 LEU A CA 1
ATOM 2910 C C . LEU A 1 384 ? 42.369 13.127 -35.891 1.00 76.94 384 LEU A C 1
ATOM 2912 O O . LEU A 1 384 ? 43.564 13.029 -36.169 1.00 76.94 384 LEU A O 1
ATOM 2916 N N . LEU A 1 385 ? 41.443 13.374 -36.817 1.00 76.38 385 LEU A N 1
ATOM 2917 C CA . LEU A 1 385 ? 41.742 13.541 -38.239 1.00 76.38 385 LEU A CA 1
ATOM 2918 C C . LEU A 1 385 ? 42.527 14.838 -38.487 1.00 76.38 385 LEU A C 1
ATOM 2920 O O . LEU A 1 385 ? 43.497 14.842 -39.244 1.00 76.38 385 LEU A O 1
ATOM 2924 N N . GLY A 1 386 ? 42.177 15.916 -37.780 1.00 80.12 386 GLY A N 1
ATOM 2925 C CA . GLY A 1 386 ? 42.929 17.171 -37.780 1.00 80.12 386 GLY A CA 1
ATOM 2926 C C . GLY A 1 386 ? 44.347 17.015 -37.225 1.00 80.12 386 GLY A C 1
ATOM 2927 O O . GLY A 1 386 ? 45.301 17.497 -37.837 1.00 80.12 386 GLY A O 1
ATOM 2928 N N . LEU A 1 387 ? 44.512 16.287 -36.115 1.00 82.12 387 LEU A N 1
ATOM 2929 C CA . LEU A 1 387 ? 45.822 15.970 -35.538 1.00 82.12 387 LEU A CA 1
ATOM 2930 C C . LEU A 1 387 ? 46.674 15.153 -36.519 1.00 82.12 387 LEU A C 1
ATOM 2932 O O . LEU A 1 387 ? 47.854 15.449 -36.713 1.00 82.12 387 LEU A O 1
ATOM 2936 N N . PHE A 1 388 ? 46.074 14.158 -37.174 1.00 79.62 388 PHE A N 1
ATOM 2937 C CA . PHE A 1 388 ? 46.751 13.340 -38.176 1.00 79.62 388 PHE A CA 1
ATOM 2938 C C . PHE A 1 388 ? 47.234 14.177 -39.368 1.00 79.62 388 PHE A C 1
ATOM 2940 O O . PHE A 1 388 ? 48.403 14.092 -39.751 1.00 79.62 388 PHE A O 1
ATOM 2947 N N . LEU A 1 389 ? 46.370 15.036 -39.919 1.00 82.12 389 LEU A N 1
ATOM 2948 C CA . LEU A 1 389 ? 46.729 15.926 -41.026 1.00 82.12 389 LEU A CA 1
ATOM 2949 C C . LEU A 1 389 ? 47.837 16.915 -40.633 1.00 82.12 389 LEU A C 1
ATOM 2951 O O . LEU A 1 389 ? 48.750 17.158 -41.425 1.00 82.12 389 LEU A O 1
ATOM 2955 N N . ALA A 1 390 ? 47.811 17.437 -39.405 1.00 81.56 390 ALA A N 1
ATOM 2956 C CA . ALA A 1 390 ? 48.855 18.321 -38.893 1.00 81.56 390 ALA A CA 1
ATOM 2957 C C . ALA A 1 390 ? 50.215 17.610 -38.772 1.00 81.56 390 ALA A C 1
ATOM 2959 O O . ALA A 1 390 ? 51.241 18.162 -39.179 1.00 81.56 390 ALA A O 1
ATOM 2960 N N . LEU A 1 391 ? 50.233 16.369 -38.273 1.00 83.00 391 LEU A N 1
ATOM 2961 C CA . LEU A 1 391 ? 51.449 15.555 -38.179 1.00 83.00 391 LEU A CA 1
ATOM 2962 C C . LEU A 1 391 ? 52.002 15.186 -39.563 1.00 83.00 391 LEU A C 1
ATOM 2964 O O . LEU A 1 391 ? 53.211 15.276 -39.785 1.00 83.00 391 LEU A O 1
ATOM 2968 N N . ALA A 1 392 ? 51.132 14.841 -40.516 1.00 79.38 392 ALA A N 1
ATOM 2969 C CA . ALA A 1 392 ? 51.528 14.564 -41.895 1.00 79.38 392 ALA A CA 1
ATOM 2970 C C . ALA A 1 392 ? 52.145 15.803 -42.570 1.00 79.38 392 ALA A C 1
ATOM 2972 O O . ALA A 1 392 ? 53.216 15.715 -43.178 1.00 79.38 392 ALA A O 1
ATOM 2973 N N . ALA A 1 393 ? 51.530 16.979 -42.406 1.00 81.25 393 ALA A N 1
ATOM 2974 C CA . ALA A 1 393 ? 52.054 18.237 -42.934 1.00 81.25 393 ALA A CA 1
ATOM 2975 C C . ALA A 1 393 ? 53.405 18.620 -42.301 1.00 81.25 393 ALA A C 1
ATOM 2977 O O . ALA A 1 393 ? 54.322 19.058 -43.003 1.00 81.25 393 ALA A O 1
ATOM 2978 N N . ALA A 1 394 ? 53.563 18.416 -40.989 1.00 82.81 394 ALA A N 1
ATOM 2979 C CA . ALA A 1 394 ? 54.825 18.648 -40.290 1.00 82.81 394 ALA A CA 1
ATOM 2980 C C . ALA A 1 394 ? 55.946 17.727 -40.802 1.00 82.81 394 ALA A C 1
ATOM 2982 O O . ALA A 1 394 ? 57.059 18.197 -41.050 1.00 82.81 394 ALA A O 1
ATOM 2983 N N . ALA A 1 395 ? 55.650 16.445 -41.041 1.00 79.31 395 ALA A N 1
ATOM 2984 C CA . ALA A 1 395 ? 56.608 15.483 -41.585 1.00 79.31 395 ALA A CA 1
ATOM 2985 C C . ALA A 1 395 ? 57.047 15.837 -43.019 1.00 79.31 395 ALA A C 1
ATOM 2987 O O . ALA A 1 395 ? 58.241 15.792 -43.332 1.00 79.31 395 ALA A O 1
ATOM 2988 N N . ILE A 1 396 ? 56.111 16.260 -43.878 1.00 79.94 396 ILE A N 1
ATOM 2989 C CA . ILE A 1 396 ? 56.413 16.731 -45.242 1.00 79.94 396 ILE A CA 1
ATOM 2990 C C . ILE A 1 396 ? 57.314 17.973 -45.194 1.00 79.94 396 ILE A C 1
ATOM 2992 O O . ILE A 1 396 ? 58.324 18.039 -45.896 1.00 79.94 396 ILE A O 1
ATOM 2996 N N . ARG A 1 397 ? 57.010 18.931 -44.310 1.00 77.81 397 ARG A N 1
ATOM 2997 C CA . ARG A 1 397 ? 57.800 20.161 -44.138 1.00 77.81 397 ARG A CA 1
ATOM 2998 C C . ARG A 1 397 ? 59.195 19.900 -43.563 1.00 77.81 397 ARG A C 1
ATOM 3000 O O . ARG A 1 397 ? 60.153 20.594 -43.901 1.00 77.81 397 ARG A O 1
ATOM 3007 N N . GLN A 1 398 ? 59.335 18.905 -42.690 1.00 80.00 398 GLN A N 1
ATOM 3008 C CA . GLN A 1 398 ? 60.634 18.497 -42.158 1.00 80.00 398 GLN A CA 1
ATOM 3009 C C . GLN A 1 398 ? 61.490 17.810 -43.231 1.00 80.00 398 GLN A C 1
ATOM 3011 O O . GLN A 1 398 ? 62.703 18.018 -43.274 1.00 80.00 398 GLN A O 1
ATOM 3016 N N . ARG A 1 399 ? 60.864 17.037 -44.126 1.00 74.44 399 ARG A N 1
ATOM 3017 C CA . ARG A 1 399 ? 61.534 16.425 -45.276 1.00 74.44 399 ARG A CA 1
ATOM 3018 C C . ARG A 1 399 ? 62.017 17.471 -46.284 1.00 74.44 399 ARG A C 1
ATOM 3020 O O . ARG A 1 399 ? 63.187 17.436 -46.648 1.00 74.44 399 ARG A O 1
ATOM 3027 N N . SER A 1 400 ? 61.186 18.453 -46.639 1.00 70.50 400 SER A N 1
ATOM 3028 C CA . SER A 1 400 ? 61.579 19.521 -47.574 1.00 70.50 400 SER A CA 1
ATOM 3029 C C . SER A 1 400 ? 62.721 20.399 -47.038 1.00 70.50 400 SER A C 1
ATOM 3031 O O . SER A 1 400 ? 63.570 20.858 -47.798 1.00 70.50 400 SER A O 1
ATOM 3033 N N . ARG A 1 401 ? 62.800 20.592 -45.712 1.00 65.56 401 ARG A N 1
ATOM 3034 C CA . ARG A 1 401 ? 63.931 21.281 -45.063 1.00 65.56 401 ARG A CA 1
ATOM 3035 C C . ARG A 1 401 ? 65.231 20.476 -45.075 1.00 65.56 401 ARG A C 1
ATOM 3037 O O . ARG A 1 401 ? 66.294 21.079 -45.080 1.00 65.56 401 ARG A O 1
ATOM 3044 N N . ARG A 1 402 ? 65.165 19.141 -45.074 1.00 61.19 402 ARG A N 1
ATOM 3045 C CA . ARG A 1 402 ? 66.354 18.271 -45.171 1.00 61.19 402 ARG A CA 1
ATOM 3046 C C . ARG A 1 402 ? 66.892 18.146 -46.596 1.00 61.19 402 ARG A C 1
ATOM 3048 O O . ARG A 1 402 ? 68.063 17.835 -46.760 1.00 61.19 402 ARG A O 1
ATOM 3055 N N . GLU A 1 403 ? 66.054 18.384 -47.600 1.00 60.66 403 GLU A N 1
ATOM 3056 C CA . GLU A 1 403 ? 66.426 18.343 -49.021 1.00 60.66 403 GLU A CA 1
ATOM 3057 C C . GLU A 1 403 ? 66.921 19.708 -49.546 1.00 60.66 403 GLU A C 1
ATOM 3059 O O . GLU A 1 403 ? 67.338 19.809 -50.695 1.00 60.66 403 GLU A O 1
ATOM 3064 N N . SER A 1 404 ? 66.930 20.754 -48.707 1.00 52.97 404 SER A N 1
ATOM 3065 C CA . SER A 1 404 ? 67.556 22.039 -49.040 1.00 52.97 404 SER A CA 1
ATOM 3066 C C . SER A 1 404 ? 69.079 21.931 -48.828 1.00 52.97 404 SER A C 1
ATOM 3068 O O . SER A 1 404 ? 69.501 21.738 -47.685 1.00 52.97 404 SER A O 1
ATOM 3070 N N . PRO A 1 405 ? 69.922 22.016 -49.876 1.00 52.72 405 PRO A N 1
ATOM 3071 C CA . PRO A 1 405 ? 71.371 21.925 -49.717 1.00 52.72 405 PRO A CA 1
ATOM 3072 C C . PRO A 1 405 ? 71.909 23.153 -48.962 1.00 52.72 405 PRO A C 1
ATOM 3074 O O . PRO A 1 405 ? 71.342 24.242 -49.096 1.00 52.72 405 PRO A O 1
ATOM 3077 N N . PRO A 1 406 ? 73.000 23.024 -48.184 1.00 51.62 406 PRO A N 1
ATOM 3078 C CA . PRO A 1 406 ? 73.645 24.185 -47.593 1.00 51.62 406 PRO A CA 1
ATOM 3079 C C . PRO A 1 406 ? 74.166 25.073 -48.726 1.00 51.62 406 PRO A C 1
ATOM 3081 O O . PRO A 1 406 ? 75.059 24.681 -49.474 1.00 51.62 406 PRO A O 1
ATOM 3084 N N . THR A 1 407 ? 73.604 26.274 -48.868 1.00 55.66 407 THR A N 1
ATOM 3085 C CA . THR A 1 407 ? 74.229 27.351 -49.640 1.00 55.66 407 THR A CA 1
ATOM 3086 C C . THR A 1 407 ? 75.555 27.682 -48.972 1.00 55.66 407 THR A C 1
ATOM 3088 O O . THR A 1 407 ? 75.593 28.407 -47.977 1.00 55.66 407 THR A O 1
ATOM 3091 N N . GLY A 1 408 ? 76.629 27.094 -49.497 1.00 46.69 408 GLY A N 1
ATOM 3092 C CA . GLY A 1 408 ? 77.995 27.462 -49.174 1.00 46.69 408 GLY A CA 1
ATOM 3093 C C . GLY A 1 408 ? 78.204 28.933 -49.504 1.00 46.69 408 GLY A C 1
ATOM 3094 O O . GLY A 1 408 ? 78.144 29.334 -50.663 1.00 46.69 408 GLY A O 1
ATOM 3095 N N . ARG A 1 409 ? 78.418 29.737 -48.465 1.00 52.28 409 ARG A N 1
ATOM 3096 C CA . ARG A 1 409 ? 79.201 30.962 -48.565 1.00 52.28 409 ARG A CA 1
ATOM 3097 C C . ARG A 1 409 ? 80.615 30.577 -48.171 1.00 52.28 409 ARG A C 1
ATOM 3099 O O . ARG A 1 409 ? 80.888 30.439 -46.989 1.00 52.28 409 ARG A O 1
ATOM 3106 N N . ASP A 1 410 ? 81.444 30.379 -49.180 1.00 49.44 410 ASP A N 1
ATOM 3107 C CA . ASP A 1 410 ? 82.868 30.665 -49.128 1.00 49.44 410 ASP A CA 1
ATOM 3108 C C . ASP A 1 410 ? 83.310 31.079 -50.533 1.00 49.44 410 ASP A C 1
ATOM 3110 O O . ASP A 1 410 ? 82.787 30.571 -51.527 1.00 49.44 410 ASP A O 1
ATOM 3114 N N . LEU A 1 411 ? 84.294 31.981 -50.556 1.00 44.78 411 LEU A N 1
ATOM 3115 C CA . LEU A 1 411 ? 85.003 32.586 -51.691 1.00 44.78 411 LEU A CA 1
ATOM 3116 C C . LEU A 1 411 ? 84.432 33.908 -52.232 1.00 44.78 411 LEU A C 1
ATOM 3118 O O . LEU A 1 411 ? 83.774 33.957 -53.269 1.00 44.78 411 LEU A O 1
ATOM 3122 N N . 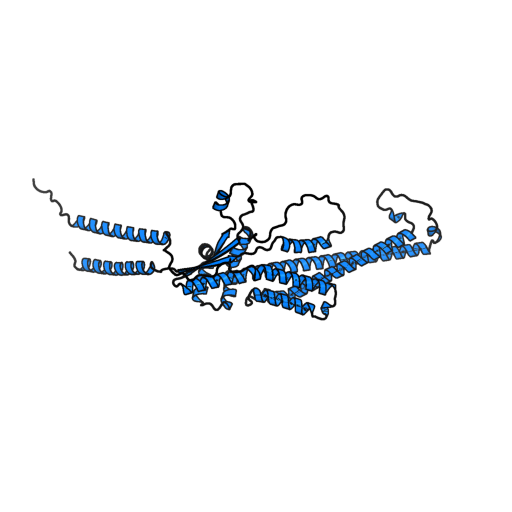SER A 1 412 ? 84.817 34.995 -51.559 1.00 44.12 412 SER A N 1
ATOM 3123 C CA . SER A 1 412 ? 85.777 35.964 -52.123 1.00 44.12 412 SER A CA 1
ATOM 3124 C C . SER A 1 412 ? 86.376 36.819 -51.016 1.00 44.12 412 SER A C 1
ATOM 3126 O O . SER A 1 412 ? 85.561 37.466 -50.316 1.00 44.12 412 SER A O 1
#

Sequence (412 aa):
MNLQLALLLRILAWSLAGAVAGVVVGIATEDYESSATLGLASPSAEAASAARLVLDLNVKSAAEREPQASVEREPRIFSKGVSIPEYRRVRALIASPANFTAFARRSGVAESIQQRVRAYLATEKGLAELIAPIYSQTRGEIRDVGETKLDRGEPVVSALRVSFRADTPETAVAGARLLAAYVQDTLPRDAVLTQLSAKAAVARSIKLSADAESVERRFAITQLEATVRDLNRVVQQYPASVRLEGRQVVSVEGGGDKYLSPIAQIVAGESRLIETRRDLDRLARMARQAEVTLQFFGAAEPIANNPLLPSVAICDQLIDLARARLSAPDAKDDAAQARLLELLTWLSDLRSIYIDQTRLVAEPSMPERPQPPTRTQTGATGALLGLFLALAAAAIRQRSRRESPPTGRDLS

Radius of gyration: 39.09 Å; chains: 1; bounding box: 127×54×106 Å

Secondary structure (DSSP, 8-state):
--HHHHHHHHHHHHHHHHHHHHHHHHH----EEEEEEEE-PPPPHHHHHHHHHHHHTTT--S--------------SS---B-HHHHHHHHHHHH-HHHHHHHHHHH---HHHHHHHHHHHTSHHHHHHHEEEEESS-TTHHHHS-SSS---PPP-EEEEEEEEEESSHHHHHHHHHHHHHHHHHHHHHHHHHHHHHHHHHHHHHHHHHHHHHHHHHHHHHHHHHHHHHHHHHHHHH-TTGGG-TT-----SSS-GGGGS-HHHHHHHHHHHHHHHHHHHHHHHHHHHHHHHHHHHHHHHHHHHT-SSS-HHHHHHHHHHHHHHHHTSGGGGSHHHHHHHHHHHHHHHHHHIIIIISS-EEE--PPPSSPPPPPHHHHHHHHHHHHHHHHHHHHHHHHHHHHSS--------